Protein AF-A0A2H4NRK4-F1 (afdb_monomer)

Foldseek 3Di:
DDDDDDDDDDDQDDLVPQAADPDLVSLVVLQVVLVVQVVCVVVVHPRPDDPSRSNSSLSNNVVNCVVCVVSDDPPGCNQAAPRPDDFFDKDFDPAFQFDFAEDADLVVVVVLQVVLCVLVVHHQQKKKKFFAALAWKWKFWAAQFATHWIFTCVVRGITTTLRVQVCQAAQDDRGFPGGATKIFIKGKWAFLVLLVQLQVVQVVVVHHRDQAGRVSRVCQSRDDDDPDRGYIHIETQDMGRDDQPFWSLVVQVVVVNRRGHYLCPAVVHMDMDRDSVRNVVSFVNSVVCQVVRRHHTFGMKMFRGHPVSQVSQAPDPHHGSRMHTHGYDFDKDWWAFADWDWDQAQQQFIFIKTQTDFDAGNSHTDGIAGCGFPVSCVVLVDFHGFTFIWGADVVHGIHTPHTPPVPHDPPTDGDDDDQARPQPRAGWDPVDRGIGGPVGNQSNQLNLQVQCCDPQALVQPLPDSVNSVQCVVVVQGRHLVSQQVDDLVVQCPGPPDHSVSSVSRNVSSVVSVPPQQLNNQCSNVAVPCHSVNSVLLCVQQVDPVSSVVDDPVSSVVSVVVDPDDDPDDPDDRPDDDDPDPDDDDDDDD

Structure (mmCIF, N/CA/C/O backbone):
data_AF-A0A2H4NRK4-F1
#
_entry.id   AF-A0A2H4NRK4-F1
#
loop_
_atom_site.group_PDB
_atom_site.id
_atom_site.type_symbol
_atom_site.label_atom_id
_atom_site.label_alt_id
_atom_site.label_comp_id
_atom_site.label_asym_id
_atom_site.label_entity_id
_atom_site.label_seq_id
_atom_site.pdbx_PDB_ins_code
_atom_site.Cartn_x
_atom_site.Cartn_y
_atom_site.Cartn_z
_atom_site.occupancy
_atom_site.B_iso_or_equiv
_atom_site.auth_seq_id
_atom_site.auth_comp_id
_atom_site.auth_asym_id
_atom_site.auth_atom_id
_atom_site.pdbx_PDB_model_num
ATOM 1 N N . MET A 1 1 ? 27.775 54.720 11.677 1.00 35.19 1 MET A N 1
ATOM 2 C CA . MET A 1 1 ? 27.790 53.747 12.788 1.00 35.19 1 MET A CA 1
ATOM 3 C C . MET A 1 1 ? 27.017 52.529 12.329 1.00 35.19 1 MET A C 1
ATOM 5 O O . MET A 1 1 ? 25.808 52.459 12.480 1.00 35.19 1 MET A O 1
ATOM 9 N N . THR A 1 2 ? 27.726 51.657 11.627 1.00 28.14 2 THR A N 1
ATOM 10 C CA . THR A 1 2 ? 27.275 50.363 11.118 1.00 28.14 2 THR A CA 1
ATOM 11 C C . THR A 1 2 ? 27.663 49.319 12.152 1.00 28.14 2 THR A C 1
ATOM 13 O O . THR A 1 2 ? 28.851 49.151 12.417 1.00 28.14 2 THR A O 1
ATOM 16 N N . THR A 1 3 ? 26.680 48.667 12.766 1.00 27.77 3 THR A N 1
ATOM 17 C CA . THR A 1 3 ? 26.921 47.531 13.658 1.00 27.77 3 THR A CA 1
ATOM 18 C C . THR A 1 3 ? 26.755 46.261 12.834 1.00 27.77 3 THR A C 1
ATOM 20 O O . THR A 1 3 ? 25.673 45.995 12.317 1.00 27.77 3 THR A O 1
ATOM 23 N N . GLU A 1 4 ? 27.858 45.539 12.653 1.00 26.47 4 GLU A N 1
ATOM 24 C CA . GLU A 1 4 ? 27.929 44.242 11.981 1.00 26.47 4 GLU A CA 1
ATOM 25 C C . GLU A 1 4 ? 27.021 43.212 12.670 1.00 26.47 4 GLU A C 1
ATOM 27 O O . GLU A 1 4 ? 27.080 43.022 13.886 1.00 26.47 4 GLU A O 1
ATOM 32 N N . LEU A 1 5 ? 26.200 42.523 11.874 1.00 29.42 5 LEU A N 1
ATOM 33 C CA . LEU A 1 5 ? 25.559 41.266 12.250 1.00 29.42 5 LEU A CA 1
ATOM 34 C C . LEU A 1 5 ? 26.593 40.147 12.093 1.00 29.42 5 LEU A C 1
ATOM 36 O O . LEU A 1 5 ? 27.072 39.885 10.990 1.00 29.42 5 LEU A O 1
ATOM 40 N N . ALA A 1 6 ? 26.947 39.504 13.203 1.00 26.73 6 ALA A N 1
ATOM 41 C CA . ALA A 1 6 ? 27.787 38.314 13.196 1.00 26.73 6 ALA A CA 1
ATOM 42 C C . ALA A 1 6 ? 27.012 37.106 12.622 1.00 26.73 6 ALA A C 1
ATOM 44 O O . ALA A 1 6 ? 25.826 36.955 12.927 1.00 26.73 6 ALA A O 1
ATOM 45 N N . PRO A 1 7 ? 27.654 36.220 11.838 1.00 31.41 7 PRO A N 1
ATOM 46 C CA . PRO A 1 7 ? 27.028 34.998 11.348 1.00 31.41 7 PRO A CA 1
ATOM 47 C C . PRO A 1 7 ? 26.855 33.996 12.500 1.00 31.41 7 PRO A C 1
ATOM 49 O O . PRO A 1 7 ? 27.829 33.577 13.129 1.00 31.41 7 PRO A O 1
ATOM 52 N N . GLY A 1 8 ? 25.604 33.626 12.783 1.00 31.09 8 GLY A N 1
ATOM 53 C CA . GLY A 1 8 ? 25.255 32.595 13.755 1.00 31.09 8 GLY A CA 1
ATOM 54 C C . GLY A 1 8 ? 25.778 31.233 13.307 1.00 31.09 8 GLY A C 1
ATOM 55 O O . GLY A 1 8 ? 25.438 30.734 12.238 1.00 31.09 8 GLY A O 1
ATOM 56 N N . THR A 1 9 ? 26.639 30.631 14.117 1.00 31.38 9 THR A N 1
ATOM 57 C CA . THR A 1 9 ? 27.127 29.267 13.925 1.00 31.38 9 THR A CA 1
ATOM 58 C C . THR A 1 9 ? 26.013 28.282 14.269 1.00 31.38 9 THR A C 1
ATOM 60 O O . THR A 1 9 ? 25.741 28.050 15.447 1.00 31.38 9 THR A O 1
ATOM 63 N N . GLY A 1 10 ? 25.382 27.724 13.236 1.00 39.34 10 GLY A N 1
ATOM 64 C CA . GLY A 1 10 ? 24.348 26.698 13.329 1.00 39.34 10 GLY A CA 1
ATOM 65 C C . GLY A 1 10 ? 24.838 25.433 14.036 1.00 39.34 10 GLY A C 1
ATOM 66 O O . GLY A 1 10 ? 25.657 24.673 13.517 1.00 39.34 10 GLY A O 1
ATOM 67 N N . ALA A 1 11 ? 24.305 25.206 15.232 1.00 32.25 11 ALA A N 1
ATOM 68 C CA . ALA A 1 11 ? 24.264 23.912 15.892 1.00 32.25 11 ALA A CA 1
ATOM 69 C C . ALA A 1 11 ? 22.807 23.676 16.322 1.00 32.25 11 ALA A C 1
ATOM 71 O O . ALA A 1 11 ? 22.214 24.591 16.895 1.00 32.25 11 ALA A O 1
ATOM 72 N N . PRO A 1 12 ? 22.225 22.486 16.081 1.00 37.47 12 PRO A N 1
ATOM 73 C CA . PRO A 1 12 ? 20.843 22.208 16.456 1.00 37.47 12 PRO A CA 1
ATOM 74 C C . PRO A 1 12 ? 20.670 22.399 17.965 1.00 37.47 12 PRO A C 1
ATOM 76 O O . PRO A 1 12 ? 21.409 21.819 18.770 1.00 37.47 12 PRO A O 1
ATOM 79 N N . VAL A 1 13 ? 19.716 23.247 18.349 1.00 47.31 13 VAL A N 1
ATOM 80 C CA . VAL A 1 13 ? 19.448 23.556 19.753 1.00 47.31 13 VAL A CA 1
ATOM 81 C C . VAL A 1 13 ? 18.822 22.331 20.406 1.00 47.31 13 VAL A C 1
ATOM 83 O O . VAL A 1 13 ? 17.673 21.993 20.155 1.00 47.31 13 VAL A O 1
ATOM 86 N N . ASP A 1 14 ? 19.597 21.652 21.250 1.00 50.19 14 ASP A N 1
ATOM 87 C CA . ASP A 1 14 ? 19.134 20.535 22.073 1.00 50.19 14 ASP A CA 1
ATOM 88 C C . ASP A 1 14 ? 18.057 21.032 23.064 1.00 50.19 14 ASP A C 1
ATOM 90 O O . ASP A 1 14 ? 18.391 21.780 23.996 1.00 50.19 14 ASP A O 1
ATOM 94 N N . PRO A 1 15 ? 16.780 20.621 22.921 1.00 45.75 15 PRO A N 1
ATOM 95 C CA . PRO A 1 15 ? 15.699 21.073 23.795 1.00 45.75 15 PRO A CA 1
ATOM 96 C C . PRO A 1 15 ? 15.932 20.713 25.264 1.00 45.75 15 PRO A C 1
ATOM 98 O O . PRO A 1 15 ? 15.462 21.418 26.154 1.00 45.75 15 PRO A O 1
ATOM 101 N N . ALA A 1 16 ? 16.711 19.658 25.537 1.00 48.72 16 ALA A N 1
ATOM 102 C CA . ALA A 1 16 ? 17.049 19.239 26.894 1.00 48.72 16 ALA A CA 1
ATOM 103 C C . ALA A 1 16 ? 18.074 20.163 27.582 1.00 48.72 16 ALA A C 1
ATOM 105 O O . ALA A 1 16 ? 18.270 20.066 28.793 1.00 48.72 16 ALA A O 1
ATOM 106 N N . LYS A 1 17 ? 18.728 21.061 26.832 1.00 59.69 17 LYS A N 1
ATOM 107 C CA . LYS A 1 17 ? 19.723 22.023 27.344 1.00 59.69 17 LYS A CA 1
ATOM 108 C C . LYS A 1 17 ? 19.232 23.471 27.326 1.00 59.69 17 LYS A C 1
ATOM 110 O O . LYS A 1 17 ? 19.954 24.366 27.773 1.00 59.69 17 LYS A O 1
ATOM 115 N N . ALA A 1 18 ? 18.025 23.717 26.824 1.00 73.75 18 ALA A N 1
ATOM 116 C CA . ALA A 1 18 ? 17.445 25.048 26.763 1.00 73.75 18 ALA A CA 1
ATOM 117 C C . ALA A 1 18 ? 17.128 25.576 28.175 1.00 73.75 18 ALA A C 1
ATOM 119 O O . ALA A 1 18 ? 16.504 24.898 28.990 1.00 73.75 18 ALA A O 1
ATOM 120 N N . LYS A 1 19 ? 17.561 26.806 28.485 1.00 83.62 19 LYS A N 1
ATOM 121 C CA . LYS A 1 19 ? 17.274 27.441 29.782 1.00 83.62 19 LYS A CA 1
ATOM 122 C C . LYS A 1 19 ? 15.841 28.001 29.805 1.00 83.62 19 LYS A C 1
ATOM 124 O O . LYS A 1 19 ? 15.516 28.783 28.900 1.00 83.62 19 LYS A O 1
ATOM 129 N N . PRO A 1 20 ? 15.030 27.682 30.838 1.00 87.19 20 PRO A N 1
ATOM 130 C CA . PRO A 1 20 ? 13.708 28.271 31.038 1.00 87.19 20 PRO A CA 1
ATOM 131 C C . PRO A 1 20 ? 13.722 29.804 31.041 1.00 87.19 20 PRO A C 1
ATOM 133 O O . PRO A 1 20 ? 14.734 30.436 31.366 1.00 87.19 20 PRO A O 1
ATOM 136 N N . PHE A 1 21 ? 12.591 30.417 30.701 1.00 89.31 21 PHE A N 1
ATOM 137 C CA . PHE A 1 21 ? 12.406 31.853 30.864 1.00 89.31 21 PHE A CA 1
ATOM 138 C C . PHE A 1 21 ? 12.338 32.214 32.358 1.00 89.31 21 PHE A C 1
ATOM 140 O O . PHE A 1 21 ? 11.657 31.533 33.122 1.00 89.31 21 PHE A O 1
ATOM 147 N N . PRO A 1 22 ? 13.012 33.294 32.792 1.00 84.19 22 PRO A N 1
ATOM 148 C CA . PRO A 1 22 ? 13.081 33.670 34.205 1.00 84.19 22 PRO A CA 1
ATOM 149 C C . PRO A 1 22 ? 11.791 34.321 34.735 1.00 84.19 22 PRO A C 1
ATOM 151 O O . PRO A 1 22 ? 11.685 34.569 35.933 1.00 84.19 22 PRO A O 1
ATOM 154 N N . SER A 1 23 ? 10.826 34.643 33.866 1.00 90.00 23 SER A N 1
ATOM 155 C CA . SER A 1 23 ? 9.567 35.292 34.241 1.00 90.00 23 SER A CA 1
ATOM 156 C C . SER A 1 23 ? 8.411 34.882 33.326 1.00 90.00 23 SER A C 1
ATOM 158 O O . SER A 1 23 ? 8.614 34.623 32.137 1.00 90.00 23 SER A O 1
ATOM 160 N N . VAL A 1 24 ? 7.187 34.895 33.874 1.00 86.62 24 VAL A N 1
ATOM 161 C CA . VAL A 1 24 ? 5.938 34.637 33.129 1.00 86.62 24 VAL A CA 1
ATOM 162 C C . VAL A 1 24 ? 5.794 35.604 31.954 1.00 86.62 24 VAL A C 1
ATOM 164 O O . VAL A 1 24 ? 5.536 35.172 30.841 1.00 86.62 24 VAL A O 1
ATOM 167 N N . ALA A 1 25 ? 6.061 36.897 32.162 1.00 85.00 25 ALA A N 1
ATOM 168 C CA . ALA A 1 25 ? 5.964 37.906 31.105 1.00 85.00 25 ALA A CA 1
ATOM 169 C C . ALA A 1 25 ? 6.957 37.662 29.949 1.00 85.00 25 ALA A C 1
ATOM 171 O O . ALA A 1 25 ? 6.626 37.874 28.784 1.00 85.00 25 ALA A O 1
ATOM 172 N N . GLY A 1 26 ? 8.177 37.196 30.255 1.00 85.06 26 GLY A N 1
ATOM 173 C CA . GLY A 1 26 ? 9.161 36.832 29.230 1.00 85.06 26 GLY A CA 1
ATOM 174 C C . GLY A 1 26 ? 8.742 35.594 28.436 1.00 85.06 26 GLY A C 1
ATOM 175 O O . GLY A 1 26 ? 8.937 35.540 27.225 1.00 85.06 26 GLY A O 1
ATOM 176 N N . TYR A 1 27 ? 8.119 34.634 29.116 1.00 88.31 27 TYR A N 1
ATOM 177 C CA . TYR A 1 27 ? 7.542 33.447 28.500 1.00 88.31 27 TYR A CA 1
ATOM 178 C C . TYR A 1 27 ? 6.332 33.779 27.609 1.00 88.31 27 TYR A C 1
ATOM 180 O O . TYR A 1 27 ? 6.303 33.369 26.454 1.00 88.31 27 TYR A O 1
ATOM 188 N N . GLU A 1 28 ? 5.376 34.581 28.083 1.00 85.75 28 GLU A N 1
ATOM 189 C CA . GLU A 1 28 ? 4.201 35.004 27.304 1.00 85.75 28 GLU A CA 1
ATOM 190 C C . GLU A 1 28 ? 4.589 35.776 26.038 1.00 85.75 28 GLU A C 1
ATOM 192 O O . GLU A 1 28 ? 4.022 35.540 24.969 1.00 85.75 28 GLU A O 1
ATOM 197 N N . LYS A 1 29 ? 5.602 36.647 26.133 1.00 85.88 29 LYS A N 1
ATOM 198 C CA . LYS A 1 29 ? 6.162 37.347 24.972 1.00 85.88 29 LYS A CA 1
ATOM 199 C C . LYS A 1 29 ? 6.746 36.368 23.949 1.00 85.88 29 LYS A C 1
ATOM 201 O O . LYS A 1 29 ? 6.451 36.492 22.764 1.00 85.88 29 LYS A O 1
ATOM 206 N N . ALA A 1 30 ? 7.504 35.369 24.402 1.00 85.06 30 ALA A N 1
ATOM 207 C CA . ALA A 1 30 ? 8.044 34.337 23.521 1.00 85.06 30 ALA A CA 1
ATOM 208 C C . ALA A 1 30 ? 6.930 33.518 22.845 1.00 85.06 30 ALA A C 1
ATOM 210 O O . ALA A 1 30 ? 7.005 33.255 21.650 1.00 85.06 30 ALA A O 1
ATOM 211 N N . LEU A 1 31 ? 5.853 33.172 23.562 1.00 83.31 31 LEU A N 1
ATOM 212 C CA . LEU A 1 31 ? 4.703 32.494 22.950 1.00 83.31 31 LEU A CA 1
ATOM 213 C C . LEU A 1 31 ? 4.021 33.356 21.879 1.00 83.31 31 LEU A C 1
ATOM 215 O O . LEU A 1 31 ? 3.573 32.823 20.864 1.00 83.31 31 LEU A O 1
ATOM 219 N N . ALA A 1 32 ? 3.927 34.671 22.088 1.00 81.19 32 ALA A N 1
ATOM 220 C CA . ALA A 1 32 ? 3.376 35.596 21.100 1.00 81.19 32 ALA A CA 1
ATOM 221 C C . ALA A 1 32 ? 4.255 35.686 19.841 1.00 81.19 32 ALA A C 1
ATOM 223 O O . ALA A 1 32 ? 3.724 35.657 18.732 1.00 81.19 32 ALA A O 1
ATOM 224 N N . GLU A 1 33 ? 5.579 35.722 20.002 1.00 81.12 33 GLU A N 1
ATOM 225 C CA . GLU A 1 33 ? 6.544 35.711 18.894 1.00 81.12 33 GLU A CA 1
ATOM 226 C C . GLU A 1 33 ? 6.485 34.398 18.097 1.00 81.12 33 GLU A C 1
ATOM 228 O O . GLU A 1 33 ? 6.383 34.439 16.872 1.00 81.12 33 GLU A O 1
ATOM 233 N N . ILE A 1 34 ? 6.423 33.242 18.773 1.00 79.00 34 ILE A N 1
ATOM 234 C CA . ILE A 1 34 ? 6.240 31.927 18.127 1.00 79.00 34 ILE A CA 1
ATOM 235 C C . ILE A 1 34 ? 4.931 31.896 17.325 1.00 79.00 34 ILE A C 1
ATOM 237 O O . ILE A 1 34 ? 4.908 31.445 16.182 1.00 79.00 34 ILE A O 1
ATOM 241 N N . ARG A 1 35 ? 3.827 32.401 17.896 1.00 77.00 35 ARG A N 1
ATOM 242 C CA . ARG A 1 35 ? 2.526 32.468 17.205 1.00 77.00 35 ARG A CA 1
ATOM 243 C C . ARG A 1 35 ? 2.575 33.372 15.976 1.00 77.00 35 ARG A C 1
ATOM 245 O O . ARG A 1 35 ? 2.014 33.007 14.948 1.00 77.00 35 ARG A O 1
ATOM 252 N N . ALA A 1 36 ? 3.221 34.531 16.085 1.00 73.94 36 ALA A N 1
ATOM 253 C CA . ALA A 1 36 ? 3.356 35.479 14.985 1.00 73.94 36 ALA A CA 1
ATOM 254 C C . ALA A 1 36 ? 4.220 34.910 13.849 1.00 73.94 36 ALA A C 1
ATOM 256 O O . ALA A 1 36 ? 3.815 34.986 12.691 1.00 73.94 36 ALA A O 1
ATOM 257 N N . ALA A 1 37 ? 5.352 34.280 14.178 1.00 69.31 37 ALA A N 1
ATOM 258 C CA . ALA A 1 37 ? 6.226 33.621 13.209 1.00 69.31 37 ALA A CA 1
ATOM 259 C C . ALA A 1 37 ? 5.514 32.455 12.506 1.00 69.31 37 ALA A C 1
ATOM 261 O O . ALA A 1 37 ? 5.508 32.388 11.278 1.00 69.31 37 ALA A O 1
ATOM 262 N N . ALA A 1 38 ? 4.817 31.600 13.265 1.00 63.47 38 ALA A N 1
ATOM 263 C CA . ALA A 1 38 ? 4.011 30.523 12.700 1.00 63.47 38 ALA A CA 1
ATOM 264 C C . ALA A 1 38 ? 2.922 31.072 11.761 1.00 63.47 38 ALA A C 1
ATOM 266 O O . ALA A 1 38 ? 2.776 30.598 10.638 1.00 63.47 38 ALA A O 1
ATOM 267 N N . ALA A 1 39 ? 2.181 32.105 12.175 1.00 64.12 39 ALA A N 1
ATOM 268 C CA . ALA A 1 39 ? 1.146 32.723 11.345 1.00 64.12 39 ALA A CA 1
ATOM 269 C C . ALA A 1 39 ? 1.705 33.345 10.051 1.00 64.12 39 ALA A C 1
ATOM 271 O O . ALA A 1 39 ? 1.090 33.180 8.999 1.00 64.12 39 ALA A O 1
ATOM 272 N N . ALA A 1 40 ? 2.861 34.017 10.109 1.00 60.97 40 ALA A N 1
ATOM 273 C CA . ALA A 1 40 ? 3.518 34.604 8.940 1.00 60.97 40 ALA A CA 1
ATOM 274 C C . ALA A 1 40 ? 3.987 33.533 7.942 1.00 60.97 40 ALA A C 1
ATOM 276 O O . ALA A 1 40 ? 3.737 33.665 6.743 1.00 60.97 40 ALA A O 1
ATOM 277 N N . TYR A 1 41 ? 4.562 32.436 8.448 1.00 51.28 41 TYR A N 1
ATOM 278 C CA . TYR A 1 41 ? 4.942 31.271 7.648 1.00 51.28 41 TYR A CA 1
ATOM 279 C C . TYR A 1 41 ? 3.729 30.649 6.936 1.00 51.28 41 TYR A C 1
ATOM 281 O O . TYR A 1 41 ? 3.761 30.412 5.730 1.00 51.28 41 TYR A O 1
ATOM 289 N N . TYR A 1 42 ? 2.611 30.457 7.648 1.00 46.12 42 TYR A N 1
ATOM 290 C CA . TYR A 1 42 ? 1.382 29.903 7.064 1.00 46.12 42 TYR A CA 1
ATOM 291 C C . TYR A 1 42 ? 0.668 30.851 6.086 1.00 46.12 42 TYR A C 1
ATOM 293 O O . TYR A 1 42 ? -0.073 30.380 5.223 1.00 46.12 42 TYR A O 1
ATOM 301 N N . ALA A 1 43 ? 0.871 32.166 6.204 1.00 43.69 43 ALA A N 1
ATOM 302 C CA . ALA A 1 43 ? 0.283 33.174 5.321 1.00 43.69 43 ALA A CA 1
ATOM 303 C C . ALA A 1 43 ? 1.122 33.459 4.058 1.00 43.69 43 ALA A C 1
ATOM 305 O O . ALA A 1 43 ? 0.672 34.225 3.206 1.00 43.69 43 ALA A O 1
ATOM 306 N N . GLY A 1 44 ? 2.317 32.865 3.927 1.00 40.72 44 GLY A N 1
ATOM 307 C CA . GLY A 1 44 ? 3.234 33.127 2.812 1.00 40.72 44 GLY A CA 1
ATOM 308 C C . GLY A 1 44 ? 3.805 34.551 2.807 1.00 40.72 44 GLY A C 1
ATOM 309 O O . GLY A 1 44 ? 4.109 35.080 1.740 1.00 40.72 44 GLY A O 1
ATOM 310 N N . ALA A 1 45 ? 3.890 35.188 3.978 1.00 44.34 45 ALA A N 1
ATOM 311 C CA . ALA A 1 45 ? 4.481 36.515 4.143 1.00 44.34 45 ALA A CA 1
ATOM 312 C C . ALA A 1 45 ? 6.018 36.436 4.261 1.00 44.34 45 ALA A C 1
ATOM 314 O O . ALA A 1 45 ? 6.566 35.359 4.498 1.00 44.34 45 ALA A O 1
ATOM 315 N N . ASP A 1 46 ? 6.707 37.577 4.116 1.00 43.22 46 ASP A N 1
ATOM 316 C CA . ASP A 1 46 ? 8.163 37.678 4.297 1.00 43.22 46 ASP A CA 1
ATOM 317 C C . ASP A 1 46 ? 8.619 37.080 5.641 1.00 43.22 46 ASP A C 1
ATOM 319 O O . ASP A 1 46 ? 7.933 37.193 6.660 1.00 43.22 46 ASP A O 1
ATOM 323 N N . VAL A 1 47 ? 9.796 36.445 5.635 1.00 48.22 47 VAL A N 1
ATOM 324 C CA . VAL A 1 47 ? 10.366 35.724 6.784 1.00 48.22 47 VAL A CA 1
ATOM 325 C C . VAL A 1 47 ? 10.585 36.683 7.961 1.00 48.22 47 VAL A C 1
ATOM 327 O O . VAL A 1 47 ? 11.500 37.503 7.952 1.00 48.22 47 VAL A O 1
ATOM 330 N N . VAL A 1 48 ? 9.737 36.571 8.989 1.00 57.41 48 VAL A N 1
ATOM 331 C CA . VAL A 1 48 ? 9.805 37.385 10.222 1.00 57.41 48 VAL A CA 1
ATOM 332 C C . VAL A 1 48 ? 10.849 36.839 11.210 1.00 57.41 48 VAL A C 1
ATOM 334 O O . VAL A 1 48 ? 11.305 37.562 12.093 1.00 57.41 48 VAL A O 1
ATOM 337 N N . MET A 1 49 ? 11.223 35.564 11.075 1.00 68.00 49 MET A N 1
ATOM 338 C CA . MET A 1 49 ? 12.130 34.843 11.971 1.00 68.00 49 MET A CA 1
ATOM 339 C C . MET A 1 49 ? 12.778 33.680 11.210 1.00 68.00 49 MET A C 1
ATOM 341 O O . MET A 1 49 ? 12.065 32.959 10.514 1.00 68.00 49 MET A O 1
ATOM 345 N N . ASP A 1 50 ? 14.096 33.506 11.320 1.00 65.19 50 ASP A N 1
ATOM 346 C CA . ASP A 1 50 ? 14.792 32.333 10.774 1.00 65.19 50 ASP A CA 1
ATOM 347 C C . ASP A 1 50 ? 14.526 31.061 11.600 1.00 65.19 50 ASP A C 1
ATOM 349 O O . ASP A 1 50 ? 14.186 31.131 12.786 1.00 65.19 50 ASP A O 1
ATOM 353 N N . ASP A 1 51 ? 14.690 29.900 10.960 1.00 61.09 51 ASP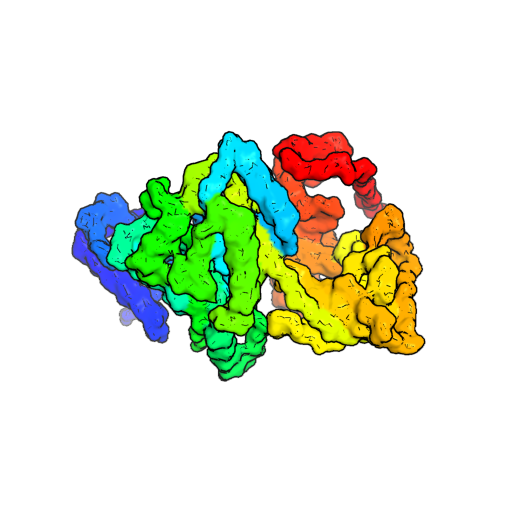 A N 1
ATOM 354 C CA . ASP A 1 51 ? 14.374 28.587 11.538 1.00 61.09 51 ASP A CA 1
ATOM 355 C C . ASP A 1 51 ? 15.179 28.298 12.818 1.00 61.09 51 ASP A C 1
ATOM 357 O O . ASP A 1 51 ? 14.618 27.821 13.805 1.00 61.09 51 ASP A O 1
ATOM 361 N N . ASP A 1 52 ? 16.467 28.661 12.854 1.00 61.31 52 ASP A N 1
ATOM 362 C CA . ASP A 1 52 ? 17.336 28.445 14.020 1.00 61.31 52 ASP A CA 1
ATOM 363 C C . ASP A 1 52 ? 16.847 29.246 15.240 1.00 61.31 52 ASP A C 1
ATOM 365 O O . ASP A 1 52 ? 16.822 28.748 16.373 1.00 61.31 52 ASP A O 1
ATOM 369 N N . THR A 1 53 ? 16.420 30.491 15.018 1.00 70.00 53 THR A N 1
ATOM 370 C CA . THR A 1 53 ? 15.851 31.358 16.054 1.00 70.00 53 THR A CA 1
ATOM 371 C C . THR A 1 53 ? 14.495 30.842 16.528 1.00 70.00 53 THR A C 1
ATOM 373 O O . THR A 1 53 ? 14.230 30.841 17.736 1.00 70.00 53 THR A O 1
ATOM 376 N N . TYR A 1 54 ? 13.655 30.362 15.609 1.00 71.94 54 TYR A N 1
ATOM 377 C CA . TYR A 1 54 ? 12.357 29.775 15.934 1.00 71.94 54 TYR A CA 1
ATOM 378 C C . TYR A 1 54 ? 12.508 28.517 16.798 1.00 71.94 54 TYR A C 1
ATOM 380 O O . TYR A 1 54 ? 11.893 28.419 17.866 1.00 71.94 54 TYR A O 1
ATOM 388 N N . ASP A 1 55 ? 13.387 27.597 16.400 1.00 69.19 55 ASP A N 1
ATOM 389 C CA . ASP A 1 55 ? 13.656 26.356 17.127 1.00 69.19 55 ASP A CA 1
ATOM 390 C C . ASP A 1 55 ? 14.264 26.627 18.509 1.00 69.19 55 ASP A C 1
ATOM 392 O O . ASP A 1 55 ? 13.861 26.017 19.506 1.00 69.19 55 ASP A O 1
ATOM 396 N N . ALA A 1 56 ? 15.173 27.603 18.617 1.00 71.38 56 ALA A N 1
ATOM 397 C CA . ALA A 1 56 ? 15.733 28.030 19.898 1.00 71.38 56 ALA A CA 1
ATOM 398 C C . ALA A 1 56 ? 14.661 28.588 20.850 1.00 71.38 56 ALA A C 1
ATOM 400 O O . ALA A 1 56 ? 14.679 28.317 22.060 1.00 71.38 56 ALA A O 1
ATOM 401 N N . LEU A 1 57 ? 13.724 29.377 20.318 1.00 78.69 57 LEU A N 1
ATOM 402 C CA . LEU A 1 57 ? 12.645 29.996 21.082 1.00 78.69 57 LEU A CA 1
ATOM 403 C C . LEU A 1 57 ? 11.624 28.945 21.546 1.00 78.69 57 LEU A C 1
ATOM 405 O O . LEU A 1 57 ? 11.227 28.938 22.717 1.00 78.69 57 LEU A O 1
ATOM 409 N N . LEU A 1 58 ? 11.276 28.007 20.662 1.00 75.44 58 LEU A N 1
ATOM 410 C CA . LEU A 1 58 ? 10.383 26.884 20.934 1.00 75.44 58 LEU A CA 1
ATOM 411 C C . LEU A 1 58 ? 10.974 25.925 21.980 1.00 75.44 58 LEU A C 1
ATOM 413 O O . LEU A 1 58 ? 10.294 25.563 22.942 1.00 75.44 58 LEU A O 1
ATOM 417 N N . ALA A 1 59 ? 12.259 25.581 21.862 1.00 73.31 59 ALA A N 1
ATOM 418 C CA . ALA A 1 59 ? 12.976 24.750 22.828 1.00 73.31 59 ALA A CA 1
ATOM 419 C C . ALA A 1 59 ? 12.973 25.362 24.241 1.00 73.31 59 ALA A C 1
ATOM 421 O O . ALA A 1 59 ? 12.722 24.669 25.231 1.00 73.31 59 ALA A O 1
ATOM 422 N N . ARG A 1 60 ? 13.190 26.679 24.355 1.00 83.81 60 ARG A N 1
ATOM 423 C CA . ARG A 1 60 ? 13.115 27.392 25.644 1.00 83.81 60 ARG A CA 1
ATOM 424 C C . ARG A 1 60 ? 11.694 27.459 26.197 1.00 83.81 60 ARG A C 1
ATOM 426 O O . ARG A 1 60 ? 11.524 27.362 27.415 1.00 83.81 60 ARG A O 1
ATOM 433 N N . ALA A 1 61 ? 10.679 27.593 25.344 1.00 82.31 61 ALA A N 1
ATOM 434 C CA . ALA A 1 61 ? 9.280 27.540 25.763 1.00 82.31 61 ALA A CA 1
ATOM 435 C C . ALA A 1 61 ? 8.922 26.154 26.333 1.00 82.31 61 ALA A C 1
ATOM 437 O O . ALA A 1 61 ? 8.386 26.077 27.438 1.00 82.31 61 ALA A O 1
ATOM 438 N N . ILE A 1 62 ? 9.331 25.067 25.666 1.00 75.50 62 ILE A N 1
ATOM 439 C CA . ILE A 1 62 ? 9.161 23.683 26.148 1.00 75.50 62 ILE A CA 1
ATOM 440 C C . ILE A 1 62 ? 9.859 23.477 27.503 1.00 75.50 62 ILE A C 1
ATOM 442 O O . ILE A 1 62 ? 9.254 22.957 28.442 1.00 75.50 62 ILE A O 1
ATOM 446 N N . ALA A 1 63 ? 11.110 23.931 27.643 1.00 78.31 63 ALA A N 1
ATOM 447 C CA . ALA A 1 63 ? 11.842 23.847 28.909 1.00 78.31 63 ALA A CA 1
ATOM 448 C C . ALA A 1 63 ? 11.159 24.640 30.040 1.00 78.31 63 ALA A C 1
ATOM 450 O O . ALA A 1 63 ? 11.161 24.215 31.197 1.00 78.31 63 ALA A O 1
ATOM 451 N N . THR A 1 64 ? 10.534 25.774 29.712 1.00 83.62 64 THR A N 1
ATOM 452 C CA . THR A 1 64 ? 9.790 26.602 30.675 1.00 83.62 64 THR A CA 1
ATOM 453 C C . THR A 1 64 ? 8.514 25.920 31.143 1.00 83.62 64 THR A C 1
ATOM 455 O O . THR A 1 64 ? 8.234 25.928 32.336 1.00 83.62 64 THR A O 1
ATOM 458 N N . GLU A 1 65 ? 7.777 25.268 30.247 1.00 84.94 65 GLU A N 1
ATOM 459 C CA . GLU A 1 65 ? 6.588 24.494 30.617 1.00 84.94 65 GLU A CA 1
ATOM 460 C C . GLU A 1 65 ? 6.919 23.281 31.491 1.00 84.94 65 GLU A C 1
ATOM 462 O O . GLU A 1 65 ? 6.149 22.946 32.392 1.00 84.94 65 GLU A O 1
ATOM 467 N N . ALA A 1 66 ? 8.066 22.639 31.253 1.00 78.56 66 ALA A N 1
ATOM 468 C CA . ALA A 1 66 ? 8.544 21.539 32.084 1.00 78.56 66 ALA A CA 1
ATOM 469 C C . ALA A 1 66 ? 8.940 22.012 33.496 1.00 78.56 66 ALA A C 1
ATOM 471 O O . ALA A 1 66 ? 8.627 21.339 34.477 1.00 78.56 66 ALA A O 1
ATOM 472 N N . ALA A 1 67 ? 9.601 23.171 33.606 1.00 83.44 67 ALA A N 1
ATOM 473 C CA . ALA A 1 67 ? 10.027 23.748 34.884 1.00 83.44 67 ALA A CA 1
ATOM 474 C C . ALA A 1 67 ? 8.880 24.421 35.664 1.00 83.44 67 ALA A C 1
ATOM 476 O O . ALA A 1 67 ? 8.865 24.392 36.896 1.00 83.44 67 ALA A O 1
ATOM 477 N N . HIS A 1 68 ? 7.906 25.002 34.959 1.00 83.75 68 HIS A N 1
ATOM 478 C CA . HIS A 1 68 ? 6.782 25.742 35.532 1.00 83.75 68 HIS A CA 1
ATOM 479 C C . HIS A 1 68 ? 5.439 25.306 34.915 1.00 83.75 68 HIS A C 1
ATOM 481 O O . HIS A 1 68 ? 4.820 26.073 34.173 1.00 83.75 68 HIS A O 1
ATOM 487 N N . PRO A 1 69 ? 4.913 24.111 35.259 1.00 83.44 69 PRO A N 1
ATOM 488 C CA . PRO A 1 69 ? 3.671 23.597 34.669 1.00 83.44 69 PRO A CA 1
ATOM 489 C C . PRO A 1 69 ? 2.453 24.515 34.851 1.00 83.44 69 PRO A C 1
ATOM 491 O O . PRO A 1 69 ? 1.548 24.509 34.022 1.00 83.44 69 PRO A O 1
ATOM 494 N N . ALA A 1 70 ? 2.434 25.329 35.913 1.00 84.12 70 ALA A N 1
ATOM 495 C CA . ALA A 1 70 ? 1.368 26.291 36.196 1.00 84.12 70 ALA A CA 1
ATOM 496 C C . ALA A 1 70 ? 1.355 27.509 35.251 1.00 84.12 70 ALA A C 1
ATOM 498 O O . ALA A 1 70 ? 0.352 28.211 35.190 1.00 84.12 70 ALA A O 1
ATOM 499 N N . TRP A 1 71 ? 2.451 27.782 34.536 1.00 84.38 71 TRP A N 1
ATOM 500 C CA . TRP A 1 71 ? 2.539 28.907 33.594 1.00 84.38 71 TRP A CA 1
ATOM 501 C C . TRP A 1 71 ? 2.006 28.546 32.211 1.00 84.38 71 TRP A C 1
ATOM 503 O O . TRP A 1 71 ? 1.808 29.428 31.384 1.00 84.38 71 TRP A O 1
ATOM 513 N N . LYS A 1 72 ? 1.783 27.256 31.947 1.00 80.88 72 LYS A N 1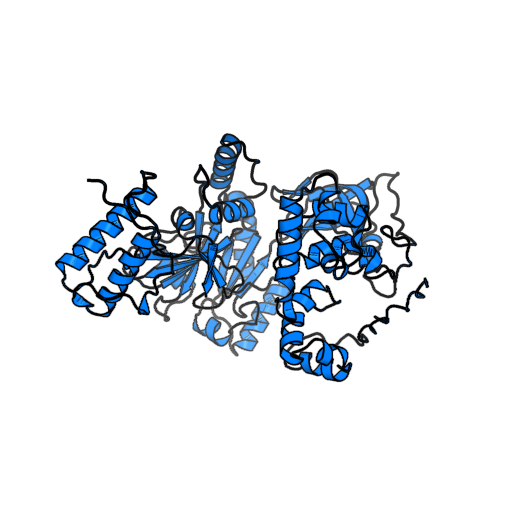
ATOM 514 C CA . LYS A 1 72 ? 1.376 26.744 30.644 1.00 80.88 72 LYS A CA 1
ATOM 515 C C . LYS A 1 72 ? -0.057 27.186 30.305 1.00 80.88 72 LYS A C 1
ATOM 517 O O . LYS A 1 72 ? -0.997 26.695 30.937 1.00 80.88 72 LYS A O 1
ATOM 522 N N . PRO A 1 73 ? -0.260 28.061 29.302 1.00 76.69 73 PRO A N 1
ATOM 523 C CA . PRO A 1 73 ? -1.599 28.431 28.877 1.00 76.69 73 PRO A CA 1
ATOM 524 C C . PRO A 1 73 ? -2.256 27.272 28.116 1.00 76.69 73 PRO A C 1
ATOM 526 O O . PRO A 1 73 ? -1.585 26.446 27.492 1.00 76.69 73 PRO A O 1
ATOM 529 N N . ALA A 1 74 ? -3.589 27.220 28.146 1.00 67.12 74 ALA A N 1
ATOM 530 C CA . ALA A 1 74 ? -4.372 26.154 27.512 1.00 67.12 74 ALA A CA 1
ATOM 531 C C . ALA A 1 74 ? -4.210 26.088 25.976 1.00 67.12 74 ALA A C 1
ATOM 533 O O . ALA A 1 74 ? -4.531 25.075 25.355 1.00 67.12 74 ALA A O 1
ATOM 534 N N . ASP A 1 75 ? -3.719 27.160 25.355 1.00 62.97 75 ASP A N 1
ATOM 535 C CA . ASP A 1 75 ? -3.524 27.329 23.916 1.00 62.97 75 ASP A CA 1
ATOM 536 C C . ASP A 1 75 ? -2.037 27.484 23.532 1.00 62.97 75 ASP A C 1
ATOM 538 O O . ASP A 1 75 ? -1.704 28.178 22.564 1.00 62.97 75 ASP A O 1
ATOM 542 N N . THR A 1 76 ? -1.125 26.860 24.286 1.00 73.81 76 THR A N 1
ATOM 543 C CA . THR A 1 76 ? 0.316 27.002 24.040 1.00 73.81 76 THR A CA 1
ATOM 544 C C . THR A 1 76 ? 0.733 26.530 22.628 1.00 73.81 76 THR A C 1
ATOM 546 O O . THR A 1 76 ? 0.281 25.476 22.164 1.00 73.81 76 THR A O 1
ATOM 549 N N . PRO A 1 77 ? 1.572 27.299 21.903 1.00 62.94 77 PRO A N 1
ATOM 550 C CA . PRO A 1 77 ? 2.113 26.912 20.601 1.00 62.94 77 PRO A CA 1
ATOM 551 C C . PRO A 1 77 ? 3.136 25.766 20.668 1.00 62.94 77 PRO A C 1
ATOM 553 O O . PRO A 1 77 ? 3.385 25.138 19.646 1.00 62.94 77 PRO A O 1
ATOM 556 N N . THR A 1 78 ? 3.677 25.431 21.845 1.00 63.84 78 THR A N 1
ATOM 557 C CA . THR A 1 78 ? 4.552 24.253 22.041 1.00 63.84 78 THR A CA 1
ATOM 558 C C . THR A 1 78 ? 3.824 22.921 21.817 1.00 63.84 78 THR A C 1
ATOM 560 O O . THR A 1 78 ? 4.453 21.898 21.565 1.00 63.84 78 THR A O 1
ATOM 563 N N . GLU A 1 79 ? 2.490 22.932 21.895 1.00 59.19 79 GLU A N 1
ATOM 564 C CA . GLU A 1 79 ? 1.609 21.796 21.610 1.00 59.19 79 GLU A CA 1
ATOM 565 C C . GLU A 1 79 ? 0.924 21.923 20.236 1.00 59.19 79 GLU A C 1
ATOM 567 O O . GLU A 1 79 ? 0.045 21.121 19.902 1.00 59.19 79 GLU A O 1
ATOM 572 N N . ALA A 1 80 ? 1.270 22.947 19.446 1.00 50.72 80 ALA A N 1
ATOM 573 C CA . ALA A 1 80 ? 0.732 23.118 18.105 1.00 50.72 80 ALA A CA 1
ATOM 574 C C . ALA A 1 80 ? 1.346 22.114 17.115 1.00 50.72 80 ALA A C 1
ATOM 576 O O . ALA A 1 80 ? 2.453 21.608 17.279 1.00 50.72 80 ALA A O 1
ATOM 577 N N . VAL A 1 81 ? 0.560 21.827 16.081 1.00 41.53 81 VAL A N 1
ATOM 578 C CA . VAL A 1 81 ? 0.817 20.883 14.991 1.00 41.53 81 VAL A CA 1
ATOM 579 C C . VAL A 1 81 ? 2.230 21.039 14.411 1.00 41.53 81 VAL A C 1
ATOM 581 O O . VAL A 1 81 ? 2.563 22.121 13.937 1.00 41.53 81 VAL A O 1
ATOM 584 N N . GLY A 1 82 ? 3.033 19.968 14.414 1.00 45.75 82 GLY A N 1
ATOM 585 C CA . GLY A 1 82 ? 4.317 19.919 13.693 1.00 45.75 82 GLY A CA 1
ATOM 586 C C . GLY A 1 82 ? 5.428 20.846 14.208 1.00 45.75 82 GLY A C 1
ATOM 587 O O . GLY A 1 82 ? 6.339 21.163 13.448 1.00 45.75 82 GLY A O 1
ATOM 588 N N . ALA A 1 83 ? 5.375 21.299 15.465 1.00 35.09 83 ALA A N 1
ATOM 589 C CA . ALA A 1 83 ? 6.393 22.188 16.021 1.00 35.09 83 ALA A CA 1
ATOM 590 C C . ALA A 1 83 ? 7.781 21.498 16.068 1.00 35.09 83 ALA A C 1
ATOM 592 O O . ALA A 1 83 ? 8.033 20.653 16.928 1.00 35.09 83 ALA A O 1
ATOM 593 N N . GLY A 1 84 ? 8.664 21.854 15.125 1.00 39.44 84 GLY A N 1
ATOM 594 C CA . GLY A 1 84 ? 10.088 21.491 15.119 1.00 39.44 84 GLY A CA 1
ATOM 595 C C . GLY A 1 84 ? 10.480 20.213 14.363 1.00 39.44 84 GLY A C 1
ATOM 596 O O . GLY A 1 84 ? 11.539 19.655 14.642 1.00 39.44 84 GLY A O 1
ATOM 597 N N . VAL A 1 85 ? 9.658 19.698 13.437 1.00 41.22 85 VAL A N 1
ATOM 598 C CA . VAL A 1 85 ? 10.035 18.523 12.625 1.00 41.22 85 VAL A CA 1
ATOM 599 C C . VAL A 1 85 ? 9.867 18.806 11.136 1.00 41.22 85 VAL A C 1
ATOM 601 O O . VAL A 1 85 ? 8.770 19.101 10.667 1.00 41.22 85 VAL A O 1
ATOM 604 N N . ALA A 1 86 ? 10.961 18.678 10.379 1.00 47.34 86 ALA A N 1
ATOM 605 C CA . ALA A 1 86 ? 10.942 18.849 8.932 1.00 47.34 86 ALA A CA 1
ATOM 606 C C . ALA A 1 86 ? 9.993 17.825 8.264 1.00 47.34 86 ALA A C 1
ATOM 608 O O . ALA A 1 86 ? 10.022 16.637 8.630 1.00 47.34 86 ALA A O 1
ATOM 609 N N . PRO A 1 87 ? 9.188 18.240 7.264 1.00 47.88 87 PRO A N 1
ATOM 610 C CA . PRO A 1 87 ? 8.372 17.330 6.463 1.00 47.88 87 PRO A CA 1
ATOM 611 C C . PRO A 1 87 ? 9.206 16.156 5.931 1.00 47.88 87 PRO A C 1
ATOM 613 O O . PRO A 1 87 ? 10.313 16.352 5.434 1.00 47.88 87 PRO A O 1
ATOM 616 N N . GLY A 1 88 ? 8.690 14.928 6.032 1.00 52.84 88 GLY A N 1
ATOM 617 C CA . GLY A 1 88 ? 9.416 13.733 5.577 1.00 52.84 88 GLY A CA 1
ATOM 618 C C . GLY A 1 88 ? 10.285 13.039 6.639 1.00 52.84 88 GLY A C 1
ATOM 619 O O . GLY A 1 88 ? 10.903 12.011 6.356 1.00 52.84 88 GLY A O 1
ATOM 620 N N . THR A 1 89 ? 10.324 13.544 7.875 1.00 63.97 89 THR A N 1
ATOM 621 C CA . THR A 1 89 ? 11.032 12.874 8.979 1.00 63.97 89 THR A CA 1
ATOM 622 C C . THR A 1 89 ? 10.316 11.580 9.389 1.00 63.97 89 THR A C 1
ATOM 624 O O . THR A 1 89 ? 9.096 11.556 9.564 1.00 63.97 89 THR A O 1
ATOM 627 N N . GLU A 1 90 ? 11.068 10.485 9.558 1.00 74.81 90 GLU A N 1
ATOM 628 C CA . GLU A 1 90 ? 10.519 9.213 10.042 1.00 74.81 90 GLU A CA 1
ATOM 629 C C . GLU A 1 90 ? 10.363 9.212 11.573 1.00 74.81 90 GLU A C 1
ATOM 631 O O . GLU A 1 90 ? 11.338 9.316 12.316 1.00 74.81 90 GLU A O 1
ATOM 636 N N . ILE A 1 91 ? 9.135 9.010 12.049 1.00 82.38 91 ILE A N 1
ATOM 637 C CA . ILE A 1 91 ? 8.754 8.982 13.465 1.00 82.38 91 ILE A CA 1
ATOM 638 C C . ILE A 1 91 ? 8.221 7.586 13.830 1.00 82.38 91 ILE A C 1
ATOM 640 O O . ILE A 1 91 ? 7.485 6.976 13.044 1.00 82.38 91 ILE A O 1
ATOM 644 N N . PRO A 1 92 ? 8.550 7.046 15.020 1.00 82.75 92 PRO A N 1
ATOM 645 C CA . PRO A 1 92 ? 8.021 5.763 15.466 1.00 82.75 92 PRO A CA 1
ATOM 646 C C . PRO A 1 92 ? 6.510 5.795 15.720 1.00 82.75 92 PRO A C 1
ATOM 648 O O . PRO A 1 92 ? 5.950 6.730 16.307 1.00 82.75 92 PRO A O 1
ATOM 651 N N . HIS A 1 93 ? 5.846 4.706 15.336 1.00 88.81 93 HIS A N 1
ATOM 652 C CA . HIS A 1 93 ? 4.460 4.440 15.716 1.00 88.81 93 HIS A CA 1
ATOM 653 C C . HIS A 1 93 ? 4.369 4.037 17.193 1.00 88.81 93 HIS A C 1
ATOM 655 O O . HIS A 1 93 ? 5.252 3.351 17.704 1.00 88.81 93 HIS A O 1
ATOM 661 N N . SER A 1 94 ? 3.286 4.430 17.868 1.00 89.19 94 SER A N 1
ATOM 662 C CA . SER A 1 94 ? 3.015 4.091 19.277 1.00 89.19 94 SER A CA 1
ATOM 663 C C . SER A 1 94 ? 2.883 2.576 19.469 1.00 89.19 94 SER A C 1
ATOM 665 O O . SER A 1 94 ? 3.403 1.993 20.416 1.00 89.19 94 SER A O 1
ATOM 667 N N . THR A 1 95 ? 2.249 1.924 18.498 1.00 88.50 95 THR A N 1
ATOM 668 C CA . THR A 1 95 ? 2.218 0.475 18.304 1.00 88.50 95 THR A CA 1
ATOM 669 C C . THR A 1 95 ? 2.351 0.153 16.815 1.00 88.50 95 THR A C 1
ATOM 671 O O . THR A 1 95 ? 1.914 0.950 15.983 1.00 88.50 95 THR A O 1
ATOM 674 N N . PRO A 1 96 ? 2.901 -1.010 16.422 1.00 86.31 96 PRO A N 1
ATOM 675 C CA . PRO A 1 96 ? 3.074 -1.338 15.010 1.00 86.31 96 PRO A CA 1
ATOM 676 C C . PRO A 1 96 ? 1.773 -1.239 14.191 1.00 86.31 96 PRO A C 1
ATOM 678 O O . PRO A 1 96 ? 0.721 -1.748 14.584 1.00 86.31 96 PRO A O 1
ATOM 681 N N . MET A 1 97 ? 1.844 -0.603 13.024 1.00 89.88 97 MET A N 1
ATOM 682 C CA . MET A 1 97 ? 0.801 -0.617 12.000 1.00 89.88 97 MET A CA 1
ATOM 683 C C . MET A 1 97 ? 1.038 -1.796 11.050 1.00 89.88 97 MET A C 1
ATOM 685 O O . MET A 1 97 ? 1.879 -1.744 10.149 1.00 89.88 97 MET A O 1
ATOM 689 N N . LEU A 1 98 ? 0.307 -2.885 11.277 1.00 86.12 98 LEU A N 1
ATOM 690 C CA . LEU A 1 98 ? 0.437 -4.127 10.515 1.00 86.12 98 LEU A CA 1
ATOM 691 C C . LEU A 1 98 ? -0.395 -4.107 9.222 1.00 86.12 98 LEU A C 1
ATOM 693 O O . LEU A 1 98 ? -1.262 -3.258 9.026 1.00 86.12 98 LEU A O 1
ATOM 697 N N . GLY A 1 99 ? -0.115 -5.057 8.327 1.00 86.00 99 GLY A N 1
ATOM 698 C CA . GLY A 1 99 ? -1.015 -5.376 7.220 1.00 86.00 99 GLY A CA 1
ATOM 699 C C . GLY A 1 99 ? -2.140 -6.313 7.666 1.00 86.00 99 GLY A C 1
ATOM 700 O O . GLY A 1 99 ? -2.246 -6.658 8.840 1.00 86.00 99 GLY A O 1
ATOM 701 N N . LEU A 1 100 ? -2.946 -6.766 6.708 1.00 87.62 100 LEU A N 1
ATOM 702 C CA . LEU A 1 100 ? -3.932 -7.832 6.893 1.00 87.62 100 LEU A CA 1
ATOM 703 C C . LEU A 1 100 ? -3.554 -9.031 6.020 1.00 87.62 100 LEU A C 1
ATOM 705 O O . LEU A 1 100 ? -3.011 -8.857 4.925 1.00 87.62 100 LEU A O 1
ATOM 709 N N . ASP A 1 101 ? -3.845 -10.237 6.507 1.00 85.62 101 ASP A N 1
ATOM 710 C CA . ASP A 1 101 ? -3.837 -11.428 5.659 1.00 85.62 101 ASP A CA 1
ATOM 711 C C . ASP A 1 101 ? -5.035 -11.371 4.697 1.00 85.62 101 ASP A C 1
ATOM 713 O O . ASP A 1 101 ? -6.064 -10.771 5.012 1.00 85.62 101 ASP A O 1
ATOM 717 N N . ASN A 1 102 ? -4.893 -11.979 3.516 1.00 86.44 102 ASN A N 1
ATOM 718 C CA . ASN A 1 102 ? -5.921 -11.953 2.474 1.00 86.44 102 ASN A CA 1
ATOM 719 C C . ASN A 1 102 ? -6.587 -13.321 2.314 1.00 86.44 102 ASN A C 1
ATOM 721 O O . ASN A 1 102 ? -5.908 -14.351 2.342 1.00 86.44 102 ASN A O 1
ATOM 725 N N . VAL A 1 103 ? -7.889 -13.307 2.049 1.00 88.44 103 VAL A N 1
ATOM 726 C CA . VAL A 1 103 ? -8.677 -14.446 1.566 1.00 88.44 103 VAL A CA 1
ATOM 727 C C . VAL A 1 103 ? -9.431 -14.036 0.299 1.00 88.44 103 VAL A C 1
ATOM 729 O O . VAL A 1 103 ? -9.712 -12.855 0.093 1.00 88.44 103 VAL A O 1
ATOM 732 N N . PHE A 1 104 ? -9.722 -15.008 -0.566 1.00 83.12 104 PHE A N 1
ATOM 733 C CA . PHE A 1 104 ? -10.267 -14.763 -1.910 1.00 83.12 104 PHE A CA 1
ATOM 734 C C . PHE A 1 104 ? -11.576 -15.512 -2.185 1.00 83.12 104 PHE A C 1
ATOM 736 O O . PHE A 1 104 ? -12.199 -15.300 -3.220 1.00 83.12 104 PHE A O 1
ATOM 743 N N . ASP A 1 105 ? -11.983 -16.394 -1.275 1.00 80.94 105 ASP A N 1
ATOM 744 C CA . ASP A 1 105 ? -13.140 -17.268 -1.426 1.00 80.94 105 ASP A CA 1
ATOM 745 C C . ASP A 1 105 ? -13.734 -17.619 -0.052 1.00 80.94 105 ASP A C 1
ATOM 747 O O . ASP A 1 105 ? -13.075 -17.488 0.990 1.00 80.94 105 ASP A O 1
ATOM 751 N N . SER A 1 106 ? -14.990 -18.069 -0.055 1.00 85.44 106 SER A N 1
ATOM 752 C CA . SER A 1 106 ? -15.735 -18.401 1.162 1.00 85.44 106 SER A CA 1
ATOM 753 C C . SER A 1 106 ? -15.121 -19.564 1.948 1.00 85.44 106 SER A C 1
ATOM 755 O O . SER A 1 106 ? -15.201 -19.597 3.175 1.00 85.44 106 SER A O 1
ATOM 757 N N . GLU A 1 107 ? -14.468 -20.521 1.282 1.00 88.44 107 GLU A N 1
ATOM 758 C CA . GLU A 1 107 ? -13.829 -21.655 1.960 1.00 88.44 107 GLU A CA 1
ATOM 759 C C . GLU A 1 107 ? -12.627 -21.189 2.798 1.00 88.44 107 GLU A C 1
ATOM 761 O O . GLU A 1 107 ? -12.469 -21.569 3.962 1.00 88.44 107 GLU A O 1
ATOM 766 N N . SER A 1 108 ? -11.796 -20.322 2.224 1.00 88.00 108 SER A N 1
ATOM 767 C CA . SER A 1 108 ? -10.651 -19.691 2.876 1.00 88.00 108 SER A CA 1
ATOM 768 C C . SER A 1 108 ? -11.084 -18.791 4.035 1.00 88.00 108 SER A C 1
ATOM 770 O O . SER A 1 108 ? -10.430 -18.793 5.081 1.00 88.00 108 SER A O 1
ATOM 772 N N . LEU A 1 109 ? -12.207 -18.078 3.889 1.00 89.75 109 LEU A N 1
ATOM 773 C CA . LEU A 1 109 ? -12.805 -17.284 4.964 1.00 89.75 109 LEU A CA 1
ATOM 774 C C . LEU A 1 109 ? -13.248 -18.165 6.145 1.00 89.75 109 LEU A C 1
ATOM 776 O O . LEU A 1 109 ? -12.867 -17.893 7.285 1.00 89.75 109 LEU A O 1
ATOM 780 N N . ARG A 1 110 ? -13.964 -19.268 5.886 1.00 89.81 110 ARG A N 1
ATOM 781 C CA . ARG A 1 110 ? -14.369 -20.224 6.936 1.00 89.81 110 ARG A CA 1
ATOM 782 C C . ARG A 1 110 ? -13.165 -20.843 7.639 1.00 89.81 110 ARG A C 1
ATOM 784 O O . ARG A 1 110 ? -13.128 -20.901 8.865 1.00 89.81 110 ARG A O 1
ATOM 791 N N . LYS A 1 111 ? -12.128 -21.230 6.886 1.00 93.06 111 LYS A N 1
ATOM 792 C CA . LYS A 1 111 ? -10.862 -21.738 7.450 1.00 93.06 111 LYS A CA 1
ATOM 793 C C . LYS A 1 111 ? -10.191 -20.728 8.381 1.00 93.06 111 LYS A C 1
ATOM 795 O O . LYS A 1 111 ? -9.620 -21.128 9.399 1.00 93.06 111 LYS A O 1
ATOM 800 N N . TRP A 1 112 ? -10.228 -19.439 8.041 1.00 94.31 112 TRP A N 1
ATOM 801 C CA . TRP A 1 112 ? -9.730 -18.382 8.918 1.00 94.31 112 TRP A CA 1
ATOM 802 C C . TRP A 1 112 ? -10.565 -18.272 10.202 1.00 94.31 112 TRP A C 1
ATOM 804 O O . TRP A 1 112 ? -9.975 -18.279 11.284 1.00 94.31 112 TRP A O 1
ATOM 814 N N . ALA A 1 113 ? -11.898 -18.265 10.101 1.00 92.06 113 ALA A N 1
ATOM 815 C CA . ALA A 1 113 ? -12.792 -18.186 11.259 1.00 92.06 113 ALA A CA 1
ATOM 816 C C . ALA A 1 113 ? -12.571 -19.360 12.231 1.00 92.06 113 ALA A C 1
ATOM 818 O O . ALA A 1 113 ? -12.242 -19.140 13.396 1.00 92.06 113 ALA A O 1
ATOM 819 N N . THR A 1 114 ? -12.578 -20.604 11.737 1.00 92.88 114 THR A N 1
ATOM 820 C CA . THR A 1 114 ? -12.289 -21.800 12.554 1.00 92.88 114 THR A CA 1
ATOM 821 C C . THR A 1 114 ? -10.900 -21.739 13.197 1.00 92.88 114 THR A C 1
ATOM 823 O O . THR A 1 114 ? -10.685 -22.178 14.330 1.00 92.88 114 THR A O 1
ATOM 826 N N . ARG A 1 115 ? -9.904 -21.196 12.483 1.00 93.50 115 ARG A N 1
ATOM 827 C CA . ARG A 1 115 ? -8.557 -21.020 13.036 1.00 93.50 115 ARG A CA 1
ATOM 828 C C . ARG A 1 115 ? -8.540 -19.998 14.169 1.00 93.50 115 ARG A C 1
ATOM 830 O O . ARG A 1 115 ? -7.772 -20.207 15.107 1.00 93.50 115 ARG A O 1
ATOM 837 N N . LEU A 1 116 ? -9.309 -18.918 14.063 1.00 94.44 116 LEU A N 1
ATOM 838 C CA . LEU A 1 116 ? -9.410 -17.891 15.094 1.00 94.44 116 LEU A CA 1
ATOM 839 C C . LEU A 1 116 ? -10.045 -18.459 16.366 1.00 94.44 116 LEU A C 1
ATOM 841 O O . LEU A 1 116 ? -9.433 -18.366 17.425 1.00 94.44 116 LEU A O 1
ATOM 845 N N . GLU A 1 117 ? -11.181 -19.144 16.255 1.00 94.62 117 GLU A N 1
ATOM 846 C CA . GLU A 1 117 ? -11.858 -19.777 17.399 1.00 94.62 117 GLU A CA 1
ATOM 847 C C . GLU A 1 117 ? -10.960 -20.790 18.112 1.00 94.62 117 GLU A C 1
ATOM 849 O O . GLU A 1 117 ? -10.869 -20.812 19.337 1.00 94.62 117 GLU A O 1
ATOM 854 N N . ARG A 1 118 ? -10.188 -21.578 17.354 1.00 95.00 118 ARG A N 1
ATOM 855 C CA . ARG A 1 118 ? -9.202 -22.503 17.930 1.00 95.00 118 ARG A CA 1
ATOM 856 C C . ARG A 1 118 ? -8.082 -21.791 18.694 1.00 95.00 118 ARG A C 1
ATOM 858 O O . ARG A 1 118 ? -7.537 -22.364 19.630 1.00 95.00 118 ARG A O 1
ATOM 865 N N . VAL A 1 119 ? -7.683 -20.591 18.265 1.00 94.31 119 VAL A N 1
ATOM 866 C CA . VAL A 1 119 ? -6.681 -19.781 18.980 1.00 94.31 119 VAL A CA 1
ATOM 867 C C . VAL A 1 119 ? -7.274 -19.198 20.262 1.00 94.31 119 VAL A C 1
ATOM 869 O O . VAL A 1 119 ? -6.568 -19.141 21.262 1.00 94.31 119 VAL A O 1
ATOM 872 N N . LEU A 1 120 ? -8.545 -18.797 20.233 1.00 95.12 120 LEU A N 1
ATOM 873 C CA . LEU A 1 120 ? -9.254 -18.234 21.383 1.00 95.12 120 LEU A CA 1
ATOM 874 C C . LEU A 1 120 ? -9.678 -19.298 22.406 1.00 95.12 120 LEU A C 1
ATOM 876 O O . LEU A 1 120 ? -9.787 -19.007 23.591 1.00 95.12 120 LEU A O 1
ATOM 880 N N . GLY A 1 121 ? -9.908 -20.535 21.959 1.00 95.81 121 GLY A N 1
ATOM 881 C CA . GLY A 1 121 ? -10.460 -21.605 22.792 1.00 95.81 121 GLY A CA 1
ATOM 882 C C . GLY A 1 121 ? -11.977 -21.509 22.990 1.00 95.81 121 GLY A C 1
ATOM 883 O O . GLY A 1 121 ? -12.535 -22.285 23.760 1.00 95.81 121 GLY A O 1
ATOM 884 N N . HIS A 1 122 ? -12.647 -20.588 22.295 1.00 94.38 122 HIS A N 1
ATOM 885 C CA . HIS A 1 122 ? -14.097 -20.418 22.300 1.00 94.38 122 HIS A CA 1
ATOM 886 C C . HIS A 1 122 ? -14.586 -19.836 20.959 1.00 94.38 122 HIS A C 1
ATOM 888 O O . HIS A 1 122 ? -13.787 -19.246 20.223 1.00 94.38 122 HIS A O 1
ATOM 894 N N . PRO A 1 123 ? -15.887 -19.971 20.632 1.00 93.88 123 PRO A N 1
ATOM 895 C CA . PRO A 1 123 ? -16.480 -19.318 19.468 1.00 93.88 123 PRO A CA 1
ATOM 896 C C . PRO A 1 123 ? -16.412 -17.790 19.565 1.00 93.88 123 PRO A C 1
ATOM 898 O O . PRO A 1 123 ? -16.531 -17.223 20.658 1.00 93.88 123 PRO A O 1
ATOM 901 N N . VAL A 1 124 ? -16.251 -17.119 18.425 1.00 94.50 124 VAL A N 1
ATOM 902 C CA . VAL A 1 124 ? -16.334 -15.652 18.347 1.00 94.50 124 VAL A CA 1
ATOM 903 C C . VAL A 1 124 ? -17.803 -15.255 18.263 1.00 94.50 124 VAL A C 1
ATOM 905 O O . VAL A 1 124 ? -18.536 -15.745 17.412 1.00 94.50 124 VAL A O 1
ATOM 908 N N . THR A 1 125 ? -18.254 -14.351 19.131 1.00 93.56 125 THR A N 1
ATOM 909 C CA . THR A 1 125 ? -19.685 -14.004 19.218 1.00 93.56 125 THR A CA 1
ATOM 910 C C . THR A 1 125 ? -20.155 -13.010 18.159 1.00 93.56 125 THR A C 1
ATOM 912 O O . THR A 1 125 ? -21.350 -12.932 17.884 1.00 93.56 125 THR A O 1
ATOM 915 N N . ALA A 1 126 ? -19.245 -12.180 17.643 1.00 96.56 126 ALA A N 1
ATOM 916 C CA . ALA A 1 126 ? -19.553 -11.147 16.664 1.00 96.56 126 ALA A CA 1
ATOM 917 C C . ALA A 1 126 ? -18.301 -10.709 15.893 1.00 96.56 126 ALA A C 1
ATOM 919 O O . ALA A 1 126 ? -17.201 -10.611 16.449 1.00 96.56 126 ALA A O 1
ATOM 920 N N . TYR A 1 127 ? -18.507 -10.382 14.625 1.00 97.69 127 TYR A N 1
ATOM 921 C CA . TYR A 1 127 ? -17.519 -9.835 13.711 1.00 97.69 127 TYR A CA 1
ATOM 922 C C . TYR A 1 127 ? -17.991 -8.488 13.176 1.00 97.69 127 TYR A C 1
ATOM 924 O O . TYR A 1 127 ? -19.179 -8.308 12.936 1.00 97.69 127 TYR A O 1
ATOM 932 N N . THR A 1 128 ? -17.074 -7.560 12.921 1.00 97.75 128 THR A N 1
ATOM 933 C CA . THR A 1 128 ? -17.364 -6.377 12.108 1.00 97.75 128 THR A CA 1
ATOM 934 C C . THR A 1 128 ? -16.948 -6.623 10.670 1.00 97.75 128 THR A C 1
ATOM 936 O O . THR A 1 128 ? -15.881 -7.187 10.428 1.00 97.75 128 THR A O 1
ATOM 939 N N . VAL A 1 129 ? -17.784 -6.200 9.724 1.00 97.81 129 VAL A N 1
ATOM 940 C CA . VAL A 1 129 ? -17.504 -6.197 8.287 1.00 97.81 129 VAL A CA 1
ATOM 941 C C . VAL A 1 129 ? -17.518 -4.748 7.813 1.00 97.81 129 VAL A C 1
ATOM 943 O O . VAL A 1 129 ? -18.507 -4.039 7.987 1.00 97.81 129 VAL A O 1
ATOM 946 N N . GLU A 1 130 ? -16.395 -4.301 7.259 1.00 96.75 130 GLU A N 1
ATOM 947 C CA . GLU A 1 130 ? -16.150 -2.911 6.859 1.00 96.75 130 GLU A CA 1
ATOM 948 C C . GLU A 1 130 ? -15.626 -2.852 5.415 1.00 96.75 130 GLU A C 1
ATOM 950 O O . GLU A 1 130 ? -14.913 -3.773 5.001 1.00 96.75 130 GLU A O 1
ATOM 955 N N . PRO A 1 131 ? -15.909 -1.790 4.637 1.00 95.19 131 PRO A N 1
ATOM 956 C CA . PRO A 1 131 ? -15.313 -1.630 3.314 1.00 95.19 131 PRO A CA 1
ATOM 957 C C . PRO A 1 131 ? -13.789 -1.511 3.418 1.00 95.19 131 PRO A C 1
ATOM 959 O O . PRO A 1 131 ? -13.250 -0.783 4.256 1.00 95.19 131 PRO A O 1
ATOM 962 N N . LYS A 1 132 ? -13.070 -2.220 2.545 1.00 94.25 132 LYS A N 1
ATOM 963 C CA . LYS A 1 132 ? -11.616 -2.113 2.453 1.00 94.25 132 LYS A CA 1
ATOM 964 C C . LYS A 1 132 ? -11.251 -0.941 1.542 1.00 94.25 132 LYS A C 1
ATOM 966 O O . LYS A 1 132 ? -11.205 -1.078 0.323 1.00 94.25 132 LYS A O 1
ATOM 971 N N . LEU A 1 133 ? -11.033 0.215 2.160 1.00 92.25 133 LEU A N 1
ATOM 972 C CA . LEU A 1 133 ? -10.722 1.470 1.474 1.00 92.25 133 LEU A CA 1
ATOM 973 C C . LEU A 1 133 ? -9.401 1.374 0.695 1.00 92.25 133 LEU A C 1
ATOM 975 O O . LEU A 1 133 ? -8.386 0.913 1.227 1.00 92.25 133 LEU A O 1
ATOM 979 N N . ASP A 1 134 ? -9.405 1.843 -0.553 1.00 84.81 134 ASP A N 1
ATOM 980 C CA . ASP A 1 134 ? -8.224 1.863 -1.414 1.00 84.81 134 ASP A CA 1
ATOM 981 C C . ASP A 1 134 ? -7.488 3.214 -1.352 1.00 84.81 134 ASP A C 1
ATOM 983 O O . ASP A 1 134 ? -7.585 4.057 -2.245 1.00 84.81 134 ASP A O 1
ATOM 987 N N . GLY A 1 135 ? -6.732 3.427 -0.273 1.00 87.38 135 GLY A N 1
ATOM 988 C CA . GLY A 1 135 ? -5.994 4.672 -0.050 1.00 87.38 135 GLY A CA 1
ATOM 989 C C . GLY A 1 135 ? -4.606 4.474 0.553 1.00 87.38 135 GLY A C 1
ATOM 990 O O . GLY A 1 135 ? -3.863 3.563 0.191 1.00 87.38 135 GLY A O 1
ATOM 991 N N . LEU A 1 136 ? -4.212 5.368 1.451 1.00 88.69 136 LEU A N 1
ATOM 992 C CA . LEU A 1 136 ? -2.971 5.292 2.204 1.00 88.69 136 LEU A CA 1
ATOM 993 C C . LEU A 1 136 ? -3.262 5.321 3.705 1.00 88.69 136 LEU A C 1
ATOM 995 O O . LEU A 1 136 ? -3.780 6.303 4.229 1.00 88.69 136 LEU A O 1
ATOM 999 N N . ALA A 1 137 ? -2.865 4.256 4.396 1.00 94.25 137 ALA A N 1
ATOM 1000 C CA . ALA A 1 137 ? -2.988 4.159 5.844 1.00 94.25 137 ALA A CA 1
ATOM 1001 C C . ALA A 1 137 ? -2.168 5.235 6.576 1.00 94.25 137 ALA A C 1
ATOM 1003 O O . ALA A 1 137 ? -0.956 5.375 6.345 1.00 94.25 137 ALA A O 1
ATOM 1004 N N . VAL A 1 138 ? -2.824 5.918 7.515 1.00 96.44 138 VAL A N 1
ATOM 1005 C CA . VAL A 1 138 ? -2.225 6.917 8.407 1.00 96.44 138 VAL A CA 1
ATOM 1006 C C . VAL A 1 138 ? -2.632 6.697 9.867 1.00 96.44 138 VAL A C 1
ATOM 1008 O O . VAL A 1 138 ? -3.662 6.084 10.159 1.00 96.44 138 VAL A O 1
ATOM 1011 N N . ALA A 1 139 ? -1.818 7.216 10.782 1.00 97.19 139 ALA A N 1
ATOM 1012 C CA . ALA A 1 139 ? -2.102 7.314 12.208 1.00 97.19 139 ALA A CA 1
ATOM 1013 C C . ALA A 1 139 ? -2.117 8.792 12.621 1.00 97.19 139 ALA A C 1
ATOM 1015 O O . ALA A 1 139 ? -1.081 9.454 12.586 1.00 97.19 139 ALA A O 1
ATOM 1016 N N . ALA A 1 140 ? -3.288 9.298 12.997 1.00 97.19 140 ALA A N 1
ATOM 1017 C CA . ALA A 1 140 ? -3.525 10.656 13.465 1.00 97.19 140 ALA A CA 1
ATOM 1018 C C . ALA A 1 140 ? -3.579 10.682 14.998 1.00 97.19 140 ALA A C 1
ATOM 1020 O O . ALA A 1 140 ? -4.437 10.049 15.613 1.00 97.19 140 ALA A O 1
ATOM 1021 N N . ARG A 1 141 ? -2.657 11.400 15.633 1.00 96.19 141 ARG A N 1
ATOM 1022 C CA . ARG A 1 141 ? -2.574 11.530 17.088 1.00 96.19 141 ARG A CA 1
ATOM 1023 C C . ARG A 1 141 ? -3.228 12.819 17.539 1.00 96.19 141 ARG A C 1
ATOM 1025 O O . ARG A 1 141 ? -2.905 13.898 17.048 1.00 96.19 141 ARG A O 1
ATOM 1032 N N . TYR A 1 142 ? -4.106 12.685 18.518 1.00 94.75 142 TYR A N 1
ATOM 1033 C CA . TYR A 1 142 ? -4.752 13.791 19.191 1.00 94.75 142 TYR A CA 1
ATOM 1034 C C . TYR A 1 142 ? -4.230 13.894 20.618 1.00 94.75 142 TYR A C 1
ATOM 1036 O O . TYR A 1 142 ? -4.145 12.890 21.324 1.00 94.75 142 TYR A O 1
ATOM 1044 N N . SER A 1 143 ? -3.927 15.112 21.057 1.00 93.00 143 SER A N 1
ATOM 1045 C CA . SER A 1 143 ? -3.645 15.435 22.455 1.00 93.00 143 SER A CA 1
ATOM 1046 C C . SER A 1 143 ? -4.704 16.404 22.953 1.00 93.00 143 SER A C 1
ATOM 1048 O O . SER A 1 143 ? -4.893 17.469 22.361 1.00 93.00 143 SER A O 1
ATOM 1050 N N . ARG A 1 144 ? -5.435 16.029 24.013 1.00 90.44 144 ARG A N 1
ATOM 1051 C CA . ARG A 1 144 ? -6.520 16.847 24.596 1.00 90.44 144 ARG A CA 1
ATOM 1052 C C . ARG A 1 144 ? -7.495 17.394 23.53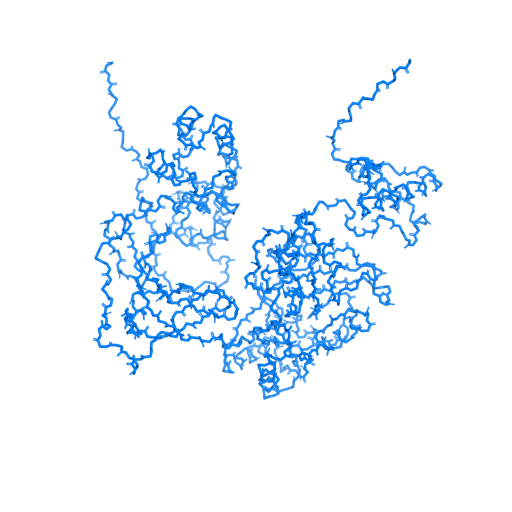9 1.00 90.44 144 ARG A C 1
ATOM 1054 O O . ARG A 1 144 ? -7.933 18.538 23.599 1.00 90.44 144 ARG A O 1
ATOM 1061 N N . GLY A 1 145 ? -7.826 16.566 22.552 1.00 90.56 145 GLY A N 1
ATOM 1062 C CA . GLY A 1 145 ? -8.753 16.876 21.470 1.00 90.56 145 GLY A CA 1
ATOM 1063 C C . GLY A 1 145 ? -8.146 17.634 20.293 1.00 90.56 145 GLY A C 1
ATOM 1064 O O . GLY A 1 145 ? -8.857 17.853 19.325 1.00 90.56 145 GLY A O 1
ATOM 1065 N N . ARG A 1 146 ? -6.867 18.022 20.307 1.00 91.62 146 ARG A N 1
ATOM 1066 C CA . ARG A 1 146 ? -6.211 18.707 19.178 1.00 91.62 146 ARG A CA 1
ATOM 1067 C C . ARG A 1 146 ? -5.362 17.729 18.378 1.00 91.62 146 ARG A C 1
ATOM 1069 O O . ARG A 1 146 ? -4.592 16.985 18.975 1.00 91.62 146 ARG A O 1
ATOM 1076 N N . LEU A 1 147 ? -5.493 17.741 17.052 1.00 93.75 147 LEU A N 1
ATOM 1077 C CA . LEU A 1 147 ? -4.639 16.959 16.158 1.00 93.75 147 LEU A CA 1
ATOM 1078 C C . LEU A 1 147 ? -3.211 17.499 16.254 1.00 93.75 147 LEU A C 1
ATOM 1080 O O . LEU A 1 147 ? -3.003 18.674 15.978 1.00 93.75 147 LEU A O 1
ATOM 1084 N N . THR A 1 148 ? -2.251 16.676 16.667 1.00 88.69 148 THR A N 1
ATOM 1085 C CA . THR A 1 148 ? -0.852 17.099 16.849 1.00 88.69 148 THR A CA 1
ATOM 1086 C C . THR A 1 148 ? 0.087 16.507 15.810 1.00 88.69 148 THR A C 1
ATOM 1088 O O . THR A 1 148 ? 1.084 17.140 15.474 1.00 88.69 148 THR A O 1
ATOM 1091 N N . LEU A 1 149 ? -0.224 15.310 15.304 1.00 91.62 149 LEU A N 1
ATOM 1092 C CA . LEU A 1 149 ? 0.651 14.573 14.398 1.00 91.62 149 LEU A CA 1
ATOM 1093 C C . LEU A 1 149 ? -0.148 13.621 13.507 1.00 91.62 149 LEU A C 1
ATOM 1095 O O . LEU A 1 149 ? -1.036 12.926 13.997 1.00 91.62 149 LEU A O 1
ATOM 1099 N N . VAL A 1 150 ? 0.209 13.519 12.229 1.00 94.00 150 VAL A N 1
ATOM 1100 C CA . VAL A 1 150 ? -0.268 12.470 11.323 1.00 94.00 150 VAL A CA 1
ATOM 1101 C C . VAL A 1 150 ? 0.917 11.774 10.675 1.00 94.00 150 VAL A C 1
ATOM 1103 O O . VAL A 1 150 ? 1.701 12.390 9.960 1.00 94.00 150 VAL A O 1
ATOM 1106 N N . LEU A 1 151 ? 1.016 10.466 10.897 1.00 93.44 151 LEU A N 1
ATOM 1107 C CA . LEU A 1 151 ? 2.083 9.626 10.367 1.00 93.44 151 LEU A CA 1
ATOM 1108 C C . LEU A 1 151 ? 1.561 8.699 9.280 1.00 93.44 151 LEU A C 1
ATOM 1110 O O . LEU A 1 151 ? 0.540 8.037 9.459 1.00 93.44 151 LEU A O 1
ATOM 1114 N N . THR A 1 152 ? 2.300 8.556 8.182 1.00 91.44 152 THR A N 1
ATOM 1115 C CA . THR A 1 152 ? 2.050 7.462 7.232 1.00 91.44 152 THR A CA 1
ATOM 1116 C C . THR A 1 152 ? 2.409 6.110 7.851 1.00 91.44 152 THR A C 1
ATOM 1118 O O . THR A 1 152 ? 3.205 6.018 8.783 1.00 91.44 152 THR A O 1
ATOM 1121 N N . ARG A 1 153 ? 1.894 5.005 7.299 1.00 87.25 153 ARG A N 1
ATOM 1122 C CA . ARG A 1 153 ? 2.296 3.662 7.759 1.00 87.25 153 ARG A CA 1
ATOM 1123 C C . ARG A 1 153 ? 3.808 3.405 7.665 1.00 87.25 153 ARG A C 1
ATOM 1125 O O . ARG A 1 153 ? 4.357 2.714 8.520 1.00 87.25 153 ARG A O 1
ATOM 1132 N N . GLY A 1 154 ? 4.459 3.890 6.605 1.00 83.44 154 GLY A N 1
ATOM 1133 C CA . GLY A 1 154 ? 5.877 3.642 6.323 1.00 83.44 154 GLY A CA 1
ATOM 1134 C C . GLY A 1 154 ? 6.253 2.154 6.383 1.00 83.44 154 GLY A C 1
ATOM 1135 O O . GLY A 1 154 ? 5.667 1.316 5.688 1.00 83.44 154 GLY A O 1
ATOM 1136 N N . THR A 1 155 ? 7.219 1.822 7.241 1.00 73.88 155 THR A N 1
ATOM 1137 C CA . THR A 1 155 ? 7.702 0.445 7.469 1.00 73.88 155 THR A CA 1
ATOM 1138 C C . THR A 1 155 ? 6.782 -0.391 8.368 1.00 73.88 155 THR A C 1
ATOM 1140 O O . THR A 1 155 ? 7.032 -1.580 8.565 1.00 73.88 155 THR A O 1
ATOM 1143 N N . GLY A 1 156 ? 5.726 0.218 8.914 1.00 75.38 156 GLY A N 1
ATOM 1144 C CA . GLY A 1 156 ? 4.830 -0.349 9.921 1.00 75.38 156 GLY A CA 1
ATOM 1145 C C . GLY A 1 156 ? 5.274 -0.049 11.353 1.00 75.38 156 GLY A C 1
ATOM 1146 O O . GLY A 1 156 ? 4.436 0.032 12.241 1.00 75.38 156 GLY A O 1
ATOM 1147 N N . THR A 1 157 ? 6.568 0.172 11.594 1.00 76.94 157 THR A N 1
ATOM 1148 C CA . THR A 1 157 ? 7.099 0.613 12.900 1.00 76.94 157 THR A CA 1
ATOM 1149 C C . THR A 1 157 ? 7.505 2.081 12.904 1.00 76.94 157 THR A C 1
ATOM 1151 O O . THR A 1 157 ? 7.456 2.712 13.951 1.00 76.94 157 THR A O 1
ATOM 1154 N N . MET A 1 158 ? 7.875 2.614 11.739 1.00 81.25 158 MET A N 1
ATOM 1155 C CA . MET A 1 158 ? 8.221 4.019 11.514 1.00 81.25 158 MET A CA 1
ATOM 1156 C C . MET A 1 158 ? 7.367 4.566 10.370 1.00 81.25 158 MET A C 1
ATOM 1158 O O . MET A 1 158 ? 7.140 3.849 9.386 1.00 81.25 158 MET A O 1
ATOM 1162 N N . GLY A 1 159 ? 6.925 5.811 10.498 1.00 84.88 159 GLY A N 1
ATOM 1163 C CA . GLY A 1 159 ? 6.090 6.525 9.541 1.00 84.88 159 GLY A CA 1
ATOM 1164 C C . GLY A 1 159 ? 6.624 7.917 9.237 1.00 84.88 159 GLY A C 1
ATOM 1165 O O . GLY A 1 159 ? 7.202 8.550 10.107 1.00 84.88 159 GLY A O 1
ATOM 1166 N N . GLU A 1 160 ? 6.418 8.392 8.015 1.00 84.25 160 GLU A N 1
ATOM 1167 C CA . GLU A 1 160 ? 6.705 9.786 7.644 1.00 84.25 160 GLU A CA 1
ATOM 1168 C C . GLU A 1 160 ? 5.661 10.736 8.236 1.00 84.25 160 GLU A C 1
ATOM 1170 O O . GLU A 1 160 ? 4.466 10.434 8.136 1.00 84.25 160 GLU A O 1
ATOM 1175 N N . ASP A 1 161 ? 6.102 11.872 8.779 1.00 87.44 161 ASP A N 1
ATOM 1176 C CA . ASP A 1 161 ? 5.225 12.987 9.150 1.00 87.44 161 ASP A CA 1
ATOM 1177 C C . ASP A 1 161 ? 4.613 13.646 7.904 1.00 87.44 161 ASP A C 1
ATOM 1179 O O . ASP A 1 161 ? 5.320 14.129 7.017 1.00 87.44 161 ASP A O 1
ATOM 1183 N N . VAL A 1 162 ? 3.281 13.642 7.846 1.00 88.38 162 VAL A N 1
ATOM 1184 C CA . VAL A 1 162 ? 2.465 14.232 6.775 1.00 88.38 162 VAL A CA 1
ATOM 1185 C C . VAL A 1 162 ? 1.397 15.181 7.322 1.00 88.38 162 VAL A C 1
ATOM 1187 O O . VAL A 1 162 ? 0.385 15.444 6.665 1.00 88.38 162 VAL A O 1
ATOM 1190 N N . THR A 1 163 ? 1.595 15.695 8.535 1.00 87.69 163 THR A N 1
ATOM 1191 C CA . THR A 1 163 ? 0.573 16.433 9.282 1.00 87.69 163 THR A CA 1
ATOM 1192 C C . THR A 1 163 ? 0.049 17.645 8.513 1.00 87.69 163 THR A C 1
ATOM 1194 O O . THR A 1 163 ? -1.163 17.785 8.355 1.00 87.69 163 THR A O 1
ATOM 1197 N N . THR A 1 164 ? 0.937 18.454 7.931 1.00 82.81 164 THR A N 1
ATOM 1198 C CA . THR A 1 164 ? 0.602 19.687 7.192 1.00 82.81 164 THR A CA 1
ATOM 1199 C C . THR A 1 164 ? -0.367 19.472 6.029 1.00 82.81 164 THR A C 1
ATOM 1201 O O . THR A 1 164 ? -1.153 20.357 5.704 1.00 82.81 164 THR A O 1
ATOM 1204 N N . ARG A 1 165 ? -0.341 18.298 5.387 1.00 84.94 165 ARG A N 1
ATOM 1205 C CA . ARG A 1 165 ? -1.253 17.968 4.278 1.00 84.94 165 ARG A CA 1
ATOM 1206 C C . ARG A 1 165 ? -2.453 17.159 4.750 1.00 84.94 165 ARG A C 1
ATOM 1208 O O . ARG A 1 165 ? -3.559 17.371 4.264 1.00 84.94 165 ARG A O 1
ATOM 1215 N N . ALA A 1 166 ? -2.255 16.271 5.721 1.00 85.69 166 ALA A N 1
ATOM 1216 C CA . ALA A 1 166 ? -3.320 15.437 6.262 1.00 85.69 166 ALA A CA 1
ATOM 1217 C C . ALA A 1 166 ? -4.436 16.250 6.933 1.00 85.69 166 ALA A C 1
ATOM 1219 O O . ALA A 1 166 ? -5.594 15.852 6.851 1.00 85.69 166 ALA A O 1
ATOM 1220 N N . VAL A 1 167 ? -4.116 17.397 7.546 1.00 87.00 167 VAL A N 1
ATOM 1221 C CA . VAL A 1 167 ? -5.112 18.301 8.162 1.00 87.00 167 VAL A CA 1
ATOM 1222 C C . VAL A 1 167 ? -6.153 18.835 7.170 1.00 87.00 167 VAL A C 1
ATOM 1224 O O . VAL A 1 167 ? -7.200 19.312 7.593 1.00 87.00 167 VAL A O 1
ATOM 1227 N N . LEU A 1 168 ? -5.877 18.759 5.863 1.00 86.81 168 LEU A N 1
ATOM 1228 C CA . LEU A 1 168 ? -6.794 19.177 4.801 1.00 86.81 168 LEU A CA 1
ATOM 1229 C C . LEU A 1 168 ? -7.757 18.059 4.377 1.00 86.81 168 LEU A C 1
ATOM 1231 O O . LEU A 1 168 ? -8.662 18.305 3.581 1.00 86.81 168 LEU A O 1
ATOM 1235 N N . ALA A 1 169 ? -7.568 16.832 4.874 1.00 94.12 169 ALA A N 1
ATOM 1236 C CA . ALA A 1 169 ? -8.405 15.705 4.500 1.00 94.12 169 ALA A CA 1
ATOM 1237 C C . ALA A 1 169 ? -9.807 15.825 5.118 1.00 94.12 169 ALA A C 1
ATOM 1239 O O . ALA A 1 169 ? -9.980 15.848 6.340 1.00 94.12 169 ALA A O 1
ATOM 1240 N N . LYS A 1 170 ? -10.836 15.841 4.269 1.00 95.38 170 LYS A N 1
ATOM 1241 C CA . LYS A 1 170 ? -12.239 15.833 4.685 1.00 95.38 170 LYS A CA 1
ATOM 1242 C C . LYS A 1 170 ? -12.527 14.577 5.506 1.00 95.38 170 LYS A C 1
ATOM 1244 O O . LYS A 1 170 ? -12.272 13.467 5.055 1.00 95.38 170 LYS A O 1
ATOM 1249 N N . GLY A 1 171 ? -13.079 14.756 6.704 1.00 94.81 171 GLY A N 1
ATOM 1250 C CA . GLY A 1 171 ? -13.344 13.663 7.646 1.00 94.81 171 GLY A CA 1
ATOM 1251 C C . GLY A 1 171 ? -12.268 13.473 8.720 1.00 94.81 171 GLY A C 1
ATOM 1252 O O . GLY A 1 171 ? -12.504 12.715 9.659 1.00 94.81 171 GLY A O 1
ATOM 1253 N N . LEU A 1 172 ? -11.133 14.183 8.637 1.00 96.94 172 LEU A N 1
ATOM 1254 C CA . LEU A 1 172 ? -10.132 14.258 9.704 1.00 96.94 172 LEU A CA 1
ATOM 1255 C C . LEU A 1 172 ? -10.143 15.657 10.352 1.00 96.94 172 LEU A C 1
ATOM 1257 O O . LEU A 1 172 ? -9.491 16.574 9.854 1.00 96.94 172 LEU A O 1
ATOM 1261 N N . PRO A 1 173 ? -10.878 15.869 11.455 1.00 96.12 173 PRO A N 1
ATOM 1262 C CA . PRO A 1 173 ? -10.972 17.184 12.078 1.00 96.12 173 PRO A CA 1
ATOM 1263 C C . PRO A 1 173 ? -9.670 17.564 12.796 1.00 96.12 173 PRO A C 1
ATOM 1265 O O . PRO A 1 173 ? -9.038 16.737 13.452 1.00 96.12 173 PRO A O 1
ATOM 1268 N N . THR A 1 174 ? -9.294 18.844 12.767 1.00 94.94 174 THR A N 1
ATOM 1269 C CA . THR A 1 174 ? -8.150 19.355 13.550 1.00 94.94 174 THR A CA 1
ATOM 1270 C C . THR A 1 174 ? -8.447 19.436 15.052 1.00 94.94 174 THR A C 1
ATOM 1272 O O . THR A 1 174 ? -7.521 19.479 15.868 1.00 94.94 174 THR A O 1
ATOM 1275 N N . ARG A 1 175 ? -9.733 19.425 15.432 1.00 95.06 175 ARG A N 1
ATOM 1276 C CA . ARG A 1 175 ? -10.212 19.358 16.817 1.00 95.06 175 ARG A CA 1
ATOM 1277 C C . ARG A 1 175 ? -11.352 18.354 16.965 1.00 95.06 175 ARG A C 1
ATOM 1279 O O . ARG A 1 175 ? -12.317 18.411 16.214 1.00 95.06 175 ARG A O 1
ATOM 1286 N N . LEU A 1 176 ? -11.253 17.485 17.962 1.00 95.12 176 LEU A N 1
ATOM 1287 C CA . LEU A 1 176 ? -12.337 16.610 18.398 1.00 95.12 176 LEU A CA 1
ATOM 1288 C C . LEU A 1 176 ? -13.379 17.409 19.188 1.00 95.12 176 LEU A C 1
ATOM 1290 O O . LEU A 1 176 ? -13.047 18.409 19.828 1.00 95.12 176 LEU A O 1
ATOM 1294 N N . SER A 1 177 ? -14.621 16.922 19.211 1.00 94.62 177 SER A N 1
ATOM 1295 C CA . SER A 1 177 ? -15.711 17.540 19.985 1.00 94.62 177 SER A CA 1
ATOM 1296 C C . SER A 1 177 ? -15.495 17.491 21.508 1.00 94.62 177 SER A C 1
ATOM 1298 O O . SER A 1 177 ? -16.114 18.259 22.242 1.00 94.62 177 SER A O 1
ATOM 1300 N N . SER A 1 178 ? -14.591 16.633 21.999 1.00 90.75 178 SER A N 1
ATOM 1301 C CA . SER A 1 178 ? -14.203 16.560 23.413 1.00 90.75 178 SER A CA 1
ATOM 1302 C C . SER A 1 178 ? -12.682 16.406 23.594 1.00 90.75 178 SER A C 1
ATOM 1304 O O . SER A 1 178 ? -12.000 15.884 22.704 1.00 90.75 178 SER A O 1
ATOM 1306 N N . PRO A 1 179 ? -12.111 16.849 24.735 1.00 91.25 179 PRO A N 1
ATOM 1307 C CA . PRO A 1 179 ? -10.666 16.858 24.956 1.00 91.25 179 PRO A CA 1
ATOM 1308 C C . PRO A 1 179 ? -10.126 15.455 25.277 1.00 91.25 179 PRO A C 1
ATOM 1310 O O . PRO A 1 179 ? -9.876 15.106 26.429 1.00 91.25 179 PRO A O 1
ATOM 1313 N N . ARG A 1 180 ? -9.934 14.636 24.240 1.00 91.31 180 ARG A N 1
ATOM 1314 C CA . ARG A 1 180 ? -9.415 13.260 24.328 1.00 91.31 180 ARG A CA 1
ATOM 1315 C C . ARG A 1 180 ? -7.971 13.166 23.838 1.00 91.31 180 ARG A C 1
ATOM 1317 O O . ARG A 1 180 ? -7.598 13.834 22.875 1.00 91.31 180 ARG A O 1
ATOM 1324 N N . THR A 1 181 ? -7.174 12.303 24.460 1.00 93.62 181 THR A N 1
ATOM 1325 C CA . THR A 1 181 ? -5.834 11.948 23.969 1.00 93.62 181 THR A CA 1
ATOM 1326 C C . THR A 1 181 ? -5.888 10.542 23.393 1.00 93.62 181 THR A C 1
ATOM 1328 O O . THR A 1 181 ? -5.969 9.577 24.146 1.00 93.62 181 THR A O 1
ATOM 1331 N N . ILE A 1 182 ? -5.907 10.441 22.064 1.00 95.69 182 ILE A N 1
ATOM 1332 C CA . ILE A 1 182 ? -6.146 9.193 21.326 1.00 95.69 182 ILE A CA 1
ATOM 1333 C C . ILE A 1 182 ? -5.286 9.130 20.064 1.00 95.69 182 ILE A C 1
ATOM 1335 O O . ILE A 1 182 ? -4.872 10.158 19.528 1.00 95.69 182 ILE A O 1
ATOM 1339 N N . GLU A 1 183 ? -5.055 7.924 19.552 1.00 96.81 183 GLU A N 1
ATOM 1340 C CA . GLU A 1 183 ? -4.509 7.713 18.209 1.00 96.81 183 GLU A CA 1
ATOM 1341 C C . GLU A 1 183 ? -5.590 7.106 17.316 1.00 96.81 183 GLU A C 1
ATOM 1343 O O . GLU A 1 183 ? -6.075 6.004 17.562 1.00 96.81 183 GLU A O 1
ATOM 1348 N N . VAL A 1 184 ? -5.959 7.825 16.264 1.00 97.56 184 VAL A N 1
ATOM 1349 C CA . VAL A 1 184 ? -6.934 7.407 15.263 1.00 97.56 184 VAL A CA 1
ATOM 1350 C C . VAL A 1 184 ? -6.198 6.836 14.061 1.00 97.56 184 VAL A C 1
ATOM 1352 O O . VAL A 1 184 ? -5.314 7.478 13.500 1.00 97.56 184 VAL A O 1
ATOM 1355 N N . ARG A 1 185 ? -6.572 5.634 13.629 1.00 97.44 185 ARG A N 1
ATOM 1356 C CA . ARG A 1 185 ? -6.016 4.990 12.437 1.00 97.44 185 ARG A CA 1
ATOM 1357 C C . ARG A 1 185 ? -7.079 4.891 11.362 1.00 97.44 185 ARG A C 1
ATOM 1359 O O . ARG A 1 185 ? -8.202 4.450 11.613 1.00 97.44 185 ARG A O 1
ATOM 1366 N N . GLY A 1 186 ? -6.704 5.288 10.160 1.00 96.88 186 GLY A N 1
ATOM 1367 C CA . GLY A 1 186 ? -7.620 5.351 9.036 1.00 96.88 186 GLY A CA 1
ATOM 1368 C C . GLY A 1 186 ? -6.895 5.348 7.709 1.00 96.88 186 GLY A C 1
ATOM 1369 O O . GLY A 1 186 ? -5.668 5.230 7.647 1.00 96.88 186 GLY A O 1
ATOM 1370 N N . GLU A 1 187 ? -7.678 5.472 6.652 1.00 96.19 187 GLU A N 1
ATOM 1371 C CA . GLU A 1 187 ? -7.182 5.547 5.288 1.00 96.19 187 GLU A CA 1
ATOM 1372 C C . GLU A 1 187 ? -7.420 6.963 4.759 1.00 96.19 187 GLU A C 1
ATOM 1374 O O . GLU A 1 187 ? -8.534 7.482 4.850 1.00 96.19 187 GLU A O 1
ATOM 1379 N N . VAL A 1 188 ? -6.376 7.585 4.211 1.00 96.00 188 VAL A N 1
ATOM 1380 C CA . VAL A 1 188 ? -6.501 8.793 3.385 1.00 96.00 188 VAL A CA 1
ATOM 1381 C C . VAL A 1 188 ? -6.656 8.362 1.933 1.00 96.00 188 VAL A C 1
ATOM 1383 O O . VAL A 1 188 ? -5.835 7.603 1.422 1.00 96.00 188 VAL A O 1
ATOM 1386 N N . PHE A 1 189 ? -7.687 8.839 1.254 1.00 93.06 189 PHE A N 1
ATOM 1387 C CA . PHE A 1 189 ? -8.001 8.481 -0.127 1.00 93.06 189 PHE A CA 1
ATOM 1388 C C . PHE A 1 189 ? -8.562 9.689 -0.886 1.00 93.06 189 PHE A C 1
ATOM 1390 O O . PHE A 1 189 ? -8.683 10.783 -0.341 1.00 93.06 189 PHE A O 1
ATOM 1397 N N . MET A 1 190 ? -8.865 9.494 -2.165 1.00 89.25 190 MET A N 1
ATOM 1398 C CA . MET A 1 190 ? -9.593 10.458 -2.985 1.00 89.25 190 MET A CA 1
ATOM 1399 C C . MET A 1 190 ? -10.887 9.802 -3.450 1.00 89.25 190 MET A C 1
ATOM 1401 O O . MET A 1 190 ? -10.859 8.664 -3.928 1.00 89.25 190 MET A O 1
ATOM 1405 N N . THR A 1 191 ? -12.002 10.511 -3.302 1.00 91.69 191 THR A N 1
ATOM 1406 C CA . THR A 1 191 ? -13.234 10.190 -4.029 1.00 91.69 191 THR A CA 1
ATOM 1407 C C . THR A 1 191 ? -13.041 10.410 -5.533 1.00 91.69 191 THR A C 1
ATOM 1409 O O . THR A 1 191 ? -12.059 11.019 -5.964 1.00 91.69 191 THR A O 1
ATOM 1412 N N . ASP A 1 192 ? -13.973 9.928 -6.350 1.00 82.31 192 ASP A N 1
ATOM 1413 C CA . ASP A 1 192 ? -13.970 10.158 -7.798 1.00 82.31 192 ASP A CA 1
ATOM 1414 C C . ASP A 1 192 ? -14.012 11.662 -8.115 1.00 82.31 192 ASP A C 1
ATOM 1416 O O . ASP A 1 192 ? -13.352 12.136 -9.043 1.00 82.31 192 ASP A O 1
ATOM 1420 N N . GLU A 1 193 ? -14.736 12.430 -7.295 1.00 87.50 193 GLU A N 1
ATOM 1421 C CA . GLU A 1 193 ? -14.764 13.888 -7.363 1.00 87.50 193 GLU A CA 1
ATOM 1422 C C . GLU A 1 193 ? -13.419 14.502 -6.960 1.00 87.50 193 GLU A C 1
ATOM 1424 O O . GLU A 1 193 ? -12.862 15.275 -7.742 1.00 87.50 193 GLU A O 1
ATOM 1429 N N . ASP A 1 194 ? -12.858 14.101 -5.811 1.00 91.19 194 ASP A N 1
ATOM 1430 C CA . ASP A 1 194 ? -11.548 14.584 -5.354 1.00 91.19 194 ASP A CA 1
ATOM 1431 C C . ASP A 1 194 ? -10.469 14.331 -6.419 1.00 91.19 194 ASP A C 1
ATOM 1433 O O . ASP A 1 194 ? -9.650 15.201 -6.713 1.00 91.19 194 ASP A O 1
ATOM 1437 N N . PHE A 1 195 ? -10.478 13.143 -7.029 1.00 84.00 195 PHE A N 1
ATOM 1438 C CA . PHE A 1 195 ? -9.507 12.737 -8.040 1.00 84.00 195 PHE A CA 1
ATOM 1439 C C . PHE A 1 195 ? -9.632 13.550 -9.330 1.00 84.00 195 PHE A C 1
ATOM 1441 O O . PHE A 1 195 ? -8.619 13.966 -9.901 1.00 84.00 195 PHE A O 1
ATOM 1448 N N . ARG A 1 196 ? -10.863 13.807 -9.785 1.00 78.75 196 ARG A N 1
ATOM 1449 C CA . ARG A 1 196 ? -11.123 14.671 -10.941 1.00 78.75 196 ARG A CA 1
ATOM 1450 C C . ARG A 1 196 ? -10.599 16.085 -10.686 1.00 78.75 196 ARG A C 1
ATOM 1452 O O . ARG A 1 196 ? -9.788 16.568 -11.473 1.00 78.75 196 ARG A O 1
ATOM 1459 N N . THR A 1 197 ? -10.958 16.693 -9.555 1.00 84.81 197 THR A N 1
ATOM 1460 C CA . THR A 1 197 ? -10.476 18.030 -9.172 1.00 84.81 197 THR A CA 1
ATOM 1461 C C . THR A 1 197 ? -8.954 18.065 -9.013 1.00 84.81 197 THR A C 1
ATOM 1463 O O . THR A 1 197 ? -8.300 18.998 -9.473 1.00 84.81 197 THR A O 1
ATOM 1466 N N . ALA A 1 198 ? -8.352 17.029 -8.422 1.00 83.88 198 ALA A N 1
ATOM 1467 C CA . ALA A 1 198 ? -6.901 16.921 -8.291 1.00 83.88 198 ALA A CA 1
ATOM 1468 C C . ALA A 1 198 ? -6.193 16.906 -9.656 1.00 83.88 198 ALA A C 1
ATOM 1470 O O . ALA A 1 198 ? -5.141 17.527 -9.805 1.00 83.88 198 ALA A O 1
ATOM 1471 N N . ASN A 1 199 ? -6.760 16.221 -10.653 1.00 74.69 199 ASN A N 1
ATOM 1472 C CA . ASN A 1 199 ? -6.218 16.187 -12.011 1.00 74.69 199 ASN A CA 1
ATOM 1473 C C . ASN A 1 199 ? -6.413 17.504 -12.766 1.00 74.69 199 ASN A C 1
ATOM 1475 O O . ASN A 1 199 ? -5.487 17.935 -13.451 1.00 74.69 199 ASN A O 1
ATOM 1479 N N . GLU A 1 200 ? -7.564 18.159 -12.622 1.00 76.25 200 GLU A N 1
ATOM 1480 C CA . GLU A 1 200 ? -7.815 19.490 -13.193 1.00 76.25 200 GLU A CA 1
ATOM 1481 C C . GLU A 1 200 ? -6.804 20.515 -12.654 1.00 76.25 200 GLU A C 1
ATOM 1483 O O . GLU A 1 200 ? -6.140 21.199 -13.432 1.00 76.25 200 GLU A O 1
ATOM 1488 N N . LEU A 1 201 ? -6.591 20.547 -11.333 1.00 82.88 201 LEU A N 1
ATOM 1489 C CA . LEU A 1 201 ? -5.588 21.414 -10.708 1.00 82.88 201 LEU A CA 1
ATOM 1490 C C . LEU A 1 201 ? -4.171 21.079 -11.185 1.00 82.88 201 LEU A C 1
ATOM 1492 O O . LEU A 1 201 ? -3.413 21.975 -11.553 1.00 82.88 201 LEU A O 1
ATOM 1496 N N . ARG A 1 202 ? -3.810 19.793 -11.209 1.00 80.94 202 ARG A N 1
ATOM 1497 C CA . ARG A 1 202 ? -2.470 19.329 -11.593 1.00 80.94 202 ARG A CA 1
ATOM 1498 C C . ARG A 1 202 ? -2.130 19.667 -13.045 1.00 80.94 202 ARG A C 1
ATOM 1500 O O . ARG A 1 202 ? -1.064 20.214 -13.313 1.00 80.94 202 ARG A O 1
ATOM 1507 N N . THR A 1 203 ? -3.051 19.388 -13.963 1.00 74.00 203 THR A N 1
ATOM 1508 C CA . THR A 1 203 ? -2.875 19.677 -15.395 1.00 74.00 203 THR A CA 1
ATOM 1509 C C . THR A 1 203 ? -2.900 21.173 -15.691 1.00 74.00 203 THR A C 1
ATOM 1511 O O . THR A 1 203 ? -2.102 21.635 -16.504 1.00 74.00 203 THR A O 1
ATOM 1514 N N . GLY A 1 204 ? -3.723 21.950 -14.976 1.00 70.56 204 GLY A N 1
ATOM 1515 C CA . GLY A 1 204 ? -3.725 23.414 -15.058 1.00 70.56 204 GLY A CA 1
ATOM 1516 C C . GLY A 1 204 ? -2.392 24.059 -14.657 1.00 70.56 204 GLY A C 1
ATOM 1517 O O . GLY A 1 204 ? -2.046 25.113 -15.179 1.00 70.56 204 GLY A O 1
ATOM 1518 N N . HIS A 1 205 ? -1.606 23.399 -13.801 1.00 80.38 205 HIS A N 1
ATOM 1519 C CA . HIS A 1 205 ? -0.250 23.821 -13.420 1.00 80.38 205 HIS A CA 1
ATOM 1520 C C . HIS A 1 205 ? 0.854 23.190 -14.293 1.00 80.38 205 HIS A C 1
ATOM 1522 O O . HIS A 1 205 ? 2.027 23.215 -13.923 1.00 80.38 205 HIS A O 1
ATOM 1528 N N . GLY A 1 206 ? 0.503 22.610 -15.447 1.00 72.25 206 GLY A N 1
ATOM 1529 C CA . GLY A 1 206 ? 1.461 22.058 -16.411 1.00 72.25 206 GLY A CA 1
ATOM 1530 C C . GLY A 1 206 ? 2.056 20.698 -16.033 1.00 72.25 206 GLY A C 1
ATOM 1531 O O . GLY A 1 206 ? 2.976 20.227 -16.701 1.00 72.25 206 GLY A O 1
ATOM 1532 N N . GLU A 1 207 ? 1.549 20.037 -14.989 1.00 71.81 207 GLU A N 1
ATOM 1533 C CA . GLU A 1 207 ? 1.996 18.701 -14.598 1.00 71.81 207 GLU A CA 1
ATOM 1534 C C . GLU A 1 207 ? 1.134 17.589 -15.237 1.00 71.81 207 GLU A C 1
ATOM 1536 O O . GLU A 1 207 ? -0.070 17.764 -15.439 1.00 71.81 207 GLU A O 1
ATOM 1541 N N . PRO A 1 208 ? 1.690 16.387 -15.494 1.00 61.69 208 PRO A N 1
ATOM 1542 C CA . PRO A 1 208 ? 0.905 15.255 -15.985 1.00 61.69 208 PRO A CA 1
ATOM 1543 C C . PRO A 1 208 ? -0.169 14.816 -14.985 1.00 61.69 208 PRO A C 1
ATOM 1545 O O . PRO A 1 208 ? 0.105 14.725 -13.784 1.00 61.69 208 PRO A O 1
ATOM 1548 N N . ALA A 1 209 ? -1.357 14.466 -15.483 1.00 62.00 209 ALA A N 1
ATOM 1549 C CA . ALA A 1 209 ? -2.438 13.913 -14.669 1.00 62.00 209 ALA A CA 1
ATOM 1550 C C . ALA A 1 209 ? -1.998 12.650 -13.904 1.00 62.00 209 ALA A C 1
ATOM 1552 O O . ALA A 1 209 ? -1.176 11.854 -14.368 1.00 62.00 209 ALA A O 1
ATOM 1553 N N . PHE A 1 210 ? -2.565 12.453 -12.719 1.00 66.81 210 PHE A N 1
ATOM 1554 C CA . PHE A 1 210 ? -2.399 11.234 -11.947 1.00 66.81 210 PHE A CA 1
ATOM 1555 C C . PHE A 1 210 ? -3.079 10.043 -12.629 1.00 66.81 210 PHE A C 1
ATOM 1557 O O . PHE A 1 210 ? -4.157 10.162 -13.204 1.00 66.81 210 PHE A O 1
ATOM 1564 N N . ALA A 1 211 ? -2.475 8.862 -12.490 1.00 63.56 211 ALA A N 1
ATOM 1565 C CA . ALA A 1 211 ? -2.984 7.643 -13.114 1.00 63.56 211 ALA A CA 1
ATOM 1566 C C . ALA A 1 211 ? -4.144 6.985 -12.343 1.00 63.56 211 ALA A C 1
ATOM 1568 O O . ALA A 1 211 ? -4.983 6.335 -12.954 1.00 63.56 211 ALA A O 1
ATOM 1569 N N . HIS A 1 212 ? -4.177 7.102 -11.010 1.00 67.19 212 HIS A N 1
ATOM 1570 C CA . HIS A 1 212 ? -5.192 6.450 -10.171 1.00 67.19 212 HIS A CA 1
ATOM 1571 C C . HIS A 1 212 ? -5.394 7.179 -8.829 1.00 67.19 212 HIS A C 1
ATOM 1573 O O . HIS A 1 212 ? -4.384 7.616 -8.255 1.00 67.19 212 HIS A O 1
ATOM 1579 N N . PRO A 1 213 ? -6.623 7.216 -8.264 1.00 71.44 213 PRO A N 1
ATOM 1580 C CA . PRO A 1 213 ? -6.936 7.838 -6.971 1.00 71.44 213 PRO A CA 1
ATOM 1581 C C . PRO A 1 213 ? -5.968 7.486 -5.836 1.00 71.44 213 PRO A C 1
ATOM 1583 O O . PRO A 1 213 ? -5.395 8.378 -5.221 1.00 71.44 213 PRO A O 1
ATOM 1586 N N . ARG A 1 214 ? -5.678 6.197 -5.607 1.00 76.00 214 ARG A N 1
ATOM 1587 C CA . ARG A 1 214 ? -4.709 5.745 -4.584 1.00 76.00 214 ARG A CA 1
ATOM 1588 C C . ARG A 1 214 ? -3.332 6.415 -4.717 1.00 76.00 214 ARG A C 1
ATOM 1590 O O . ARG A 1 214 ? -2.748 6.865 -3.733 1.00 76.00 214 ARG A O 1
ATOM 1597 N N . SER A 1 215 ? -2.797 6.463 -5.939 1.00 70.94 215 SER A N 1
ATOM 1598 C CA . SER A 1 215 ? -1.486 7.072 -6.210 1.00 70.94 215 SER A CA 1
ATOM 1599 C C . SER A 1 215 ? -1.525 8.595 -6.099 1.00 70.94 215 SER A C 1
ATOM 1601 O O . SER A 1 215 ? -0.565 9.191 -5.618 1.00 70.94 215 SER A O 1
ATOM 1603 N N . ALA A 1 216 ? -2.649 9.205 -6.482 1.00 77.75 216 ALA A N 1
ATOM 1604 C CA . ALA A 1 216 ? -2.884 10.631 -6.334 1.00 77.75 216 ALA A CA 1
ATOM 1605 C C . ALA A 1 216 ? -2.952 11.026 -4.857 1.00 77.75 216 ALA A C 1
ATOM 1607 O O . ALA A 1 216 ? -2.228 11.922 -4.444 1.00 77.75 216 ALA A O 1
ATOM 1608 N N . ALA A 1 217 ? -3.709 10.292 -4.037 1.00 84.06 217 ALA A N 1
ATOM 1609 C CA . ALA A 1 217 ? -3.784 10.504 -2.595 1.00 84.06 217 ALA A CA 1
ATOM 1610 C C . ALA A 1 217 ? -2.399 10.409 -1.937 1.00 84.06 217 ALA A C 1
ATOM 1612 O O . ALA A 1 217 ? -1.991 11.314 -1.213 1.00 84.06 217 ALA A O 1
ATOM 1613 N N . ALA A 1 218 ? -1.633 9.354 -2.243 1.00 79.69 218 ALA A N 1
ATOM 1614 C CA . ALA A 1 218 ? -0.284 9.183 -1.707 1.00 79.69 218 ALA A CA 1
ATOM 1615 C C . ALA A 1 218 ? 0.688 10.286 -2.165 1.00 79.69 218 ALA A C 1
ATOM 1617 O O . ALA A 1 218 ? 1.476 10.777 -1.358 1.00 79.69 218 ALA A O 1
ATOM 1618 N N . GLY A 1 219 ? 0.634 10.669 -3.444 1.00 80.50 219 GLY A N 1
ATOM 1619 C CA . GLY A 1 219 ? 1.477 11.720 -4.012 1.00 80.50 219 GLY A CA 1
ATOM 1620 C C . GLY A 1 219 ? 1.146 13.105 -3.463 1.00 80.50 219 GLY A C 1
ATOM 1621 O O . GLY A 1 219 ? 2.057 13.859 -3.144 1.00 80.50 219 GLY A O 1
ATOM 1622 N N . THR A 1 220 ? -0.139 13.421 -3.299 1.00 86.19 220 THR A N 1
ATOM 1623 C CA . THR A 1 220 ? -0.610 14.671 -2.688 1.00 86.19 220 THR A CA 1
ATOM 1624 C C . THR A 1 220 ? -0.219 14.747 -1.218 1.00 86.19 220 THR A C 1
ATOM 1626 O O . THR A 1 220 ? 0.276 15.778 -0.773 1.00 86.19 220 THR A O 1
ATOM 1629 N N . LEU A 1 221 ? -0.382 13.657 -0.463 1.00 84.88 221 LEU A N 1
ATOM 1630 C CA . LEU A 1 221 ? -0.084 13.642 0.969 1.00 84.88 221 LEU A CA 1
ATOM 1631 C C . LEU A 1 221 ? 1.411 13.850 1.267 1.00 84.88 221 LEU A C 1
ATOM 1633 O O . LEU A 1 221 ? 1.754 14.432 2.290 1.00 84.88 221 LEU A O 1
ATOM 1637 N N . ARG A 1 222 ? 2.292 13.388 0.371 1.00 79.44 222 ARG A N 1
ATOM 1638 C CA . ARG A 1 222 ? 3.758 13.502 0.489 1.00 79.44 222 ARG A CA 1
ATOM 1639 C C . ARG A 1 222 ? 4.348 14.702 -0.251 1.00 79.44 222 ARG A C 1
ATOM 1641 O O . ARG A 1 222 ? 5.565 14.850 -0.293 1.00 79.44 222 ARG A O 1
ATOM 1648 N N . ALA A 1 223 ? 3.519 15.519 -0.894 1.00 75.12 223 ALA A N 1
ATOM 1649 C CA . ALA A 1 223 ? 4.006 16.633 -1.687 1.00 75.12 223 ALA A CA 1
ATOM 1650 C C . ALA A 1 223 ? 4.574 17.743 -0.791 1.00 75.12 223 ALA A C 1
ATOM 1652 O O . ALA A 1 223 ? 3.857 18.338 0.021 1.00 75.12 223 ALA A O 1
ATOM 1653 N N . VAL A 1 224 ? 5.850 18.050 -1.011 1.00 65.44 224 VAL A N 1
ATOM 1654 C CA . VAL A 1 224 ? 6.536 19.226 -0.472 1.00 65.44 224 VAL A CA 1
ATOM 1655 C C . VAL A 1 224 ? 6.396 20.349 -1.508 1.00 65.44 224 VAL A C 1
ATOM 1657 O O . VAL A 1 224 ? 6.562 20.097 -2.699 1.00 65.44 224 VAL A O 1
ATOM 1660 N N . ASP A 1 225 ? 5.983 21.541 -1.072 1.00 65.88 225 ASP A N 1
ATOM 1661 C CA . ASP A 1 225 ? 5.935 22.773 -1.884 1.00 65.88 225 ASP A CA 1
ATOM 1662 C C . ASP A 1 225 ? 5.157 22.718 -3.211 1.00 65.88 225 ASP A C 1
ATOM 1664 O O . ASP A 1 225 ? 5.572 23.260 -4.235 1.00 65.88 225 ASP A O 1
ATOM 1668 N N . ARG A 1 226 ? 3.969 22.099 -3.218 1.00 70.94 226 ARG A N 1
ATOM 1669 C CA . ARG A 1 226 ? 3.048 22.259 -4.355 1.00 70.94 226 ARG A CA 1
ATOM 1670 C C . ARG A 1 226 ? 2.367 23.622 -4.346 1.00 70.94 226 ARG A C 1
ATOM 1672 O O . ARG A 1 226 ? 1.797 24.023 -3.335 1.00 70.94 226 ARG A O 1
ATOM 1679 N N . ALA A 1 227 ? 2.315 24.239 -5.528 1.00 75.75 227 ALA A N 1
ATOM 1680 C CA . ALA A 1 227 ? 1.597 25.488 -5.793 1.00 75.75 227 ALA A CA 1
ATOM 1681 C C . ALA A 1 227 ? 0.066 25.379 -5.640 1.00 75.75 227 ALA A C 1
ATOM 1683 O O . ALA A 1 227 ? -0.619 26.392 -5.552 1.00 75.75 227 ALA A O 1
ATOM 1684 N N . TYR A 1 228 ? -0.481 24.160 -5.596 1.00 77.25 228 TYR A N 1
ATOM 1685 C CA . TYR A 1 228 ? -1.908 23.902 -5.411 1.00 77.25 228 TYR A CA 1
ATOM 1686 C C . TYR A 1 228 ? -2.157 22.862 -4.320 1.00 77.25 228 TYR A C 1
ATOM 1688 O O . TYR A 1 228 ? -1.337 21.977 -4.061 1.00 77.25 228 TYR A O 1
ATOM 1696 N N . SER A 1 229 ? -3.342 22.941 -3.717 1.00 82.06 229 SER A N 1
ATOM 1697 C CA . SER A 1 229 ? -3.832 21.969 -2.745 1.00 82.06 229 SER A CA 1
ATOM 1698 C C . SER A 1 229 ? -4.863 21.058 -3.404 1.00 82.06 229 SER A C 1
ATOM 1700 O O . SER A 1 229 ? -5.924 21.524 -3.815 1.00 82.06 229 SER A O 1
ATOM 1702 N N . ALA A 1 230 ? -4.547 19.770 -3.538 1.00 86.50 230 ALA A N 1
ATOM 1703 C CA . ALA A 1 230 ? -5.495 18.793 -4.063 1.00 86.50 230 ALA A CA 1
ATOM 1704 C C . ALA A 1 230 ? -6.359 18.228 -2.919 1.00 86.50 230 ALA A C 1
ATOM 1706 O O . ALA A 1 230 ? -5.818 17.962 -1.840 1.00 86.50 230 ALA A O 1
ATOM 1707 N N . PRO A 1 231 ? -7.671 18.026 -3.131 1.00 91.62 231 PRO A N 1
ATOM 1708 C CA . PRO A 1 231 ? -8.563 17.543 -2.085 1.00 91.62 231 PRO A CA 1
ATOM 1709 C C . PRO A 1 231 ? -8.228 16.104 -1.675 1.00 91.62 231 PRO A C 1
ATOM 1711 O O . PRO A 1 231 ? -7.776 15.288 -2.480 1.00 91.62 231 PRO A O 1
ATOM 1714 N N . LEU A 1 232 ? -8.446 15.802 -0.399 1.00 94.94 232 LEU A N 1
ATOM 1715 C CA . LEU A 1 232 ? -8.263 14.483 0.196 1.00 94.94 232 LEU A CA 1
ATOM 1716 C C . LEU A 1 232 ? -9.464 14.174 1.085 1.00 94.94 232 LEU A C 1
ATOM 1718 O O . LEU A 1 232 ? -10.038 15.073 1.697 1.00 94.94 232 LEU A O 1
ATOM 1722 N N . SER A 1 233 ? -9.784 12.895 1.210 1.00 95.94 233 SER A N 1
ATOM 1723 C CA . SER A 1 233 ? -10.793 12.373 2.124 1.00 95.94 233 SER A CA 1
ATOM 1724 C C . SER A 1 233 ? -10.146 11.395 3.106 1.00 95.94 233 SER A C 1
ATOM 1726 O O . SER A 1 233 ? -9.140 10.754 2.799 1.00 95.94 233 SER A O 1
ATOM 1728 N N . PHE A 1 234 ? -10.704 11.289 4.307 1.00 97.19 234 PHE A N 1
ATOM 1729 C CA . PHE A 1 234 ? -10.234 10.408 5.369 1.00 97.19 234 PHE A CA 1
ATOM 1730 C C . PHE A 1 234 ? -11.392 9.618 5.970 1.00 97.19 234 PHE A C 1
ATOM 1732 O O . PHE A 1 234 ? -12.496 10.131 6.147 1.00 97.19 234 PHE A O 1
ATOM 1739 N N . THR A 1 235 ? -11.134 8.363 6.327 1.00 97.25 235 THR A N 1
ATOM 1740 C CA . THR A 1 235 ? -12.073 7.553 7.106 1.00 97.25 235 THR A CA 1
ATOM 1741 C C . THR A 1 235 ? -11.316 6.654 8.075 1.00 97.25 235 THR A C 1
ATOM 1743 O O . THR A 1 235 ? -10.408 5.912 7.686 1.00 97.25 235 THR A O 1
ATOM 1746 N N . ALA A 1 236 ? -11.689 6.721 9.351 1.00 97.50 236 ALA A N 1
ATOM 1747 C CA . ALA A 1 236 ? -11.115 5.914 10.414 1.00 97.50 236 ALA A CA 1
ATOM 1748 C C . ALA A 1 236 ? -11.682 4.488 10.428 1.00 97.50 236 ALA A C 1
ATOM 1750 O O . ALA A 1 236 ? -12.876 4.273 10.219 1.00 97.50 236 ALA A O 1
ATOM 1751 N N . TYR A 1 237 ? -10.813 3.524 10.734 1.00 96.00 237 TYR A N 1
ATOM 1752 C CA . TYR A 1 237 ? -11.151 2.102 10.870 1.00 96.00 237 TYR A CA 1
ATOM 1753 C C . TYR A 1 237 ? -10.602 1.467 12.155 1.00 96.00 237 TYR A C 1
ATOM 1755 O O . TYR A 1 237 ? -10.729 0.250 12.345 1.00 96.00 237 TYR A O 1
ATOM 1763 N N . ALA A 1 238 ? -9.893 2.235 12.988 1.00 94.62 238 ALA A N 1
ATOM 1764 C CA . ALA A 1 238 ? -9.371 1.815 14.283 1.00 94.62 238 ALA A CA 1
ATOM 1765 C C . ALA A 1 238 ? -8.995 3.033 15.139 1.00 94.62 238 ALA A C 1
ATOM 1767 O O . ALA A 1 238 ? -8.748 4.127 14.634 1.00 94.62 238 ALA A O 1
ATOM 1768 N N . VAL A 1 239 ? -8.920 2.823 16.448 1.00 94.50 239 VAL A N 1
ATOM 1769 C CA . VAL A 1 239 ? -8.587 3.855 17.431 1.00 94.50 239 VAL A CA 1
ATOM 1770 C C . VAL A 1 239 ? -7.890 3.225 18.631 1.00 94.50 239 VAL A C 1
ATOM 1772 O O . VAL A 1 239 ? -8.120 2.057 18.942 1.00 94.50 239 VAL A O 1
ATOM 1775 N N . GLN A 1 240 ? -7.005 3.985 19.267 1.00 91.31 240 GLN A N 1
ATOM 1776 C CA . GLN A 1 240 ? -6.286 3.619 20.485 1.00 91.31 240 GLN A CA 1
ATOM 1777 C C . GLN A 1 240 ? -6.466 4.715 21.532 1.00 91.31 240 GLN A C 1
ATOM 1779 O O . GLN A 1 240 ? -6.488 5.897 21.186 1.00 91.31 240 GLN A O 1
ATOM 1784 N N . GLY A 1 241 ? -6.556 4.328 22.805 1.00 86.56 241 GLY A N 1
ATOM 1785 C CA . GLY A 1 241 ? -6.715 5.264 23.923 1.00 86.56 241 GLY A CA 1
ATOM 1786 C C . GLY A 1 241 ? -8.157 5.712 24.192 1.00 86.56 241 GLY A C 1
ATOM 1787 O O . GLY A 1 241 ? -8.364 6.589 25.028 1.00 86.56 241 GLY A O 1
ATOM 1788 N N . LEU A 1 242 ? -9.154 5.133 23.508 1.00 83.38 242 LEU A N 1
ATOM 1789 C CA . LEU A 1 242 ? -10.538 5.150 24.002 1.00 83.38 242 LEU A CA 1
ATOM 1790 C C . LEU A 1 242 ? -10.671 4.157 25.166 1.00 83.38 242 LEU A C 1
ATOM 1792 O O . LEU A 1 242 ? -9.845 3.257 25.294 1.00 83.38 242 LEU A O 1
ATOM 1796 N N . ALA A 1 243 ? -11.673 4.345 26.029 1.00 69.88 243 ALA A N 1
ATOM 1797 C CA . ALA A 1 243 ? -11.913 3.440 27.152 1.00 69.88 243 ALA A CA 1
ATOM 1798 C C . ALA A 1 243 ? -12.078 1.990 26.649 1.00 69.88 243 ALA A C 1
ATOM 1800 O O . ALA A 1 243 ? -12.812 1.739 25.695 1.00 69.88 243 ALA A O 1
ATOM 1801 N N . ASP A 1 244 ? -11.346 1.060 27.271 1.00 59.25 244 ASP A N 1
ATOM 1802 C CA . ASP A 1 244 ? -11.131 -0.320 26.797 1.00 59.25 244 ASP A CA 1
ATOM 1803 C C . ASP A 1 244 ? -12.333 -1.273 27.013 1.00 59.25 244 ASP A C 1
ATOM 1805 O O . ASP A 1 244 ? -12.199 -2.490 26.869 1.00 59.25 244 ASP A O 1
ATOM 1809 N N . ASP A 1 245 ? -13.511 -0.763 27.380 1.00 65.50 245 ASP A N 1
ATOM 1810 C CA . ASP A 1 245 ? -14.689 -1.577 27.706 1.00 65.50 245 ASP A CA 1
ATOM 1811 C C . ASP A 1 245 ? -15.680 -1.759 26.542 1.00 65.50 245 ASP A C 1
ATOM 1813 O O . ASP A 1 245 ? -16.475 -2.701 26.568 1.00 65.50 245 ASP A O 1
ATOM 1817 N N . GLY A 1 246 ? -15.602 -0.924 25.502 1.00 82.00 246 GLY A N 1
ATOM 1818 C CA . GLY A 1 246 ? -16.464 -1.006 24.319 1.00 82.00 246 GLY A CA 1
ATOM 1819 C C . GLY A 1 246 ? -15.977 -1.980 23.239 1.00 82.00 246 GLY A C 1
ATOM 1820 O O . GLY A 1 246 ? -14.783 -2.173 23.017 1.00 82.00 246 GLY A O 1
ATOM 1821 N N . THR A 1 247 ? -16.916 -2.567 22.502 1.00 93.94 247 THR A N 1
ATOM 1822 C CA . THR A 1 247 ? -16.652 -3.278 21.241 1.00 93.94 247 THR A CA 1
ATOM 1823 C C . THR A 1 247 ? -16.035 -2.357 20.186 1.00 93.94 247 THR A C 1
ATOM 1825 O O . THR A 1 247 ? -16.101 -1.130 20.265 1.00 93.94 247 THR A O 1
ATOM 1828 N N . HIS A 1 248 ? -15.426 -2.928 19.149 1.00 95.12 248 HIS A N 1
ATOM 1829 C CA . HIS A 1 248 ? -14.875 -2.132 18.053 1.00 95.12 248 HIS A CA 1
ATOM 1830 C C . HIS A 1 248 ? -15.947 -1.356 17.295 1.00 95.12 248 HIS A C 1
ATOM 1832 O O . HIS A 1 248 ? -15.722 -0.202 16.933 1.00 95.12 248 HIS A O 1
ATOM 1838 N N . SER A 1 249 ? -17.107 -1.968 17.072 1.00 94.88 249 SER A N 1
ATOM 1839 C CA . SER A 1 249 ? -18.263 -1.294 16.485 1.00 94.88 249 SER A CA 1
ATOM 1840 C C . SER A 1 249 ? -18.702 -0.083 17.322 1.00 94.88 249 SER A C 1
ATOM 1842 O O . SER A 1 249 ? -18.944 0.993 16.772 1.00 94.88 249 SER A O 1
ATOM 1844 N N . GLU A 1 250 ? -18.704 -0.199 18.653 1.00 94.50 250 GLU A N 1
ATOM 1845 C CA . GLU A 1 250 ? -18.935 0.929 19.565 1.00 94.50 250 GLU A CA 1
ATOM 1846 C C . GLU A 1 250 ? -17.833 1.985 19.489 1.00 94.50 250 GLU A C 1
ATOM 1848 O O . GLU A 1 250 ? -18.147 3.171 19.429 1.00 94.50 250 GLU A O 1
ATOM 1853 N N . ALA A 1 251 ? -16.564 1.581 19.423 1.00 94.50 251 ALA A N 1
ATOM 1854 C CA . ALA A 1 251 ? -15.442 2.507 19.306 1.00 94.50 251 ALA A CA 1
ATOM 1855 C C . ALA A 1 251 ? -15.500 3.340 18.011 1.00 94.50 251 ALA A C 1
ATOM 1857 O O . ALA A 1 251 ? -15.195 4.531 18.037 1.00 94.50 251 ALA A O 1
ATOM 1858 N N . MET A 1 252 ? -15.918 2.750 16.882 1.00 95.56 252 MET A N 1
ATOM 1859 C CA . MET A 1 252 ? -16.099 3.489 15.620 1.00 95.56 252 MET A CA 1
ATOM 1860 C C . MET A 1 252 ? -17.242 4.504 15.709 1.00 95.56 252 MET A C 1
ATOM 1862 O O . MET A 1 252 ? -17.092 5.629 15.237 1.00 95.56 252 MET A O 1
ATOM 1866 N N . ARG A 1 253 ? -18.347 4.151 16.371 1.00 94.19 253 ARG A N 1
ATOM 1867 C CA . ARG A 1 253 ? -19.462 5.074 16.620 1.00 94.19 253 ARG A CA 1
ATOM 1868 C C . ARG A 1 253 ? -19.080 6.211 17.574 1.00 94.19 253 ARG A C 1
ATOM 1870 O O . ARG A 1 253 ? -19.354 7.365 17.274 1.00 94.19 253 ARG A O 1
ATOM 1877 N N . GLN A 1 254 ? -18.387 5.915 18.674 1.00 93.75 254 GLN A N 1
ATOM 1878 C CA . GLN A 1 254 ? -17.884 6.947 19.592 1.00 93.75 254 GLN A CA 1
ATOM 1879 C C . GLN A 1 254 ? -16.935 7.915 18.882 1.00 93.75 254 GLN A C 1
ATOM 1881 O O . GLN A 1 254 ? -16.960 9.118 19.116 1.00 93.75 254 GLN A O 1
ATOM 1886 N N . LEU A 1 255 ? -16.083 7.398 17.999 1.00 94.62 255 LEU A N 1
ATOM 1887 C CA . LEU A 1 255 ? -15.158 8.228 17.241 1.00 94.62 255 LEU A CA 1
ATOM 1888 C C . LEU A 1 255 ? -15.884 9.142 16.232 1.00 94.62 255 LEU A C 1
ATOM 1890 O O . LEU A 1 255 ? -15.440 10.264 15.985 1.00 94.62 255 LEU A O 1
ATOM 1894 N N . GLU A 1 256 ? -17.029 8.703 15.715 1.00 94.06 256 GLU A N 1
ATOM 1895 C CA . GLU A 1 256 ? -17.911 9.519 14.881 1.00 94.06 256 GLU A CA 1
ATOM 1896 C C . GLU A 1 256 ? -18.581 10.655 15.666 1.00 94.06 256 GLU A C 1
ATOM 1898 O O . GLU A 1 256 ? -18.589 11.798 15.209 1.00 94.06 256 GLU A O 1
ATOM 1903 N N . GLU A 1 257 ? -19.018 10.398 16.902 1.00 93.88 257 GLU A N 1
ATOM 1904 C CA . GLU A 1 257 ? -19.501 11.433 17.836 1.00 93.88 257 GLU A CA 1
ATOM 1905 C C . GLU A 1 257 ? -18.409 12.469 18.187 1.00 93.88 257 GLU A C 1
ATOM 1907 O O . GLU A 1 257 ? -18.699 13.621 18.532 1.00 93.88 257 GLU A O 1
ATOM 1912 N N . LEU A 1 258 ? -17.131 12.089 18.058 1.00 95.06 258 LEU A N 1
ATOM 1913 C CA . LEU A 1 258 ? -15.986 12.992 18.206 1.00 95.06 258 LEU A CA 1
ATOM 1914 C C . LEU A 1 258 ? -15.722 13.871 16.971 1.00 95.06 258 LEU A C 1
ATOM 1916 O O . LEU A 1 258 ? -14.858 14.749 17.039 1.00 95.06 258 LEU A O 1
ATOM 1920 N N . GLY A 1 259 ? -16.474 13.679 15.882 1.00 95.44 259 GLY A N 1
ATOM 1921 C CA . GLY A 1 259 ? -16.397 14.457 14.643 1.00 95.44 259 GLY A CA 1
ATOM 1922 C C . GLY A 1 259 ? -15.473 13.872 13.572 1.00 95.44 259 GLY A C 1
ATOM 1923 O O . GLY A 1 259 ? -15.219 14.527 12.562 1.00 95.44 259 GLY A O 1
ATOM 1924 N N . VAL A 1 260 ? -14.944 12.665 13.778 1.00 97.06 260 VAL A N 1
ATOM 1925 C CA . VAL A 1 260 ? -14.094 11.977 12.799 1.00 97.06 260 VAL A CA 1
ATOM 1926 C C . VAL A 1 260 ? -14.967 11.097 11.907 1.00 97.06 260 VAL A C 1
ATOM 1928 O O . VAL A 1 260 ? -15.773 10.322 12.406 1.00 97.06 260 VAL A O 1
ATOM 1931 N N . ALA A 1 261 ? -14.786 11.152 10.588 1.00 96.81 261 ALA A N 1
ATOM 1932 C CA . ALA A 1 261 ? -15.475 10.228 9.690 1.00 96.81 261 ALA A CA 1
ATOM 1933 C C . ALA A 1 261 ? -14.971 8.796 9.922 1.00 96.81 261 ALA A C 1
ATOM 1935 O O . ALA A 1 261 ? -13.761 8.550 9.914 1.00 96.81 261 ALA A O 1
ATOM 1936 N N . THR A 1 262 ? -15.876 7.837 10.109 1.00 96.38 262 THR A N 1
ATOM 1937 C CA . THR A 1 262 ? -15.519 6.434 10.368 1.00 96.38 262 THR A CA 1
ATOM 1938 C C . THR A 1 262 ? -16.248 5.487 9.426 1.00 96.38 262 THR A C 1
ATOM 1940 O O . THR A 1 262 ? -17.175 5.869 8.712 1.00 96.38 262 THR A O 1
ATOM 1943 N N . THR A 1 263 ? -15.840 4.219 9.427 1.00 89.81 263 THR A N 1
ATOM 1944 C CA . THR A 1 263 ? -16.572 3.169 8.714 1.00 89.81 263 THR A CA 1
ATOM 1945 C C . THR A 1 263 ? -17.985 2.947 9.267 1.00 89.81 263 THR A C 1
ATOM 1947 O O . THR A 1 263 ? -18.787 2.337 8.572 1.00 89.81 263 THR A O 1
ATOM 1950 N N . SER A 1 264 ? -18.334 3.462 10.457 1.00 86.81 264 SER A N 1
ATOM 1951 C CA . SER A 1 264 ? -19.675 3.341 11.052 1.00 86.81 264 SER A CA 1
ATOM 1952 C C . SER A 1 264 ? -20.737 4.139 10.286 1.00 86.81 264 SER A C 1
ATOM 1954 O O . SER A 1 264 ? -21.717 3.545 9.847 1.00 86.81 264 SER A O 1
ATOM 1956 N N . GLY A 1 265 ? -20.553 5.443 10.061 1.00 81.31 265 GLY A N 1
ATOM 1957 C CA . GLY A 1 265 ? -21.483 6.259 9.261 1.00 81.31 265 GLY A CA 1
ATOM 1958 C C . GLY A 1 265 ? -21.122 6.397 7.782 1.00 81.31 265 GLY A C 1
ATOM 1959 O O . GLY A 1 265 ? -21.779 7.137 7.046 1.00 81.31 265 GLY A O 1
ATOM 1960 N N . GLY A 1 266 ? -20.094 5.681 7.323 1.00 79.31 266 GLY A N 1
ATOM 1961 C CA . GLY A 1 266 ? -19.746 5.580 5.909 1.00 79.31 266 GLY A CA 1
ATOM 1962 C C . GLY A 1 266 ? -20.808 4.861 5.066 1.00 79.31 266 GLY A C 1
ATOM 1963 O O . GLY A 1 266 ? -21.774 4.287 5.567 1.00 79.31 266 GLY A O 1
ATOM 1964 N N . LYS A 1 267 ? -20.613 4.867 3.744 1.00 82.81 267 LYS A N 1
ATOM 1965 C CA . LYS A 1 267 ? -21.395 4.056 2.800 1.00 82.81 267 LYS A CA 1
ATOM 1966 C C . LYS A 1 267 ? -20.443 3.100 2.075 1.00 82.81 267 LYS A C 1
ATOM 1968 O O . LYS A 1 267 ? -19.568 3.598 1.376 1.00 82.81 267 LYS A O 1
ATOM 1973 N N . PRO A 1 268 ? -20.578 1.771 2.216 1.00 85.06 268 PRO A N 1
ATOM 1974 C CA . PRO A 1 268 ? -21.477 1.079 3.138 1.00 85.06 268 PRO A CA 1
ATOM 1975 C C . PRO A 1 268 ? -21.007 1.220 4.592 1.00 85.06 268 PRO A C 1
ATOM 1977 O O . PRO A 1 268 ? -19.808 1.274 4.867 1.00 85.06 268 PRO A O 1
ATOM 1980 N N . ALA A 1 269 ? -21.973 1.263 5.507 1.00 90.25 269 ALA A N 1
ATOM 1981 C CA . ALA A 1 269 ? -21.725 1.320 6.940 1.00 90.25 269 ALA A CA 1
ATOM 1982 C C . ALA A 1 269 ? -21.162 -0.012 7.455 1.00 90.25 269 ALA A C 1
ATOM 1984 O O . ALA A 1 269 ? -21.498 -1.084 6.944 1.00 90.25 269 ALA A O 1
ATOM 1985 N N . LEU A 1 270 ? -20.344 0.062 8.502 1.00 94.19 270 LEU A N 1
ATOM 1986 C CA . LEU A 1 270 ? -19.864 -1.081 9.268 1.00 94.19 270 LEU A CA 1
ATOM 1987 C C . LEU A 1 270 ? -21.052 -1.938 9.715 1.00 94.19 270 LEU A C 1
ATOM 1989 O O . LEU A 1 270 ? -21.996 -1.438 10.328 1.00 94.19 270 LEU A O 1
ATOM 1993 N N . LYS A 1 271 ? -20.977 -3.249 9.465 1.00 96.50 271 LYS A N 1
ATOM 1994 C CA . LYS A 1 271 ? -21.987 -4.211 9.928 1.00 96.50 271 LYS A CA 1
ATOM 1995 C C . LYS A 1 271 ? -21.426 -5.143 10.981 1.00 96.50 271 LYS A C 1
ATOM 1997 O O . LYS A 1 271 ? -20.337 -5.685 10.815 1.00 96.50 271 LYS A O 1
ATOM 2002 N N . VAL A 1 272 ? -22.197 -5.363 12.040 1.00 97.38 272 VAL A N 1
ATOM 2003 C CA . VAL A 1 272 ? -21.911 -6.393 13.043 1.00 97.38 272 VAL A CA 1
ATOM 2004 C C . VAL A 1 272 ? -22.624 -7.676 12.626 1.00 97.38 272 VAL A C 1
ATOM 2006 O O . VAL A 1 272 ? -23.847 -7.695 12.537 1.00 97.38 272 VAL A O 1
ATOM 2009 N N . CYS A 1 273 ? -21.853 -8.727 12.370 1.00 97.00 273 CYS A N 1
ATOM 2010 C CA . CYS A 1 273 ? -22.309 -10.024 11.880 1.00 97.00 273 CYS A CA 1
ATOM 2011 C C . CYS A 1 273 ? -22.044 -11.108 12.934 1.00 97.00 273 CYS A C 1
ATOM 2013 O O . CYS A 1 273 ? -20.967 -11.140 13.532 1.00 97.00 273 CYS A O 1
ATOM 2015 N N . ARG A 1 274 ? -22.999 -12.011 13.159 1.00 95.19 274 ARG A N 1
ATOM 2016 C CA . ARG A 1 274 ? -22.913 -13.094 14.161 1.00 95.19 274 ARG A CA 1
ATOM 2017 C C . ARG A 1 274 ? -22.762 -14.489 13.557 1.00 95.19 274 ARG A C 1
ATOM 2019 O O . ARG A 1 274 ? -22.558 -15.449 14.292 1.00 95.19 274 ARG A O 1
ATOM 2026 N N . SER A 1 275 ? -22.851 -14.600 12.238 1.00 90.25 275 SER A N 1
ATOM 2027 C CA . SER A 1 275 ? -22.786 -15.861 11.498 1.00 90.25 275 SER A CA 1
ATOM 2028 C C . SER A 1 275 ? -21.940 -15.718 10.232 1.00 90.25 275 SER A C 1
ATOM 2030 O O . SER A 1 275 ? -21.670 -14.605 9.771 1.00 90.25 275 SER A O 1
ATOM 2032 N N . ALA A 1 276 ? -21.499 -16.844 9.666 1.00 88.31 276 ALA A N 1
ATOM 2033 C CA . ALA A 1 276 ? -20.749 -16.842 8.411 1.00 88.31 276 ALA A CA 1
ATOM 2034 C C . ALA A 1 276 ? -21.616 -16.327 7.253 1.00 88.31 276 ALA A C 1
ATOM 2036 O O . ALA A 1 276 ? -21.129 -15.593 6.400 1.00 88.31 276 ALA A O 1
ATOM 2037 N N . GLU A 1 277 ? -22.904 -16.654 7.272 1.00 90.31 277 GLU A N 1
ATOM 2038 C CA . GLU A 1 277 ? -23.904 -16.234 6.298 1.00 90.31 277 GLU A CA 1
ATOM 2039 C C . GLU A 1 277 ? -24.102 -14.712 6.326 1.00 90.31 277 GLU A C 1
ATOM 2041 O O . GLU A 1 277 ? -24.113 -14.076 5.274 1.00 90.31 277 GLU A O 1
ATOM 2046 N N . GLU A 1 278 ? -24.180 -14.105 7.517 1.00 95.44 278 GLU A N 1
ATOM 2047 C CA . GLU A 1 278 ? -24.237 -12.642 7.663 1.00 95.44 278 GLU A CA 1
ATOM 2048 C C . GLU A 1 278 ? -22.964 -11.964 7.143 1.00 95.44 278 GLU A C 1
ATOM 2050 O O . GLU A 1 278 ? -23.048 -10.929 6.480 1.00 95.44 278 GLU A O 1
ATOM 2055 N N . ILE A 1 279 ? -21.789 -12.556 7.394 1.00 94.94 279 ILE A N 1
ATOM 2056 C CA . ILE A 1 279 ? -20.523 -12.042 6.859 1.00 94.94 279 ILE A CA 1
ATOM 2057 C C . ILE A 1 279 ? -20.526 -12.120 5.330 1.00 94.94 279 ILE A C 1
ATOM 2059 O O . ILE A 1 279 ? -20.218 -11.128 4.674 1.00 94.94 279 ILE A O 1
ATOM 2063 N N . GLU A 1 280 ? -20.870 -13.274 4.753 1.00 92.06 280 GLU A N 1
ATOM 2064 C CA . GLU A 1 280 ? -20.919 -13.469 3.300 1.00 92.06 280 GLU A CA 1
ATOM 2065 C C . GLU A 1 280 ? -21.908 -12.488 2.640 1.00 92.06 280 GLU A C 1
ATOM 2067 O O . GLU A 1 280 ? -21.573 -11.878 1.621 1.00 92.06 280 GLU A O 1
ATOM 2072 N N . ALA A 1 281 ? -23.072 -12.253 3.255 1.00 94.44 281 ALA A N 1
ATOM 2073 C CA . ALA A 1 281 ? -24.054 -11.275 2.790 1.00 94.44 281 ALA A CA 1
ATOM 2074 C C . ALA A 1 281 ? -23.525 -9.831 2.852 1.00 94.44 281 ALA A C 1
ATOM 2076 O O . ALA A 1 281 ? -23.634 -9.096 1.870 1.00 94.44 281 ALA A O 1
ATOM 2077 N N . ALA A 1 282 ? -22.896 -9.429 3.962 1.00 95.50 282 ALA A N 1
ATOM 2078 C CA . ALA A 1 282 ? -22.312 -8.094 4.101 1.00 95.50 282 ALA A CA 1
ATOM 2079 C C . ALA A 1 282 ? -21.159 -7.862 3.107 1.00 95.50 282 ALA A C 1
ATOM 2081 O O . ALA A 1 282 ? -21.038 -6.786 2.525 1.00 95.50 282 ALA A O 1
ATOM 2082 N N . VAL A 1 283 ? -20.326 -8.877 2.861 1.00 94.38 283 VAL A N 1
ATOM 2083 C CA . VAL A 1 283 ? -19.260 -8.828 1.848 1.00 94.38 283 VAL A CA 1
ATOM 2084 C C . VAL A 1 283 ? -19.847 -8.670 0.441 1.00 94.38 283 VAL A C 1
ATOM 2086 O O . VAL A 1 283 ? -19.332 -7.869 -0.343 1.00 94.38 283 VAL A O 1
ATOM 2089 N N . ALA A 1 284 ? -20.912 -9.410 0.114 1.00 91.81 284 ALA A N 1
ATOM 2090 C CA . ALA A 1 284 ? -21.594 -9.309 -1.175 1.00 91.81 284 ALA A CA 1
ATOM 2091 C C . ALA A 1 284 ? -22.209 -7.919 -1.387 1.00 91.81 284 ALA A C 1
ATOM 2093 O O . ALA A 1 284 ? -22.036 -7.333 -2.447 1.00 91.81 284 ALA A O 1
ATOM 2094 N N . GLU A 1 285 ? -22.832 -7.342 -0.365 1.00 93.38 285 GLU A N 1
ATOM 2095 C CA . GLU A 1 285 ? -23.381 -5.988 -0.435 1.00 93.38 285 GLU A CA 1
ATOM 2096 C C . GLU A 1 285 ? -22.306 -4.926 -0.693 1.00 93.38 285 GLU A C 1
ATOM 2098 O O . GLU A 1 285 ? -22.481 -4.077 -1.566 1.00 93.38 285 GLU A O 1
ATOM 2103 N N . ILE A 1 286 ? -21.166 -4.987 0.011 1.00 93.06 286 ILE A N 1
ATOM 2104 C CA . ILE A 1 286 ? -20.040 -4.072 -0.242 1.00 93.06 286 ILE A CA 1
ATOM 2105 C C . ILE A 1 286 ? -19.557 -4.217 -1.693 1.00 93.06 286 ILE A C 1
ATOM 2107 O O . ILE A 1 286 ? -19.271 -3.217 -2.355 1.00 93.06 286 ILE A O 1
ATOM 2111 N N . ARG A 1 287 ? -19.475 -5.454 -2.199 1.00 89.38 287 ARG A N 1
ATOM 2112 C CA . ARG A 1 287 ? -19.070 -5.739 -3.582 1.00 89.38 287 ARG A CA 1
ATOM 2113 C C . ARG A 1 287 ? -20.048 -5.140 -4.587 1.00 89.38 287 ARG A C 1
ATOM 2115 O O . ARG A 1 287 ? -19.611 -4.518 -5.550 1.00 89.38 287 ARG A O 1
ATOM 2122 N N . ASP A 1 288 ? -21.342 -5.326 -4.368 1.00 88.44 288 ASP A N 1
ATOM 2123 C CA . ASP A 1 288 ? -22.383 -4.909 -5.304 1.00 88.44 288 ASP A CA 1
ATOM 2124 C C . ASP A 1 288 ? -22.538 -3.375 -5.310 1.00 88.44 288 ASP A C 1
ATOM 2126 O O . ASP A 1 288 ? -22.801 -2.776 -6.352 1.00 88.44 288 ASP A O 1
ATOM 2130 N N . LEU A 1 289 ? -22.266 -2.715 -4.177 1.00 87.69 289 LEU A N 1
ATOM 2131 C CA . LEU A 1 289 ? -22.233 -1.255 -4.078 1.00 87.69 289 LEU A CA 1
ATOM 2132 C C . LEU A 1 289 ? -20.961 -0.619 -4.652 1.00 87.69 289 LEU A C 1
ATOM 2134 O O . LEU A 1 289 ? -20.981 0.583 -4.904 1.00 87.69 289 LEU A O 1
ATOM 2138 N N . ARG A 1 290 ? -19.878 -1.380 -4.882 1.00 82.81 290 ARG A N 1
ATOM 2139 C CA . ARG A 1 290 ? -18.538 -0.874 -5.259 1.00 82.81 290 ARG A CA 1
ATOM 2140 C C . ARG A 1 290 ? -18.573 0.195 -6.356 1.00 82.81 290 ARG A C 1
ATOM 2142 O O . ARG A 1 290 ? -17.892 1.205 -6.229 1.00 82.81 290 ARG A O 1
ATOM 2149 N N . GLY A 1 291 ? -19.375 -0.004 -7.404 1.00 74.31 291 GLY A N 1
ATOM 2150 C CA . GLY A 1 291 ? -19.481 0.931 -8.533 1.00 74.31 291 GLY A CA 1
ATOM 2151 C C . GLY A 1 291 ? -20.229 2.239 -8.235 1.00 74.31 291 GLY A C 1
ATOM 2152 O O . GLY A 1 291 ? -20.147 3.170 -9.027 1.00 74.31 291 GLY A O 1
ATOM 2153 N N . ALA A 1 292 ? -20.951 2.320 -7.116 1.00 82.81 292 ALA A N 1
ATOM 2154 C CA . ALA A 1 292 ? -21.785 3.460 -6.732 1.00 82.81 292 ALA A CA 1
ATOM 2155 C C . ALA A 1 292 ? -21.243 4.247 -5.523 1.00 82.81 292 ALA A C 1
ATOM 2157 O O . ALA A 1 292 ? -21.845 5.245 -5.130 1.00 82.81 292 ALA A O 1
ATOM 2158 N N . LEU A 1 293 ? -20.131 3.815 -4.912 1.00 83.56 293 LEU A N 1
ATOM 2159 C CA . LEU A 1 293 ? -19.592 4.450 -3.700 1.00 83.56 293 LEU A CA 1
ATOM 2160 C C . LEU A 1 293 ? -18.943 5.812 -3.961 1.00 83.56 293 LEU A C 1
ATOM 2162 O O . LEU A 1 293 ? -18.844 6.621 -3.043 1.00 83.56 293 LEU A O 1
ATOM 2166 N N . GLY A 1 294 ? -18.507 6.070 -5.197 1.00 84.69 294 GLY A N 1
ATOM 2167 C CA . GLY A 1 294 ? -17.776 7.288 -5.543 1.00 84.69 294 GLY A CA 1
ATOM 2168 C C . GLY A 1 294 ? -16.346 7.318 -4.990 1.00 84.69 294 GLY A C 1
ATOM 2169 O O . GLY A 1 294 ? -15.765 8.392 -4.870 1.00 84.69 294 GLY A O 1
ATOM 2170 N N . PHE A 1 295 ? -15.797 6.173 -4.574 1.00 86.25 295 PHE A N 1
ATOM 2171 C CA . PHE A 1 295 ? -14.406 6.008 -4.148 1.00 86.25 295 PHE A CA 1
ATOM 2172 C C . PHE A 1 295 ? -13.970 4.540 -4.250 1.00 86.25 295 PHE A C 1
ATOM 2174 O O . PHE A 1 295 ? -14.790 3.620 -4.281 1.00 86.25 295 PHE A O 1
ATOM 2181 N N . GLY A 1 296 ? -12.655 4.314 -4.275 1.00 83.25 296 GLY A N 1
ATOM 2182 C CA . GLY A 1 296 ? -12.070 2.984 -4.433 1.00 83.25 296 GLY A CA 1
ATOM 2183 C C . GLY A 1 296 ? -12.248 2.076 -3.210 1.00 83.25 296 GLY A C 1
ATOM 2184 O O . GLY A 1 296 ? -11.840 2.416 -2.097 1.00 83.25 296 GLY A O 1
ATOM 2185 N N . VAL A 1 297 ? -12.790 0.879 -3.445 1.00 87.88 297 VAL A N 1
ATOM 2186 C CA . VAL A 1 297 ? -12.852 -0.233 -2.485 1.00 87.88 297 VAL A CA 1
ATOM 2187 C C . VAL A 1 297 ? -12.347 -1.505 -3.170 1.00 87.88 297 VAL A C 1
ATOM 2189 O O . VAL A 1 297 ? -12.850 -1.873 -4.235 1.00 87.88 297 VAL A O 1
ATOM 2192 N N . ASP A 1 298 ? -11.357 -2.177 -2.571 1.00 85.88 298 ASP A N 1
ATOM 2193 C CA . ASP A 1 298 ? -10.720 -3.393 -3.121 1.00 85.88 298 ASP A CA 1
ATOM 2194 C C . ASP A 1 298 ? -11.149 -4.692 -2.407 1.00 85.88 298 ASP A C 1
ATOM 2196 O O . ASP A 1 298 ? -10.622 -5.782 -2.660 1.00 85.88 298 ASP A O 1
ATOM 2200 N N . GLY A 1 299 ? -12.117 -4.594 -1.497 1.00 91.81 299 GLY A N 1
ATOM 2201 C CA . GLY A 1 299 ? -12.610 -5.728 -0.729 1.00 91.81 299 GLY A CA 1
ATOM 2202 C C . GLY A 1 299 ? -13.424 -5.329 0.495 1.00 91.81 299 GLY A C 1
ATOM 2203 O O . GLY A 1 299 ? -13.884 -4.197 0.634 1.00 91.81 299 GLY A O 1
ATOM 2204 N N . ALA A 1 300 ? -13.527 -6.267 1.427 1.00 95.75 300 ALA A N 1
ATOM 2205 C CA . ALA A 1 300 ? -14.073 -6.058 2.759 1.00 95.75 300 ALA A CA 1
ATOM 2206 C C . ALA A 1 300 ? -13.060 -6.505 3.822 1.00 95.75 300 ALA A C 1
ATOM 2208 O O . ALA A 1 300 ? -12.262 -7.419 3.602 1.00 95.75 300 ALA A O 1
ATOM 2209 N N . VAL A 1 301 ? -13.081 -5.867 4.986 1.00 97.44 301 VAL A N 1
ATOM 2210 C CA . VAL A 1 301 ? -12.277 -6.245 6.149 1.00 97.44 301 VAL A CA 1
ATOM 2211 C C . VAL A 1 301 ? -13.196 -6.841 7.200 1.00 97.44 301 VAL A C 1
ATOM 2213 O O . VAL A 1 301 ? -14.159 -6.198 7.606 1.00 97.44 301 VAL A O 1
ATOM 2216 N N . ILE A 1 302 ? -12.863 -8.045 7.663 1.00 97.81 302 ILE A N 1
ATOM 2217 C CA . ILE A 1 302 ? -13.555 -8.723 8.757 1.00 97.81 302 ILE A CA 1
ATOM 2218 C C . ILE A 1 302 ? -12.670 -8.680 9.994 1.00 97.81 302 ILE A C 1
ATOM 2220 O O . ILE A 1 302 ? -11.484 -9.007 9.912 1.00 97.81 302 ILE A O 1
ATOM 2224 N N . LYS A 1 303 ? -13.225 -8.285 11.140 1.00 97.50 303 LYS A N 1
ATOM 2225 C CA . LYS A 1 303 ? -12.512 -8.219 12.426 1.00 97.50 303 LYS A CA 1
ATOM 2226 C C . LYS A 1 303 ? -13.370 -8.860 13.513 1.00 97.50 303 LYS A C 1
ATOM 2228 O O . LYS A 1 303 ? -14.576 -8.663 13.510 1.00 97.50 303 LYS A O 1
ATOM 2233 N N . ALA A 1 304 ? -12.779 -9.571 14.474 1.00 96.94 304 ALA A N 1
ATOM 2234 C CA . ALA A 1 304 ? -13.492 -9.898 15.715 1.00 96.94 304 ALA A CA 1
ATOM 2235 C C . ALA A 1 304 ? -13.925 -8.591 16.400 1.00 96.94 304 ALA A C 1
ATOM 2237 O O . ALA A 1 304 ? -13.123 -7.659 16.465 1.00 96.94 304 ALA A O 1
ATOM 2238 N N . ASP A 1 305 ? -15.166 -8.475 16.869 1.00 96.25 305 ASP A N 1
ATOM 2239 C CA . ASP A 1 305 ? -15.681 -7.193 17.379 1.00 96.25 305 ASP A CA 1
ATOM 2240 C C . ASP A 1 305 ? -15.166 -6.873 18.795 1.00 96.25 305 ASP A C 1
ATOM 2242 O O . ASP A 1 305 ? -14.885 -5.722 19.124 1.00 96.25 305 ASP A O 1
ATOM 2246 N N . ARG A 1 306 ? -14.958 -7.899 19.629 1.00 94.38 306 ARG A N 1
ATOM 2247 C CA . ARG A 1 306 ? -14.542 -7.738 21.030 1.00 94.38 306 ARG A CA 1
ATOM 2248 C C . ARG A 1 306 ? -13.042 -7.437 21.176 1.00 94.38 306 ARG A C 1
ATOM 2250 O O . ARG A 1 306 ? -12.225 -8.189 20.637 1.00 94.38 306 ARG A O 1
ATOM 2257 N N . PRO A 1 307 ? -12.641 -6.418 21.960 1.00 91.75 307 PRO A N 1
ATOM 2258 C CA . PRO A 1 307 ? -11.232 -6.129 22.234 1.00 91.75 307 PRO A CA 1
ATOM 2259 C C . PRO A 1 307 ? -10.492 -7.287 22.906 1.00 91.75 307 PRO A C 1
ATOM 2261 O O . PRO A 1 307 ? -9.330 -7.537 22.586 1.00 91.75 307 PRO A O 1
ATOM 2264 N N . GLN A 1 308 ? -11.165 -8.033 23.790 1.00 92.06 308 GLN A N 1
ATOM 2265 C CA . GLN A 1 308 ? -10.573 -9.166 24.506 1.00 92.06 308 GLN A CA 1
ATOM 2266 C C . GLN A 1 308 ? -10.167 -10.281 23.535 1.00 92.06 308 GLN A C 1
ATOM 2268 O O . GLN A 1 308 ? -9.050 -10.791 23.624 1.00 92.06 308 GLN A O 1
ATOM 2273 N N . ASP A 1 309 ? -11.013 -10.581 22.544 1.00 94.56 309 ASP A N 1
ATOM 2274 C CA . ASP A 1 309 ? -10.710 -11.561 21.494 1.00 94.56 309 ASP A CA 1
ATOM 2275 C C . ASP A 1 309 ? -9.512 -11.098 20.650 1.00 94.56 309 ASP A C 1
ATOM 2277 O O . ASP A 1 309 ? -8.631 -11.887 20.300 1.00 94.56 309 ASP A O 1
ATOM 2281 N N . ARG A 1 310 ? -9.419 -9.795 20.354 1.00 93.75 310 ARG A N 1
ATOM 2282 C CA . ARG A 1 310 ? -8.279 -9.230 19.613 1.00 93.75 310 ARG A CA 1
ATOM 2283 C C . ARG A 1 310 ? -6.976 -9.341 20.397 1.00 93.75 310 ARG A C 1
ATOM 2285 O O . ARG A 1 310 ? -5.954 -9.738 19.831 1.00 93.75 310 ARG A O 1
ATOM 2292 N N . ALA A 1 311 ? -7.013 -9.008 21.684 1.00 91.69 311 ALA A N 1
ATOM 2293 C CA . ALA A 1 311 ? -5.865 -9.102 22.574 1.00 91.69 311 ALA A CA 1
ATOM 2294 C C . ALA A 1 311 ? -5.399 -10.559 22.730 1.00 91.69 311 ALA A C 1
ATOM 2296 O O . ALA A 1 311 ? -4.215 -10.841 22.546 1.00 91.69 311 ALA A O 1
ATOM 2297 N N . ALA A 1 312 ? -6.329 -11.490 22.975 1.00 94.25 312 ALA A N 1
ATOM 2298 C CA . ALA A 1 312 ? -6.040 -12.914 23.142 1.00 94.25 312 ALA A CA 1
ATOM 2299 C C . ALA A 1 312 ? -5.507 -13.568 21.856 1.00 94.25 312 ALA A C 1
ATOM 2301 O O . ALA A 1 312 ? -4.536 -14.326 21.893 1.00 94.25 312 ALA A O 1
ATOM 2302 N N . ALA A 1 313 ? -6.090 -13.249 20.696 1.00 94.56 313 ALA A N 1
ATOM 2303 C CA . ALA A 1 313 ? -5.621 -13.775 19.416 1.00 94.56 313 ALA A CA 1
ATOM 2304 C C . ALA A 1 313 ? -4.251 -13.203 19.007 1.00 94.56 313 ALA A C 1
ATOM 2306 O O . ALA A 1 313 ? -3.468 -13.878 18.327 1.00 94.56 313 ALA A O 1
ATOM 2307 N N . GLY A 1 314 ? -3.962 -11.956 19.390 1.00 92.75 314 GLY A N 1
ATOM 2308 C CA . GLY A 1 314 ? -2.711 -11.269 19.091 1.00 92.75 314 GLY A CA 1
ATOM 2309 C C . GLY A 1 314 ? -2.426 -11.131 17.590 1.00 92.75 314 GLY A C 1
ATOM 2310 O O . GLY A 1 314 ? -3.320 -11.102 16.736 1.00 92.75 314 GLY A O 1
ATOM 2311 N N . ALA A 1 315 ? -1.140 -11.047 17.245 1.00 88.31 315 ALA A N 1
ATOM 2312 C CA . ALA A 1 315 ? -0.683 -10.856 15.873 1.00 88.31 315 ALA A CA 1
ATOM 2313 C C . ALA A 1 315 ? 0.490 -11.774 15.502 1.00 88.31 315 ALA A C 1
ATOM 2315 O O . ALA A 1 315 ? 1.179 -12.351 16.343 1.00 88.31 315 ALA A O 1
ATOM 2316 N N . SER A 1 316 ? 0.703 -11.937 14.200 1.00 81.81 316 SER A N 1
ATOM 2317 C CA . SER A 1 316 ? 1.963 -12.427 13.642 1.00 81.81 316 SER A CA 1
ATOM 2318 C C . SER A 1 316 ? 2.926 -11.257 13.397 1.00 81.81 316 SER A C 1
ATOM 2320 O O . SER A 1 316 ? 2.589 -10.100 13.623 1.00 81.81 316 SER A O 1
ATOM 2322 N N . ALA A 1 317 ? 4.108 -11.536 12.841 1.00 71.94 317 ALA A N 1
ATOM 2323 C CA . ALA A 1 317 ? 5.048 -10.487 12.437 1.00 71.94 317 ALA A CA 1
ATOM 2324 C C . ALA A 1 317 ? 4.521 -9.552 11.324 1.00 71.94 317 ALA A C 1
ATOM 2326 O O . ALA A 1 317 ? 5.176 -8.557 11.027 1.00 71.94 317 ALA A O 1
ATOM 2327 N N . LYS A 1 318 ? 3.409 -9.891 10.653 1.00 71.75 318 LYS A N 1
ATOM 2328 C CA . LYS A 1 318 ? 2.905 -9.149 9.483 1.00 71.75 318 LYS A CA 1
ATOM 2329 C C . LYS A 1 318 ? 1.443 -8.721 9.575 1.00 71.75 318 LYS A C 1
ATOM 2331 O O . LYS A 1 318 ? 1.103 -7.707 8.971 1.00 71.75 318 LYS A O 1
ATOM 2336 N N . ALA A 1 319 ? 0.610 -9.486 10.278 1.00 81.06 319 ALA A N 1
ATOM 2337 C CA . ALA A 1 319 ? -0.836 -9.292 10.311 1.00 81.06 319 ALA A CA 1
ATOM 2338 C C . ALA A 1 319 ? -1.454 -9.758 11.643 1.00 81.06 319 ALA A C 1
ATOM 2340 O O . ALA A 1 319 ? -0.938 -10.719 12.239 1.00 81.06 319 ALA A O 1
ATOM 2341 N N . PRO A 1 320 ? -2.539 -9.111 12.114 1.00 92.50 320 PRO A N 1
ATOM 2342 C CA . PRO A 1 320 ? -3.320 -9.575 13.256 1.00 92.50 320 PRO A CA 1
ATOM 2343 C C . PRO A 1 320 ? -4.000 -10.912 12.947 1.00 92.50 320 PRO A C 1
ATOM 2345 O O . PRO A 1 320 ? -4.350 -11.187 11.805 1.00 92.50 320 PRO A O 1
ATOM 2348 N N . ARG A 1 321 ? -4.208 -11.756 13.964 1.00 93.88 321 ARG A N 1
ATOM 2349 C CA . ARG A 1 321 ? -4.922 -13.036 13.777 1.00 93.88 321 ARG A CA 1
ATOM 2350 C C . ARG A 1 321 ? -6.439 -12.875 13.808 1.00 93.88 321 ARG A C 1
ATOM 2352 O O . ARG A 1 321 ? -7.147 -13.686 13.224 1.00 93.88 321 ARG A O 1
ATOM 2359 N N . TRP A 1 322 ? -6.901 -11.829 14.481 1.00 95.56 322 TRP A N 1
ATOM 2360 C CA . TRP A 1 322 ? -8.304 -11.485 14.698 1.00 95.56 322 TRP A CA 1
ATOM 2361 C C . TRP A 1 322 ? -8.942 -10.699 13.547 1.00 95.56 322 TRP A C 1
ATOM 2363 O O . TRP A 1 322 ? -10.119 -10.362 13.642 1.00 95.56 322 TRP A O 1
ATOM 2373 N N . GLY A 1 323 ? -8.202 -10.393 12.475 1.00 96.31 323 GLY A N 1
ATOM 2374 C CA . GLY A 1 323 ? -8.739 -9.680 11.317 1.00 96.31 323 GLY A CA 1
ATOM 2375 C C . GLY A 1 323 ? -8.176 -10.174 9.988 1.00 96.31 323 GLY A C 1
ATOM 2376 O O . GLY A 1 323 ? -7.021 -10.593 9.916 1.00 96.31 323 GLY A O 1
ATOM 2377 N N . VAL A 1 324 ? -8.995 -10.117 8.938 1.00 96.31 324 VAL A N 1
ATOM 2378 C CA . VAL A 1 324 ? -8.664 -10.585 7.586 1.00 96.31 324 VAL A CA 1
ATOM 2379 C C . VAL A 1 324 ? -9.290 -9.677 6.527 1.00 96.31 324 VAL A C 1
ATOM 2381 O O . VAL A 1 324 ? -10.342 -9.082 6.751 1.00 96.31 324 VAL A O 1
ATOM 2384 N N . ALA A 1 325 ? -8.646 -9.565 5.368 1.00 94.88 325 ALA A N 1
ATOM 2385 C CA . ALA A 1 325 ? -9.193 -8.897 4.194 1.00 94.88 325 ALA A CA 1
ATOM 2386 C C . ALA A 1 325 ? -9.763 -9.931 3.211 1.00 94.88 325 ALA A C 1
ATOM 2388 O O . ALA A 1 325 ? -9.019 -10.764 2.690 1.00 94.88 325 ALA A O 1
ATOM 2389 N N . VAL A 1 326 ? -11.061 -9.860 2.918 1.00 94.12 326 VAL A N 1
ATOM 2390 C CA . VAL A 1 326 ? -11.649 -10.534 1.755 1.00 94.12 326 VAL A CA 1
ATOM 2391 C C . VAL A 1 326 ? -11.441 -9.624 0.557 1.00 94.12 326 VAL A C 1
ATOM 2393 O O . VAL A 1 326 ? -12.069 -8.570 0.464 1.00 94.12 326 VAL A O 1
ATOM 2396 N N . LYS A 1 327 ? -10.540 -10.007 -0.348 1.00 86.88 327 LYS A N 1
ATOM 2397 C CA . LYS A 1 327 ? -10.340 -9.260 -1.592 1.00 86.88 327 LYS A CA 1
ATOM 2398 C C . LYS A 1 327 ? -11.414 -9.629 -2.596 1.00 86.88 327 LYS A C 1
ATOM 2400 O O . LYS A 1 327 ? -11.707 -10.810 -2.785 1.00 86.88 327 LYS A O 1
ATOM 2405 N N . PHE A 1 328 ? -11.956 -8.624 -3.272 1.00 82.25 328 PHE A N 1
ATOM 2406 C CA . PHE A 1 328 ? -12.818 -8.894 -4.410 1.00 82.25 328 PHE A CA 1
ATOM 2407 C C . PHE A 1 328 ? -11.989 -9.439 -5.576 1.00 82.25 328 PHE A C 1
ATOM 2409 O O . PHE A 1 328 ? -10.798 -9.127 -5.691 1.00 82.25 328 PHE A O 1
ATOM 2416 N N . PRO A 1 329 ? -12.581 -10.286 -6.434 1.00 67.56 329 PRO A N 1
ATOM 2417 C CA . PRO A 1 329 ? -11.945 -10.653 -7.686 1.00 67.56 329 PRO A CA 1
ATOM 2418 C C . PRO A 1 329 ? -11.589 -9.371 -8.434 1.00 67.56 329 PRO A C 1
ATOM 2420 O O . PRO A 1 329 ? -12.464 -8.542 -8.677 1.00 67.56 329 PRO A O 1
ATOM 2423 N N . ALA A 1 330 ? -10.307 -9.201 -8.756 1.00 62.41 330 ALA A N 1
ATOM 2424 C CA . ALA A 1 330 ? -9.862 -8.055 -9.533 1.00 62.41 330 ALA A CA 1
ATOM 2425 C C . ALA A 1 330 ? -10.652 -7.988 -10.844 1.00 62.41 330 ALA A C 1
ATOM 2427 O O . ALA A 1 330 ? -10.905 -9.029 -11.470 1.00 62.41 330 ALA A O 1
ATOM 2428 N N . ASP A 1 331 ? -10.997 -6.770 -11.255 1.00 63.41 331 ASP A N 1
ATOM 2429 C CA . ASP A 1 331 ? -11.657 -6.500 -12.523 1.00 63.41 331 ASP A CA 1
ATOM 2430 C C . ASP A 1 331 ? -10.855 -7.170 -13.642 1.00 63.41 331 ASP A C 1
ATOM 2432 O O . ASP A 1 331 ? -9.734 -6.784 -13.975 1.00 63.41 331 ASP A O 1
ATOM 2436 N N . THR A 1 332 ? -11.411 -8.246 -14.189 1.00 66.81 332 THR A N 1
ATOM 2437 C CA . THR A 1 332 ? -10.794 -8.949 -15.307 1.00 66.81 332 THR A CA 1
ATOM 2438 C C . THR A 1 332 ? -11.302 -8.288 -16.578 1.00 66.81 332 THR A C 1
ATOM 2440 O O . THR A 1 332 ? -12.509 -8.173 -16.791 1.00 66.81 332 THR A O 1
ATOM 2443 N N . ARG A 1 333 ? -10.386 -7.805 -17.414 1.00 84.81 333 ARG A N 1
ATOM 2444 C CA . ARG A 1 333 ? -10.692 -7.246 -18.734 1.00 84.81 333 ARG A CA 1
ATOM 2445 C C . ARG A 1 333 ? -10.070 -8.128 -19.802 1.00 84.81 333 ARG A C 1
ATOM 2447 O O . ARG A 1 333 ? -9.025 -8.735 -19.582 1.00 84.81 333 ARG A O 1
ATOM 2454 N N . SER A 1 334 ? -10.708 -8.204 -20.960 1.00 89.38 334 SER A N 1
ATOM 2455 C CA . SER A 1 334 ? -10.125 -8.852 -22.131 1.00 89.38 334 SER A CA 1
ATOM 2456 C C . SER A 1 334 ? -9.409 -7.826 -23.003 1.00 89.38 334 SER A C 1
ATOM 2458 O O . SER A 1 334 ? -9.940 -6.740 -23.219 1.00 89.38 334 SER A O 1
ATOM 2460 N N . THR A 1 335 ? -8.235 -8.171 -23.522 1.00 95.00 335 THR A N 1
ATOM 2461 C CA . THR A 1 335 ? -7.514 -7.370 -24.523 1.00 95.00 335 THR A CA 1
ATOM 2462 C C . THR A 1 335 ? -6.729 -8.276 -25.465 1.00 95.00 335 THR A C 1
ATOM 2464 O O . THR A 1 335 ? -6.563 -9.463 -25.180 1.00 95.00 335 THR A O 1
ATOM 2467 N N . LYS A 1 336 ? -6.235 -7.742 -26.582 1.00 95.44 336 LYS A N 1
ATOM 2468 C CA . LYS A 1 336 ? -5.428 -8.502 -27.535 1.00 95.44 336 LYS A CA 1
ATOM 2469 C C . LYS A 1 336 ? -3.984 -8.643 -27.055 1.00 95.44 336 LYS A C 1
ATOM 2471 O O . LYS A 1 336 ? -3.356 -7.678 -26.618 1.00 95.44 336 LYS A O 1
ATOM 2476 N N . LEU A 1 337 ? -3.434 -9.848 -27.168 1.00 95.56 337 LEU A N 1
ATOM 2477 C CA . LEU A 1 337 ? -2.019 -10.123 -26.946 1.00 95.56 337 LEU A CA 1
ATOM 2478 C C . LEU A 1 337 ? -1.222 -9.811 -28.217 1.00 95.56 337 LEU A C 1
ATOM 2480 O O . LEU A 1 337 ? -1.326 -10.530 -29.209 1.00 95.56 337 LEU A O 1
ATOM 2484 N N . LEU A 1 338 ? -0.413 -8.753 -28.184 1.00 95.56 338 LEU A N 1
ATOM 2485 C CA . LEU A 1 338 ? 0.347 -8.281 -29.345 1.00 95.56 338 LEU A CA 1
ATOM 2486 C C . LEU A 1 338 ? 1.683 -9.002 -29.506 1.00 95.56 338 LEU A C 1
ATOM 2488 O O . LEU A 1 338 ? 2.067 -9.333 -30.623 1.00 95.56 338 LEU A O 1
ATOM 2492 N N . ALA A 1 339 ? 2.389 -9.246 -28.403 1.00 95.31 339 ALA A N 1
ATOM 2493 C CA . ALA A 1 339 ? 3.668 -9.946 -28.408 1.00 95.31 339 ALA A CA 1
ATOM 2494 C C . ALA A 1 339 ? 3.940 -10.612 -27.056 1.00 95.31 339 ALA A C 1
ATOM 2496 O O . ALA A 1 339 ? 3.325 -10.281 -26.041 1.00 95.31 339 ALA A O 1
ATOM 2497 N N . ILE A 1 340 ? 4.874 -11.559 -27.049 1.00 95.00 340 ILE A N 1
ATOM 2498 C CA . ILE A 1 340 ? 5.433 -12.132 -25.826 1.00 95.00 340 ILE A CA 1
ATOM 2499 C C . ILE A 1 340 ? 6.934 -11.883 -25.866 1.00 95.00 340 ILE A C 1
ATOM 2501 O O . ILE A 1 340 ? 7.644 -12.460 -26.686 1.00 95.00 340 ILE A O 1
ATOM 2505 N N . ASP A 1 341 ? 7.394 -11.035 -24.958 1.00 93.31 341 ASP A N 1
ATOM 2506 C CA . ASP A 1 341 ? 8.793 -10.694 -24.774 1.00 93.31 341 ASP A CA 1
ATOM 2507 C C . ASP A 1 341 ? 9.406 -11.565 -23.676 1.00 93.31 341 ASP A C 1
ATOM 2509 O O . ASP A 1 341 ? 8.727 -12.021 -22.749 1.00 93.31 341 ASP A O 1
ATOM 2513 N N . VAL A 1 342 ? 10.716 -11.785 -23.746 1.00 91.81 342 VAL A N 1
ATOM 2514 C CA . VAL A 1 342 ? 11.448 -12.519 -22.712 1.00 91.81 342 VAL A CA 1
ATOM 2515 C C . VAL A 1 342 ? 12.345 -11.562 -21.951 1.00 91.81 342 VAL A C 1
ATOM 2517 O O . VAL A 1 342 ? 13.242 -10.951 -22.519 1.00 91.81 342 VAL A O 1
ATOM 2520 N N . GLN A 1 343 ? 12.132 -11.465 -20.641 1.00 87.38 343 GLN A N 1
ATOM 2521 C CA . GLN A 1 343 ? 12.924 -10.610 -19.765 1.00 87.38 343 GLN A CA 1
ATOM 2522 C C . GLN A 1 343 ? 13.821 -11.438 -18.851 1.00 87.38 343 GLN A C 1
ATOM 2524 O O . GLN A 1 343 ? 13.357 -12.339 -18.148 1.00 87.38 343 GLN A O 1
ATOM 2529 N N . VAL A 1 344 ? 15.104 -11.084 -18.790 1.00 87.12 344 VAL A N 1
ATOM 2530 C CA . VAL A 1 344 ? 16.051 -11.662 -17.829 1.00 87.12 344 VAL A CA 1
ATOM 2531 C C . VAL A 1 344 ? 16.130 -10.756 -16.602 1.00 87.12 344 VAL A C 1
ATOM 2533 O O . VAL A 1 344 ? 16.536 -9.604 -16.669 1.00 87.12 344 VAL A O 1
ATOM 2536 N N . GLY A 1 345 ? 15.709 -11.227 -15.439 1.00 80.69 345 GLY A N 1
ATOM 2537 C CA . GLY A 1 345 ? 15.789 -10.462 -14.200 1.00 80.69 345 GLY A CA 1
ATOM 2538 C C . GLY A 1 345 ? 17.219 -10.362 -13.664 1.00 80.69 345 GLY A C 1
ATOM 2539 O O . GLY A 1 345 ? 18.097 -11.140 -14.020 1.00 80.69 345 GLY A O 1
ATOM 2540 N N . ARG A 1 346 ? 17.432 -9.479 -12.682 1.00 80.00 346 ARG A N 1
ATOM 2541 C CA . ARG A 1 346 ? 18.718 -9.294 -11.974 1.00 80.00 346 ARG A CA 1
ATOM 2542 C C . ARG A 1 346 ? 19.387 -10.588 -11.489 1.00 80.00 346 ARG A C 1
ATOM 2544 O O . ARG A 1 346 ? 20.603 -10.678 -11.448 1.00 80.00 346 ARG A O 1
ATOM 2551 N N . THR A 1 347 ? 18.598 -11.576 -11.061 1.00 76.56 347 THR A N 1
ATOM 2552 C CA . THR A 1 347 ? 19.119 -12.867 -10.556 1.00 76.56 347 THR A CA 1
ATOM 2553 C C . THR A 1 347 ? 19.176 -13.949 -11.640 1.00 76.56 347 THR A C 1
ATOM 2555 O O . THR A 1 347 ? 19.119 -15.141 -11.330 1.00 76.56 347 THR A O 1
ATOM 2558 N N . GLY A 1 348 ? 19.181 -13.532 -12.907 1.00 83.38 348 GLY A N 1
ATOM 2559 C CA . GLY A 1 348 ? 19.172 -14.395 -14.081 1.00 83.38 348 GLY A CA 1
ATOM 2560 C C . GLY A 1 348 ? 17.829 -15.060 -14.378 1.00 83.38 348 GLY A C 1
ATOM 2561 O O . GLY A 1 348 ? 17.779 -15.851 -15.305 1.00 83.38 348 GLY A O 1
ATOM 2562 N N . VAL A 1 349 ? 16.752 -14.798 -13.617 1.00 85.06 349 VAL A N 1
ATOM 2563 C CA . VAL A 1 349 ? 15.427 -15.410 -13.876 1.00 85.06 349 VAL A CA 1
ATOM 2564 C C . VAL A 1 349 ? 14.912 -14.971 -15.232 1.00 85.06 349 VAL A C 1
ATOM 2566 O O . VAL A 1 349 ? 14.717 -13.781 -15.438 1.00 85.06 349 VAL A O 1
ATOM 2569 N N . ILE A 1 350 ? 14.623 -15.923 -16.103 1.00 88.81 350 ILE A N 1
ATOM 2570 C CA . ILE A 1 350 ? 14.085 -15.667 -17.432 1.00 88.81 350 ILE A CA 1
ATOM 2571 C C . ILE A 1 350 ? 12.564 -15.787 -17.354 1.00 88.81 350 ILE A C 1
ATOM 2573 O O . ILE A 1 350 ? 12.043 -16.829 -16.955 1.00 88.81 350 ILE A O 1
ATOM 2577 N N . THR A 1 351 ? 11.858 -14.702 -17.668 1.00 87.88 351 THR A N 1
ATOM 2578 C CA . THR A 1 351 ? 10.405 -14.590 -17.481 1.00 87.88 351 THR A CA 1
ATOM 2579 C C . THR A 1 351 ? 9.735 -14.158 -18.784 1.00 87.88 351 THR A C 1
ATOM 2581 O O . THR A 1 351 ? 10.160 -13.150 -19.351 1.00 87.88 351 THR A O 1
ATOM 2584 N N . PRO A 1 352 ? 8.684 -14.858 -19.247 1.00 92.31 352 PRO A N 1
ATOM 2585 C CA . PRO A 1 352 ? 7.849 -14.365 -20.332 1.00 92.31 352 PRO A CA 1
ATOM 2586 C C . PRO A 1 352 ? 6.952 -13.219 -19.843 1.00 92.31 352 PRO A C 1
ATOM 2588 O O . PRO A 1 352 ? 6.319 -13.303 -18.782 1.00 92.31 352 PRO A O 1
ATOM 2591 N N . VAL A 1 353 ? 6.886 -12.150 -20.628 1.00 92.94 353 VAL A N 1
ATOM 2592 C CA . VAL A 1 353 ? 6.064 -10.966 -20.373 1.00 92.94 353 VAL A CA 1
ATOM 2593 C C . VAL A 1 353 ? 5.228 -10.691 -21.611 1.00 92.94 353 VAL A C 1
ATOM 2595 O O . VAL A 1 353 ? 5.737 -10.662 -22.722 1.00 92.94 353 VAL A O 1
ATOM 2598 N N . ALA A 1 354 ? 3.929 -10.521 -21.419 1.00 94.69 354 ALA A N 1
ATOM 2599 C CA . ALA A 1 354 ? 3.017 -10.176 -22.489 1.00 94.69 354 ALA A CA 1
ATOM 2600 C C . ALA A 1 354 ? 3.030 -8.673 -22.747 1.00 94.69 354 ALA A C 1
ATOM 2602 O O . ALA A 1 354 ? 2.902 -7.890 -21.805 1.00 94.69 354 ALA A O 1
ATOM 2603 N N . THR A 1 355 ? 3.089 -8.309 -24.021 1.00 96.56 355 THR A N 1
ATOM 2604 C CA . THR A 1 355 ? 2.809 -6.969 -24.529 1.00 96.56 355 THR A CA 1
ATOM 2605 C C . THR A 1 355 ? 1.391 -6.961 -25.084 1.00 96.56 355 THR A C 1
ATOM 2607 O O . THR A 1 355 ? 1.026 -7.786 -25.922 1.00 96.56 355 THR A O 1
ATOM 2610 N N . LEU A 1 356 ? 0.569 -6.057 -24.570 1.00 96.62 356 LEU A N 1
ATOM 2611 C CA . LEU A 1 356 ? -0.875 -6.044 -24.752 1.00 96.62 356 LEU A CA 1
ATOM 2612 C C . LEU A 1 356 ? -1.308 -4.837 -25.571 1.00 96.62 356 LEU A C 1
ATOM 2614 O O . LEU A 1 356 ? -0.715 -3.760 -25.479 1.00 96.62 356 LEU A O 1
ATOM 2618 N N . GLU A 1 357 ? -2.407 -4.996 -26.301 1.00 96.88 357 GLU A N 1
ATOM 2619 C CA . GLU A 1 357 ? -3.167 -3.848 -26.762 1.00 96.88 357 GLU A CA 1
ATOM 2620 C C . GLU A 1 357 ? -3.647 -3.070 -25.525 1.00 96.88 357 GLU A C 1
ATOM 2622 O O . GLU A 1 357 ? -4.139 -3.693 -24.571 1.00 96.88 357 GLU A O 1
ATOM 2627 N N . PRO A 1 358 ? -3.446 -1.739 -25.471 1.00 95.94 358 PRO A N 1
ATOM 2628 C CA . PRO A 1 358 ? -3.694 -0.991 -24.252 1.00 95.94 358 PRO A CA 1
ATOM 2629 C C . PRO A 1 358 ? -5.120 -1.167 -23.733 1.00 95.94 358 PRO A C 1
ATOM 2631 O O . PRO A 1 358 ? -6.084 -0.853 -24.424 1.00 95.94 358 PRO A O 1
ATOM 2634 N N . VAL A 1 359 ? -5.249 -1.612 -22.484 1.00 91.50 359 VAL A N 1
ATOM 2635 C CA . VAL A 1 359 ? -6.541 -1.827 -21.823 1.00 91.50 359 VAL A CA 1
ATOM 2636 C C . VAL A 1 359 ? -6.571 -1.116 -20.481 1.00 91.50 359 VAL A C 1
ATOM 2638 O O . VAL A 1 359 ? -5.575 -1.092 -19.763 1.00 91.50 359 VAL A O 1
ATOM 2641 N N . PHE A 1 360 ? -7.708 -0.525 -20.125 1.00 82.94 360 PHE A N 1
ATOM 2642 C CA . PHE A 1 360 ? -7.882 0.120 -18.827 1.00 82.94 360 PHE A CA 1
ATOM 2643 C C . PHE A 1 360 ? -8.486 -0.867 -17.826 1.00 82.94 360 PHE A C 1
ATOM 2645 O O . PHE A 1 360 ? -9.590 -1.371 -18.032 1.00 82.94 360 PHE A O 1
ATOM 2652 N N . ILE A 1 361 ? -7.756 -1.140 -16.741 1.00 79.31 361 ILE A N 1
ATOM 2653 C CA . ILE A 1 361 ? -8.193 -2.004 -15.636 1.00 79.31 361 ILE A CA 1
ATOM 2654 C C . ILE A 1 361 ? -8.141 -1.185 -14.354 1.00 79.31 361 ILE A C 1
ATOM 2656 O O . ILE A 1 361 ? -7.060 -0.743 -13.953 1.00 79.31 361 ILE A O 1
ATOM 2660 N N . ASP A 1 362 ? -9.307 -0.958 -13.746 1.00 69.38 362 ASP A N 1
ATOM 2661 C CA . ASP A 1 362 ? -9.469 -0.050 -12.605 1.00 69.38 362 ASP A CA 1
ATOM 2662 C C . ASP A 1 362 ? -8.801 1.315 -12.886 1.00 69.38 362 ASP A C 1
ATOM 2664 O O . ASP A 1 362 ? -7.908 1.746 -12.165 1.00 69.38 362 ASP A O 1
ATOM 2668 N N . GLY A 1 363 ? -9.113 1.940 -14.029 1.00 67.38 363 GLY A N 1
ATOM 2669 C CA . GLY A 1 363 ? -8.568 3.249 -14.432 1.00 67.38 363 GLY A CA 1
ATOM 2670 C C . GLY A 1 363 ? -7.089 3.276 -14.852 1.00 67.38 363 GLY A C 1
ATOM 2671 O O . GLY A 1 363 ? -6.643 4.260 -15.438 1.00 67.38 363 GLY A O 1
ATOM 2672 N N . VAL A 1 364 ? -6.321 2.202 -14.639 1.00 71.25 364 VAL A N 1
ATOM 2673 C CA . VAL A 1 364 ? -4.905 2.132 -15.033 1.00 71.25 364 VAL A CA 1
ATOM 2674 C C . VAL A 1 364 ? -4.767 1.563 -16.438 1.00 71.25 364 VAL A C 1
ATOM 2676 O O . VAL A 1 364 ? -5.247 0.466 -16.724 1.00 71.25 364 VAL A O 1
ATOM 2679 N N . LYS A 1 365 ? -4.051 2.290 -17.304 1.00 87.44 365 LYS A N 1
ATOM 2680 C CA . LYS A 1 365 ? -3.654 1.806 -18.630 1.00 87.44 365 LYS A CA 1
ATOM 2681 C C . LYS A 1 365 ? -2.628 0.682 -18.482 1.00 87.44 365 LYS A C 1
ATOM 2683 O O . LYS A 1 365 ? -1.479 0.915 -18.113 1.00 87.44 365 LYS A O 1
ATOM 2688 N N . VAL A 1 366 ? -3.044 -0.535 -18.796 1.00 88.94 366 VAL A N 1
ATOM 2689 C CA . VAL A 1 366 ? -2.212 -1.735 -18.813 1.00 88.94 366 VAL A CA 1
ATOM 2690 C C . VAL A 1 366 ? -1.786 -2.012 -20.251 1.00 88.94 366 VAL A C 1
ATOM 2692 O O . VAL A 1 366 ? -2.619 -2.213 -21.130 1.00 88.94 366 VAL A O 1
ATOM 2695 N N . VAL A 1 367 ? -0.474 -2.018 -20.478 1.00 95.25 367 VAL A N 1
ATOM 2696 C CA . VAL A 1 367 ? 0.154 -2.351 -21.774 1.00 95.25 367 VAL A CA 1
ATOM 2697 C C . VAL A 1 367 ? 1.032 -3.596 -21.693 1.00 95.25 367 VAL A C 1
ATOM 2699 O O . VAL A 1 367 ? 1.476 -4.112 -22.712 1.00 95.25 367 VAL A O 1
ATOM 2702 N N . SER A 1 368 ? 1.294 -4.091 -20.484 1.00 93.81 368 SER A N 1
ATOM 2703 C CA . SER A 1 368 ? 2.056 -5.311 -20.268 1.00 93.81 368 SER A CA 1
ATOM 2704 C C . SER A 1 368 ? 1.521 -6.092 -19.077 1.00 93.81 368 SER A C 1
ATOM 2706 O O . SER A 1 368 ? 0.969 -5.517 -18.136 1.00 93.81 368 SER A O 1
ATOM 2708 N N . ALA A 1 369 ? 1.668 -7.413 -19.126 1.00 90.81 369 ALA A N 1
ATOM 2709 C CA . ALA A 1 369 ? 1.243 -8.310 -18.060 1.00 90.81 369 ALA A CA 1
ATOM 2710 C C . ALA A 1 369 ? 2.195 -9.498 -17.918 1.00 90.81 369 ALA A C 1
ATOM 2712 O O . ALA A 1 369 ? 2.802 -9.961 -18.883 1.00 90.81 369 ALA A O 1
ATOM 2713 N N . THR A 1 370 ? 2.338 -10.017 -16.700 1.00 88.25 370 THR A N 1
ATOM 2714 C CA . THR A 1 370 ? 3.162 -11.207 -16.469 1.00 88.25 370 THR A CA 1
ATOM 2715 C C . THR A 1 370 ? 2.463 -12.477 -16.962 1.00 88.25 370 THR A C 1
ATOM 2717 O O . THR A 1 370 ? 1.260 -12.654 -16.768 1.00 88.25 370 THR A O 1
ATOM 2720 N N . LEU A 1 371 ? 3.243 -13.384 -17.560 1.00 86.25 371 LEU A N 1
ATOM 2721 C CA . LEU A 1 371 ? 2.855 -14.770 -17.862 1.00 86.25 371 LEU A CA 1
ATOM 2722 C C . LEU A 1 371 ? 3.435 -15.768 -16.839 1.00 86.25 371 LEU A C 1
ATOM 2724 O O . LEU A 1 371 ? 3.349 -16.978 -17.022 1.00 86.25 371 LEU A O 1
ATOM 2728 N N . HIS A 1 372 ? 4.017 -15.263 -15.746 1.00 78.56 372 HIS A N 1
ATOM 2729 C CA . HIS A 1 372 ? 4.670 -15.990 -14.650 1.00 78.56 372 HIS A CA 1
ATOM 2730 C C . HIS A 1 372 ? 5.916 -16.808 -15.020 1.00 78.56 372 HIS A C 1
ATOM 2732 O O . HIS A 1 372 ? 6.985 -16.560 -14.463 1.00 78.56 372 HIS A O 1
ATOM 2738 N N . ASN A 1 373 ? 5.782 -17.833 -15.860 1.00 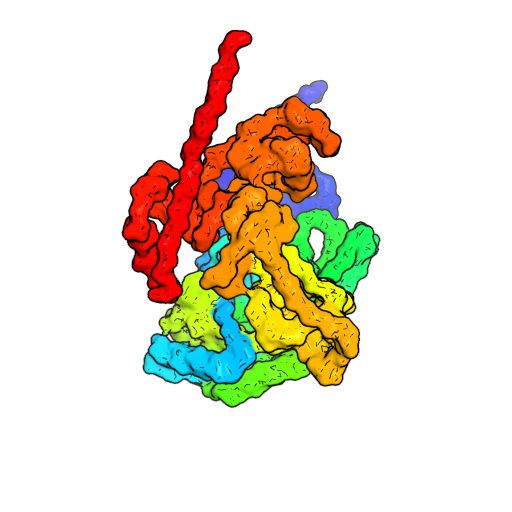84.75 373 ASN A N 1
ATOM 2739 C CA . ASN A 1 373 ? 6.855 -18.736 -16.284 1.00 84.75 373 ASN A CA 1
ATOM 2740 C C . ASN A 1 373 ? 6.439 -19.499 -17.559 1.00 84.75 373 ASN A C 1
ATOM 2742 O O . ASN A 1 373 ? 5.277 -19.457 -17.960 1.00 84.75 373 ASN A O 1
ATOM 2746 N N . PHE A 1 374 ? 7.390 -20.177 -18.206 1.00 87.38 374 PHE A N 1
ATOM 2747 C CA . PHE A 1 374 ? 7.135 -20.876 -19.472 1.00 87.38 374 PHE A CA 1
ATOM 2748 C C . PHE A 1 374 ? 6.176 -22.068 -19.321 1.00 87.38 374 PHE A C 1
ATOM 2750 O O . PHE A 1 374 ? 5.345 -22.272 -20.204 1.00 87.38 374 PHE A O 1
ATOM 2757 N N . ASP A 1 375 ? 6.212 -22.785 -18.193 1.00 82.50 375 ASP A N 1
ATOM 2758 C CA . ASP A 1 375 ? 5.274 -23.885 -17.919 1.00 82.50 375 ASP A CA 1
ATOM 2759 C C . ASP A 1 375 ? 3.832 -23.354 -17.796 1.00 82.50 375 ASP A C 1
ATOM 2761 O O . ASP A 1 375 ? 2.888 -23.952 -18.308 1.00 82.50 375 ASP A O 1
ATOM 2765 N N . ASP A 1 376 ? 3.648 -22.194 -17.154 1.00 73.69 376 ASP A N 1
ATOM 2766 C CA . ASP A 1 376 ? 2.360 -21.506 -17.021 1.00 73.69 376 ASP A CA 1
ATOM 2767 C C . ASP A 1 376 ? 1.822 -21.032 -18.374 1.00 73.69 376 ASP A C 1
ATOM 2769 O O . ASP A 1 376 ? 0.634 -21.201 -18.654 1.00 73.69 376 ASP A O 1
ATOM 2773 N N . LEU A 1 377 ? 2.695 -20.469 -19.214 1.00 85.00 377 LEU A N 1
ATOM 2774 C CA . LEU A 1 377 ? 2.369 -20.048 -20.576 1.00 85.00 377 LEU A CA 1
ATOM 2775 C C . LEU A 1 377 ? 1.869 -21.242 -21.400 1.00 85.00 377 LEU A C 1
ATOM 2777 O O . LEU A 1 377 ? 0.798 -21.162 -22.006 1.00 85.00 377 LEU A O 1
ATOM 2781 N N . GLN A 1 378 ? 2.601 -22.362 -21.369 1.00 85.88 378 GLN A N 1
ATOM 2782 C CA . GLN A 1 378 ? 2.221 -23.590 -22.070 1.00 85.88 378 GLN A CA 1
ATOM 2783 C C . GLN A 1 378 ? 0.918 -24.181 -21.526 1.00 85.88 378 GLN A C 1
ATOM 2785 O O . GLN A 1 378 ? 0.017 -24.483 -22.307 1.00 85.88 378 GLN A O 1
ATOM 2790 N N . ARG A 1 379 ? 0.7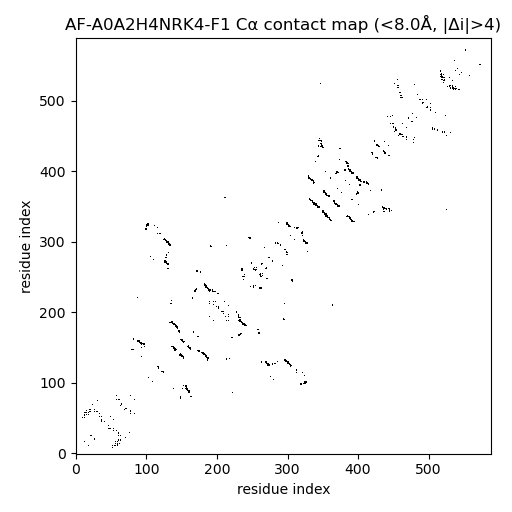69 -24.278 -20.197 1.00 80.56 379 ARG A N 1
ATOM 2791 C CA . ARG A 1 379 ? -0.448 -24.793 -19.546 1.00 80.56 379 ARG A CA 1
ATOM 2792 C C . ARG A 1 379 ? -1.689 -23.992 -19.935 1.00 80.56 379 ARG A C 1
ATOM 2794 O O . ARG A 1 379 ? -2.747 -24.574 -20.148 1.00 80.56 379 ARG A O 1
ATOM 2801 N N . ARG A 1 380 ? -1.574 -22.662 -20.009 1.00 79.88 380 ARG A N 1
ATOM 2802 C CA . ARG A 1 380 ? -2.678 -21.767 -20.403 1.00 79.88 380 ARG A CA 1
ATOM 2803 C C . ARG A 1 380 ? -2.883 -21.714 -21.922 1.00 79.88 380 ARG A C 1
ATOM 2805 O O . ARG A 1 380 ? -3.870 -21.133 -22.360 1.00 79.88 380 ARG A O 1
ATOM 2812 N N . ASN A 1 381 ? -1.976 -22.311 -22.706 1.00 85.12 381 ASN A N 1
ATOM 2813 C CA . ASN A 1 381 ? -1.975 -22.321 -24.170 1.00 85.12 381 ASN A CA 1
ATOM 2814 C C . ASN A 1 381 ? -2.184 -20.917 -24.757 1.00 85.12 381 ASN A C 1
ATOM 2816 O O . ASN A 1 381 ? -2.956 -20.764 -25.695 1.00 85.12 381 ASN A O 1
ATOM 2820 N N . VAL A 1 382 ? -1.546 -19.893 -24.186 1.00 86.94 382 VAL A N 1
ATOM 2821 C CA . VAL A 1 382 ? -1.673 -18.502 -24.649 1.00 86.94 382 VAL A CA 1
ATOM 2822 C C . VAL A 1 382 ? -0.761 -18.279 -25.857 1.00 86.94 382 VAL A C 1
ATOM 2824 O O . VAL A 1 382 ? 0.409 -18.669 -25.832 1.00 86.94 382 VAL A O 1
ATOM 2827 N N . ARG A 1 383 ? -1.287 -17.657 -26.913 1.00 93.56 383 ARG A N 1
ATOM 2828 C CA . ARG A 1 383 ? -0.605 -17.433 -28.194 1.00 93.56 383 ARG A CA 1
ATOM 2829 C C . ARG A 1 383 ? -0.639 -15.967 -28.586 1.00 93.56 383 ARG A C 1
ATOM 2831 O O . ARG A 1 383 ? -1.613 -15.268 -28.319 1.00 93.56 383 ARG A O 1
ATOM 2838 N N . VAL A 1 384 ? 0.415 -15.509 -29.256 1.00 94.50 384 VAL A N 1
ATOM 2839 C CA . VAL A 1 384 ? 0.428 -14.161 -29.839 1.00 94.50 384 VAL A CA 1
ATOM 2840 C C . VAL A 1 384 ? -0.746 -14.038 -30.814 1.00 94.50 384 VAL A C 1
ATOM 2842 O O . VAL A 1 384 ? -0.949 -14.927 -31.641 1.00 94.50 384 VAL A O 1
ATOM 2845 N N . GLY A 1 385 ? -1.522 -12.962 -30.681 1.00 92.06 385 GLY A N 1
ATOM 2846 C CA . GLY A 1 385 ? -2.765 -12.725 -31.413 1.00 92.06 385 GLY A CA 1
ATOM 2847 C C . GLY A 1 385 ? -4.039 -13.055 -30.628 1.00 92.06 385 GLY A C 1
ATOM 2848 O O . GLY A 1 385 ? -5.088 -12.518 -30.976 1.00 92.06 385 GLY A O 1
ATOM 2849 N N . ASP A 1 386 ? -3.966 -13.868 -29.567 1.00 92.88 386 ASP A N 1
ATOM 2850 C CA . ASP A 1 386 ? -5.140 -14.226 -28.763 1.00 92.88 386 ASP A CA 1
ATOM 2851 C C . ASP A 1 386 ? -5.783 -13.007 -28.089 1.00 92.88 386 ASP A C 1
ATOM 2853 O O . ASP A 1 386 ? -5.102 -12.088 -27.623 1.00 92.88 386 ASP A O 1
ATOM 2857 N N . THR A 1 387 ? -7.099 -13.077 -27.904 1.00 92.56 387 THR A N 1
ATOM 2858 C CA . THR A 1 387 ? -7.788 -12.280 -26.887 1.00 92.56 387 THR A CA 1
ATOM 2859 C C . THR A 1 387 ? -7.538 -12.913 -25.516 1.00 92.56 387 THR A C 1
ATOM 2861 O O . THR A 1 387 ? -7.947 -14.046 -25.254 1.00 92.56 387 THR A O 1
ATOM 2864 N N . VAL A 1 388 ? -6.856 -12.193 -24.626 1.00 91.50 388 VAL A N 1
ATOM 2865 C CA . VAL A 1 388 ? -6.440 -12.663 -23.297 1.00 91.50 388 VAL A CA 1
ATOM 2866 C C . VAL A 1 388 ? -7.191 -11.961 -22.179 1.00 91.50 388 VAL A C 1
ATOM 2868 O O . VAL A 1 388 ? -7.505 -10.776 -22.263 1.00 91.50 388 VAL A O 1
ATOM 2871 N N . PHE A 1 389 ? -7.446 -12.697 -21.102 1.00 84.06 389 PHE A N 1
ATOM 2872 C CA . PHE A 1 389 ? -8.015 -12.173 -19.869 1.00 84.06 389 PHE A CA 1
ATOM 2873 C C . PHE A 1 389 ? -6.902 -11.641 -18.973 1.00 84.06 389 PHE A C 1
ATOM 2875 O O . PHE A 1 389 ? -6.049 -12.399 -18.505 1.00 84.06 389 PHE A O 1
ATOM 2882 N N . VAL A 1 390 ? -6.935 -10.345 -18.700 1.00 88.62 390 VAL A N 1
ATOM 2883 C CA . VAL A 1 390 ? -5.948 -9.629 -17.897 1.00 88.62 390 VAL A CA 1
ATOM 2884 C C . VAL A 1 390 ? -6.622 -9.114 -16.639 1.00 88.62 390 VAL A C 1
ATOM 2886 O O . VAL A 1 390 ? -7.724 -8.571 -16.690 1.00 88.62 390 VAL A O 1
ATOM 2889 N N . ARG A 1 391 ? -5.952 -9.268 -15.501 1.00 78.94 391 ARG A N 1
ATOM 2890 C CA . ARG A 1 391 ? -6.378 -8.674 -14.230 1.00 78.94 391 ARG A CA 1
ATOM 2891 C C . ARG A 1 391 ? -5.182 -8.098 -13.495 1.00 78.94 391 ARG A C 1
ATOM 2893 O O . ARG A 1 391 ? -4.050 -8.507 -13.746 1.00 78.94 391 ARG A O 1
ATOM 2900 N N . ARG A 1 392 ? -5.418 -7.205 -12.537 1.00 79.94 392 ARG A N 1
ATOM 2901 C CA . ARG A 1 392 ? -4.370 -6.715 -11.632 1.00 79.94 392 ARG A CA 1
ATOM 2902 C C . ARG A 1 392 ? -4.351 -7.557 -10.358 1.00 79.94 392 ARG A C 1
ATOM 2904 O O . ARG A 1 392 ? -5.208 -7.420 -9.494 1.00 79.94 392 ARG A O 1
ATOM 2911 N N . ALA A 1 393 ? -3.368 -8.445 -10.227 1.00 55.00 393 ALA A N 1
ATOM 2912 C CA . ALA A 1 393 ? -3.197 -9.257 -9.028 1.00 55.00 393 ALA A CA 1
ATOM 2913 C C . ALA A 1 393 ? -2.909 -8.366 -7.813 1.00 55.00 393 ALA A C 1
ATOM 2915 O O . ALA A 1 393 ? -1.940 -7.595 -7.804 1.00 55.00 393 ALA A O 1
ATOM 2916 N N . GLY A 1 394 ? -3.769 -8.473 -6.794 1.00 52.09 394 GLY A N 1
ATOM 2917 C CA . GLY A 1 394 ? -3.688 -7.660 -5.581 1.00 52.09 394 GLY A CA 1
ATOM 2918 C C . GLY A 1 394 ? -3.693 -6.153 -5.851 1.00 52.09 394 GLY A C 1
ATOM 2919 O O . GLY A 1 394 ? -3.098 -5.428 -5.059 1.00 52.09 394 GLY A O 1
ATOM 2920 N N . ASP A 1 395 ? -4.300 -5.727 -6.965 1.00 56.44 395 ASP A N 1
ATOM 2921 C CA . ASP A 1 395 ? -4.420 -4.338 -7.431 1.00 56.44 395 ASP A CA 1
ATOM 2922 C C . ASP A 1 395 ? -3.087 -3.671 -7.802 1.00 56.44 395 ASP A C 1
ATOM 2924 O O . ASP A 1 395 ? -2.996 -2.451 -7.912 1.00 56.44 395 ASP A O 1
ATOM 2928 N N . VAL A 1 396 ? -2.020 -4.448 -8.038 1.00 59.31 396 VAL A N 1
ATOM 2929 C CA . VAL A 1 396 ? -0.686 -3.893 -8.349 1.00 59.31 396 VAL A CA 1
ATOM 2930 C C . VAL A 1 396 ? -0.104 -4.444 -9.645 1.00 59.31 396 VAL A C 1
ATOM 2932 O O . VAL A 1 396 ? 0.286 -3.657 -10.501 1.00 59.31 396 VAL A O 1
ATOM 2935 N N . ILE A 1 397 ? -0.036 -5.767 -9.816 1.00 70.56 397 ILE A N 1
ATOM 2936 C CA . ILE A 1 397 ? 0.718 -6.378 -10.925 1.00 70.56 397 ILE A CA 1
ATOM 2937 C C . ILE A 1 397 ? -0.256 -6.965 -11.951 1.00 70.56 397 ILE A C 1
ATOM 2939 O O . ILE A 1 397 ? -0.976 -7.902 -11.605 1.00 70.56 397 ILE A O 1
ATOM 2943 N N . PRO A 1 398 ? -0.292 -6.468 -13.200 1.00 84.00 398 PRO A N 1
ATOM 2944 C CA . PRO A 1 398 ? -1.104 -7.083 -14.241 1.00 84.00 398 PRO A CA 1
ATOM 2945 C C . PRO A 1 398 ? -0.611 -8.496 -14.577 1.00 84.00 398 PRO A C 1
ATOM 2947 O O . PRO A 1 398 ? 0.583 -8.709 -14.799 1.00 84.00 398 PRO A O 1
ATOM 2950 N N . GLU A 1 399 ? -1.525 -9.458 -14.641 1.00 81.31 399 GLU A N 1
ATOM 2951 C CA . GLU A 1 399 ? -1.252 -10.848 -15.014 1.00 81.31 399 GLU A CA 1
ATOM 2952 C C . GLU A 1 399 ? -2.273 -11.359 -16.032 1.00 81.31 399 GLU A C 1
ATOM 2954 O O . GLU A 1 399 ? -3.450 -10.982 -15.996 1.00 81.31 399 GLU A O 1
ATOM 2959 N N . ILE A 1 400 ? -1.822 -12.242 -16.927 1.00 85.44 400 ILE A N 1
ATOM 2960 C CA . ILE A 1 400 ? -2.717 -12.979 -17.821 1.00 85.44 400 ILE A CA 1
ATOM 2961 C C . ILE A 1 400 ? -3.263 -14.195 -17.081 1.00 85.44 400 ILE A C 1
ATOM 2963 O O . ILE A 1 400 ? -2.518 -15.058 -16.614 1.00 85.44 400 ILE A O 1
ATOM 2967 N N . THR A 1 401 ? -4.587 -14.291 -17.019 1.00 77.44 401 THR A N 1
ATOM 2968 C CA . THR A 1 401 ? -5.287 -15.419 -16.398 1.00 77.44 401 THR A CA 1
ATOM 2969 C C . THR A 1 401 ? -5.595 -16.542 -17.388 1.00 77.44 401 THR A C 1
ATOM 2971 O O . THR A 1 401 ? -5.556 -17.712 -17.009 1.00 77.44 401 THR A O 1
ATOM 2974 N N . GLY A 1 402 ? -5.778 -16.219 -18.666 1.00 78.44 402 GLY A N 1
ATOM 2975 C CA . GLY A 1 402 ? -6.005 -17.182 -19.741 1.00 78.44 402 GLY A CA 1
ATOM 2976 C C . GLY A 1 402 ? -6.264 -16.490 -21.076 1.00 78.44 402 GLY A C 1
ATOM 2977 O O . GLY A 1 402 ? -6.175 -15.266 -21.167 1.00 78.44 402 GLY A O 1
ATOM 2978 N N . ALA A 1 403 ? -6.600 -17.279 -22.093 1.00 84.44 403 ALA A N 1
ATOM 2979 C CA . ALA A 1 403 ? -7.015 -16.808 -23.411 1.00 84.44 403 ALA A CA 1
ATOM 2980 C C . ALA A 1 403 ? -8.439 -17.284 -23.725 1.00 84.44 403 ALA A C 1
ATOM 2982 O O . ALA A 1 403 ? -8.851 -18.352 -23.269 1.00 84.44 403 ALA A O 1
ATOM 2983 N N . LYS A 1 404 ? -9.170 -16.503 -24.520 1.00 81.69 404 LYS A N 1
ATOM 2984 C CA . LYS A 1 404 ? -10.429 -16.912 -25.146 1.00 81.69 404 LYS A CA 1
ATOM 2985 C C . LYS A 1 404 ? -10.132 -17.842 -26.318 1.00 81.69 404 LYS A C 1
ATOM 2987 O O . LYS A 1 404 ? -9.867 -17.398 -27.432 1.00 81.69 404 LYS A O 1
ATOM 2992 N N . LEU A 1 405 ? -10.068 -19.139 -26.035 1.00 77.00 405 LEU A N 1
ATOM 2993 C CA . LEU A 1 405 ? -9.636 -20.151 -27.007 1.00 77.00 405 LEU A CA 1
ATOM 2994 C C . LEU A 1 405 ? -10.641 -20.351 -28.152 1.00 77.00 405 LEU A C 1
ATOM 2996 O O . LEU A 1 405 ? -10.254 -20.764 -29.240 1.00 77.00 405 LEU A O 1
ATOM 3000 N N . ASP A 1 406 ? -11.909 -20.065 -27.886 1.00 74.69 406 ASP A N 1
ATOM 3001 C CA . ASP A 1 406 ? -13.049 -20.076 -28.800 1.00 74.69 406 ASP A CA 1
ATOM 3002 C C . ASP A 1 406 ? -13.024 -18.924 -29.817 1.00 74.69 406 ASP A C 1
ATOM 3004 O O . ASP A 1 406 ? -13.464 -19.097 -30.949 1.00 74.69 406 ASP A O 1
ATOM 3008 N N . GLU A 1 407 ? -12.441 -17.781 -29.452 1.00 85.69 407 GLU A N 1
ATOM 3009 C CA . GLU A 1 407 ? -12.253 -16.612 -30.327 1.00 85.69 407 GLU A CA 1
ATOM 3010 C C . GLU A 1 407 ? -10.846 -16.570 -30.962 1.00 85.69 407 GLU A C 1
ATOM 3012 O O . GLU A 1 407 ? -10.405 -15.526 -31.449 1.00 85.69 407 GLU A O 1
ATOM 3017 N N . ARG A 1 408 ? -10.096 -17.682 -30.933 1.00 86.62 408 ARG A N 1
ATOM 3018 C CA . ARG A 1 408 ? -8.700 -17.707 -31.389 1.00 86.62 408 ARG A CA 1
ATOM 3019 C C . ARG A 1 408 ? -8.584 -17.412 -32.894 1.00 86.62 408 ARG A C 1
ATOM 3021 O O . ARG A 1 408 ? -9.127 -18.172 -33.700 1.00 86.62 408 ARG A O 1
ATOM 3028 N N . PRO A 1 409 ? -7.788 -16.401 -33.294 1.00 91.00 409 PRO A N 1
ATOM 3029 C CA . PRO A 1 409 ? -7.462 -16.171 -34.697 1.00 91.00 409 PRO A CA 1
ATOM 3030 C C . PRO A 1 409 ? -6.731 -17.364 -35.326 1.00 91.00 409 PRO A C 1
ATOM 3032 O O . PRO A 1 409 ? -5.889 -18.003 -34.690 1.00 91.00 409 PRO A O 1
ATOM 3035 N N . ALA A 1 410 ? -7.016 -17.645 -36.599 1.00 88.25 410 ALA A N 1
ATOM 3036 C CA . ALA A 1 410 ? -6.407 -18.762 -37.326 1.00 88.25 410 ALA A CA 1
ATOM 3037 C C . ALA A 1 410 ? -4.879 -18.624 -37.491 1.00 88.25 410 ALA A C 1
ATOM 3039 O O . ALA A 1 410 ? -4.177 -19.624 -37.627 1.00 88.25 410 ALA A O 1
ATOM 3040 N N . ASP A 1 411 ? -4.357 -17.398 -37.455 1.00 88.62 411 ASP A N 1
ATOM 3041 C CA . ASP A 1 411 ? -2.937 -17.067 -37.571 1.00 88.62 411 ASP A CA 1
ATOM 3042 C C . ASP A 1 411 ? -2.197 -17.023 -36.218 1.00 88.62 411 ASP A C 1
ATOM 3044 O O . ASP A 1 411 ? -0.992 -16.755 -36.190 1.00 88.62 411 ASP A O 1
ATOM 3048 N N . ALA A 1 412 ? -2.872 -17.327 -35.101 1.00 87.19 412 ALA A N 1
ATOM 3049 C CA . ALA A 1 412 ? -2.281 -17.305 -33.764 1.00 87.19 412 ALA A CA 1
ATOM 3050 C C . ALA A 1 412 ? -1.191 -18.380 -33.591 1.00 87.19 412 ALA A C 1
ATOM 3052 O O . ALA A 1 412 ? -1.446 -19.593 -33.629 1.00 87.19 412 ALA A O 1
ATOM 3053 N N . ARG A 1 413 ? 0.046 -17.938 -33.334 1.00 84.38 413 ARG A N 1
ATOM 3054 C CA . ARG A 1 413 ? 1.229 -18.814 -33.285 1.00 84.38 413 ARG A CA 1
ATOM 3055 C C . ARG A 1 413 ? 1.588 -19.230 -31.854 1.00 84.38 413 ARG A C 1
ATOM 3057 O O . ARG A 1 413 ? 1.646 -18.371 -30.970 1.00 84.38 413 ARG A O 1
ATOM 3064 N N . PRO A 1 414 ? 1.877 -20.522 -31.603 1.00 86.69 414 PRO A N 1
ATOM 3065 C CA . PRO A 1 414 ? 2.481 -20.957 -30.349 1.00 86.69 414 PRO A CA 1
ATOM 3066 C C . PRO A 1 414 ? 3.800 -20.227 -30.085 1.00 86.69 414 PRO A C 1
ATOM 3068 O O . PRO A 1 414 ? 4.621 -20.056 -30.986 1.00 86.69 414 PRO A O 1
ATOM 3071 N N . PHE A 1 415 ? 4.012 -19.819 -28.839 1.00 90.19 415 PHE A N 1
ATOM 3072 C CA . PHE A 1 415 ? 5.267 -19.206 -28.432 1.00 90.19 415 PHE A CA 1
ATOM 3073 C C . PHE A 1 415 ? 6.342 -20.273 -28.214 1.00 90.19 415 PHE A C 1
ATOM 3075 O O . PHE A 1 415 ? 6.109 -21.255 -27.506 1.00 90.19 415 PHE A O 1
ATOM 3082 N N . THR A 1 416 ? 7.524 -20.056 -28.790 1.00 91.25 416 THR A N 1
ATOM 3083 C CA . THR A 1 416 ? 8.686 -20.933 -28.601 1.00 91.25 416 THR A CA 1
ATOM 3084 C C . THR A 1 416 ? 9.639 -20.283 -27.599 1.00 91.25 416 THR A C 1
ATOM 3086 O O . THR A 1 416 ? 10.159 -19.204 -27.883 1.00 91.25 416 THR A O 1
ATOM 3089 N N . PRO A 1 417 ? 9.861 -20.888 -26.418 1.00 91.19 417 PRO A N 1
ATOM 3090 C CA . PRO A 1 417 ? 10.827 -20.377 -25.454 1.00 91.19 417 PRO A CA 1
ATOM 3091 C C . PRO A 1 417 ? 12.248 -20.326 -26.032 1.00 91.19 417 PRO A C 1
ATOM 3093 O O . PRO A 1 417 ? 12.599 -21.177 -26.848 1.00 91.19 417 PRO A O 1
ATOM 3096 N N . PRO A 1 418 ? 13.093 -19.381 -25.590 1.00 93.06 418 PRO A N 1
ATOM 3097 C CA . PRO A 1 418 ? 14.442 -19.254 -26.120 1.00 93.06 418 PRO A CA 1
ATOM 3098 C C . PRO A 1 418 ? 15.334 -20.431 -25.698 1.00 93.06 418 PRO A C 1
ATOM 3100 O O . PRO A 1 418 ? 15.223 -20.960 -24.582 1.00 93.06 418 PRO A O 1
ATOM 3103 N N . GLU A 1 419 ? 16.249 -20.819 -26.587 1.00 94.00 419 GLU A N 1
ATOM 3104 C CA . GLU A 1 419 ? 17.234 -21.880 -26.337 1.00 94.00 419 GLU A CA 1
ATOM 3105 C C . GLU A 1 419 ? 18.421 -21.383 -25.501 1.00 94.00 419 GLU A C 1
ATOM 3107 O O . GLU A 1 419 ? 18.875 -22.086 -24.592 1.00 94.00 419 GLU A O 1
ATOM 3112 N N . VAL A 1 420 ? 18.839 -20.138 -25.739 1.00 94.81 420 VAL A N 1
ATOM 3113 C CA . VAL A 1 420 ? 19.915 -19.430 -25.032 1.00 94.81 420 VAL A CA 1
ATOM 3114 C C . VAL A 1 420 ? 19.396 -18.150 -24.384 1.00 94.81 420 VAL A C 1
ATOM 3116 O O . VAL A 1 420 ? 18.319 -17.656 -24.717 1.00 94.81 420 VAL A O 1
ATOM 3119 N N . CYS A 1 421 ? 20.138 -17.605 -23.423 1.00 92.25 421 CYS A N 1
ATOM 3120 C CA . CYS A 1 421 ? 19.756 -16.378 -22.740 1.00 92.25 421 CYS A CA 1
ATOM 3121 C C . CYS A 1 421 ? 19.655 -15.201 -23.734 1.00 92.25 421 CYS A C 1
ATOM 3123 O O . CYS A 1 421 ? 20.655 -14.893 -24.381 1.00 92.25 421 CYS A O 1
ATOM 3125 N N . PRO A 1 422 ? 18.515 -14.492 -23.823 1.00 90.94 422 PRO A N 1
ATOM 3126 C CA . PRO A 1 422 ? 18.354 -13.403 -24.789 1.00 90.94 422 PRO A CA 1
ATOM 3127 C C . PRO A 1 422 ? 19.201 -12.163 -24.466 1.00 90.94 422 PRO A C 1
ATOM 3129 O O . PRO A 1 422 ? 19.498 -11.394 -25.371 1.00 90.94 422 PRO A O 1
ATOM 3132 N N . ASP A 1 423 ? 19.621 -11.977 -23.207 1.00 88.19 423 ASP A N 1
ATOM 3133 C CA . ASP A 1 423 ? 20.450 -10.827 -22.810 1.00 88.19 423 ASP A CA 1
ATOM 3134 C C . ASP A 1 423 ? 21.948 -11.045 -23.109 1.00 88.19 423 ASP A C 1
ATOM 3136 O O . ASP A 1 423 ? 22.648 -10.093 -23.430 1.00 88.19 423 ASP A O 1
ATOM 3140 N N . CYS A 1 424 ? 22.469 -12.271 -22.966 1.00 86.81 424 CYS A N 1
ATOM 3141 C CA . CYS A 1 424 ? 23.924 -12.525 -22.988 1.00 86.81 424 CYS A CA 1
ATOM 3142 C C . CYS A 1 424 ? 24.359 -13.800 -23.730 1.00 86.81 424 CYS A C 1
ATOM 3144 O O . CYS A 1 424 ? 25.530 -14.167 -23.678 1.00 86.81 424 CYS A O 1
ATOM 3146 N N . GLY A 1 425 ? 23.437 -14.533 -24.356 1.00 90.12 425 GLY A N 1
ATOM 3147 C CA . GLY A 1 425 ? 23.733 -15.737 -25.143 1.00 90.12 425 GLY A CA 1
ATOM 3148 C C . GLY A 1 425 ? 24.176 -16.976 -24.351 1.00 90.12 425 GLY A C 1
ATOM 3149 O O . GLY A 1 425 ? 24.359 -18.032 -24.944 1.00 90.12 425 GLY A O 1
ATOM 3150 N N . SER A 1 426 ? 24.338 -16.891 -23.026 1.00 91.88 426 SER A N 1
ATOM 3151 C CA . SER A 1 426 ? 24.713 -18.045 -22.192 1.00 91.88 426 SER A CA 1
ATOM 3152 C C . SER A 1 426 ? 23.625 -19.126 -22.146 1.00 91.88 426 SER A C 1
ATOM 3154 O O . SER A 1 426 ? 22.456 -18.869 -22.442 1.00 91.88 426 SER A O 1
ATOM 3156 N N . GLU A 1 427 ? 23.991 -20.327 -21.697 1.00 94.62 427 GLU A N 1
ATOM 3157 C CA . GLU A 1 427 ? 23.041 -21.422 -21.479 1.00 94.62 427 GLU A CA 1
ATOM 3158 C C . GLU A 1 427 ? 21.937 -21.067 -20.462 1.00 94.62 427 GLU A C 1
ATOM 3160 O O . GLU A 1 427 ? 22.063 -20.166 -19.622 1.00 94.62 427 GLU A O 1
ATOM 3165 N N . ILE A 1 428 ? 20.830 -21.810 -20.526 1.00 93.81 428 ILE A N 1
ATOM 3166 C CA . ILE A 1 428 ? 19.691 -21.663 -19.618 1.00 93.81 428 ILE A CA 1
ATOM 3167 C C . ILE A 1 428 ? 19.555 -22.922 -18.755 1.00 93.81 428 ILE A C 1
ATOM 3169 O O . ILE A 1 428 ? 19.282 -24.010 -19.263 1.00 93.81 428 ILE A O 1
ATOM 3173 N N . ASP A 1 429 ? 19.652 -22.756 -17.436 1.00 91.56 429 ASP A N 1
ATOM 3174 C CA . ASP A 1 429 ? 19.273 -23.764 -16.448 1.00 91.56 429 ASP A CA 1
ATOM 3175 C C . ASP A 1 429 ? 17.742 -23.876 -16.382 1.00 91.56 429 ASP A C 1
ATOM 3177 O O . ASP A 1 429 ? 17.044 -22.948 -15.952 1.00 91.56 429 ASP A O 1
ATOM 3181 N N . ARG A 1 430 ? 17.230 -25.036 -16.807 1.00 92.31 430 ARG A N 1
ATOM 3182 C CA . ARG A 1 430 ? 15.803 -25.398 -16.830 1.00 92.31 430 ARG A CA 1
ATOM 3183 C C . ARG A 1 430 ? 15.429 -26.427 -15.756 1.00 92.31 430 ARG A C 1
ATOM 3185 O O . ARG A 1 430 ? 14.327 -26.961 -15.779 1.00 92.31 430 ARG A O 1
ATOM 3192 N N . SER A 1 431 ? 16.314 -26.705 -14.794 1.00 87.81 431 SER A N 1
ATOM 3193 C CA . SER A 1 431 ? 16.081 -27.699 -13.729 1.00 87.81 431 SER A CA 1
ATOM 3194 C C . SER A 1 431 ? 14.947 -27.333 -12.758 1.00 87.81 431 SER A C 1
ATOM 3196 O O . SER A 1 431 ? 14.512 -28.160 -11.955 1.00 87.81 431 SER A O 1
ATOM 3198 N N . GLN A 1 432 ? 14.473 -26.084 -12.794 1.00 83.69 432 GLN A N 1
ATOM 3199 C CA . GLN A 1 432 ? 13.394 -25.553 -11.961 1.00 83.69 432 GLN A CA 1
ATOM 3200 C C . GLN A 1 432 ? 12.367 -24.828 -12.837 1.00 83.69 432 GLN A C 1
ATOM 3202 O O . GLN A 1 432 ? 12.721 -24.268 -13.869 1.00 83.69 432 GLN A O 1
ATOM 3207 N N . THR A 1 433 ? 11.125 -24.705 -12.352 1.00 80.81 433 THR A N 1
ATOM 3208 C CA . THR A 1 433 ? 10.030 -23.953 -13.010 1.00 80.81 433 THR A CA 1
ATOM 3209 C C . THR A 1 433 ? 10.425 -22.528 -13.415 1.00 80.81 433 THR A C 1
ATOM 3211 O O . THR A 1 433 ? 9.945 -21.980 -14.401 1.00 80.81 433 THR A O 1
ATOM 3214 N N . ARG A 1 434 ? 11.308 -21.886 -12.640 1.00 82.25 434 ARG A N 1
ATOM 3215 C CA . ARG A 1 434 ? 11.887 -20.587 -12.999 1.00 82.25 434 ARG A CA 1
ATOM 3216 C C . ARG A 1 434 ? 13.224 -20.815 -13.682 1.00 82.25 434 ARG A C 1
ATOM 3218 O O . ARG A 1 434 ? 14.224 -20.993 -12.983 1.00 82.25 434 ARG A O 1
ATOM 3225 N N . TRP A 1 435 ? 13.213 -20.757 -15.009 1.00 90.75 435 TRP A N 1
ATOM 3226 C CA . TRP A 1 435 ? 14.412 -20.849 -15.833 1.00 90.75 435 TRP A CA 1
ATOM 3227 C C . TRP A 1 435 ? 15.385 -19.726 -15.500 1.00 90.75 435 TRP A C 1
ATOM 3229 O O . TRP A 1 435 ? 14.973 -18.616 -15.130 1.00 90.75 435 TRP A O 1
ATOM 3239 N N . ARG A 1 436 ? 16.682 -20.012 -15.597 1.00 89.06 436 ARG A N 1
ATOM 3240 C CA . ARG A 1 436 ? 17.723 -19.040 -15.266 1.00 89.06 436 ARG A CA 1
ATOM 3241 C C . ARG A 1 436 ? 18.863 -19.059 -16.258 1.00 89.06 436 ARG A C 1
ATOM 3243 O O . ARG A 1 436 ? 19.310 -20.119 -16.661 1.00 89.06 436 ARG A O 1
ATOM 3250 N N . CYS A 1 437 ? 19.384 -17.883 -16.565 1.00 90.94 437 CYS A N 1
ATOM 3251 C CA . CYS A 1 437 ? 20.661 -17.757 -17.244 1.00 90.94 437 CYS A CA 1
ATOM 3252 C C . CYS A 1 437 ? 21.800 -18.316 -16.370 1.00 90.94 437 CYS A C 1
ATOM 3254 O O . CYS A 1 437 ? 21.909 -17.957 -15.191 1.00 90.94 437 CYS A O 1
ATOM 3256 N N . THR A 1 438 ? 22.660 -19.156 -16.951 1.00 89.06 438 THR A N 1
ATOM 3257 C CA . THR A 1 438 ? 23.861 -19.700 -16.292 1.00 89.06 438 THR A CA 1
ATOM 3258 C C . THR A 1 438 ? 25.006 -18.691 -16.217 1.00 89.06 438 THR A C 1
ATOM 3260 O O . THR A 1 438 ? 25.834 -18.786 -15.314 1.00 89.06 438 THR A O 1
ATOM 3263 N N . GLY A 1 439 ? 24.995 -17.661 -17.072 1.00 81.06 439 GLY A N 1
ATOM 3264 C CA . GLY A 1 439 ? 25.926 -16.527 -17.029 1.00 81.06 439 GLY A CA 1
ATOM 3265 C C . GLY A 1 439 ? 25.852 -15.712 -15.730 1.00 81.06 439 GLY A C 1
ATOM 3266 O O . GLY A 1 439 ? 26.714 -14.887 -15.455 1.00 81.06 439 GLY A O 1
ATOM 3267 N N . GLY A 1 440 ? 24.853 -15.944 -14.873 1.00 73.19 440 GLY A N 1
ATOM 3268 C CA . GLY A 1 440 ? 24.857 -15.429 -13.506 1.00 73.19 440 GLY A CA 1
ATOM 3269 C C . GLY A 1 440 ? 24.896 -13.900 -13.439 1.00 73.19 440 GLY A C 1
ATOM 3270 O O . GLY A 1 440 ? 23.974 -13.234 -13.907 1.00 73.19 440 GLY A O 1
ATOM 3271 N N . ARG A 1 441 ? 25.928 -13.345 -12.788 1.00 66.81 441 ARG A N 1
ATOM 3272 C CA . ARG A 1 441 ? 26.040 -11.897 -12.537 1.00 66.81 441 ARG A CA 1
ATOM 3273 C C . ARG A 1 441 ? 26.443 -11.095 -13.776 1.00 66.81 441 ARG A C 1
ATOM 3275 O O . ARG A 1 441 ? 25.928 -9.997 -13.952 1.00 66.81 441 ARG A O 1
ATOM 3282 N N . THR A 1 442 ? 27.286 -11.640 -14.648 1.00 70.38 442 THR A N 1
ATOM 3283 C CA . THR A 1 442 ? 27.774 -10.929 -15.844 1.00 70.38 442 THR A CA 1
ATOM 3284 C C . THR A 1 442 ? 26.657 -10.644 -16.843 1.00 70.38 442 THR A C 1
ATOM 3286 O O . THR A 1 442 ? 26.625 -9.578 -17.441 1.00 70.38 442 THR A O 1
ATOM 3289 N N . CYS A 1 443 ? 25.662 -11.527 -16.942 1.00 77.62 443 CYS A N 1
ATOM 3290 C CA . CYS A 1 443 ? 24.497 -11.325 -17.808 1.00 77.62 443 CYS A CA 1
ATOM 3291 C C . CYS A 1 443 ? 23.592 -10.144 -17.391 1.00 77.62 443 CYS A C 1
ATOM 3293 O O . CYS A 1 443 ? 22.709 -9.734 -18.137 1.00 77.62 443 CYS A O 1
ATOM 3295 N N . GLY A 1 444 ? 23.750 -9.627 -16.167 1.00 74.38 444 GLY A N 1
ATOM 3296 C CA . GLY A 1 444 ? 22.828 -8.672 -15.557 1.00 74.38 444 GLY A CA 1
ATOM 3297 C C . GLY A 1 444 ? 23.489 -7.419 -14.994 1.00 74.38 444 GLY A C 1
ATOM 3298 O O . GLY A 1 444 ? 22.859 -6.795 -14.140 1.00 74.38 444 GLY A O 1
ATOM 3299 N N . ALA A 1 445 ? 24.704 -7.063 -15.434 1.00 79.88 445 ALA A N 1
ATOM 3300 C CA . ALA A 1 445 ? 25.522 -5.962 -14.904 1.00 79.88 445 ALA A CA 1
ATOM 3301 C C . ALA A 1 445 ? 24.694 -4.707 -14.584 1.00 79.88 445 ALA A C 1
ATOM 3303 O O . ALA A 1 445 ? 24.534 -4.345 -13.418 1.00 79.88 445 ALA A O 1
ATOM 3304 N N . ARG A 1 446 ? 24.008 -4.151 -15.591 1.00 86.50 446 ARG A N 1
ATOM 3305 C CA . ARG A 1 446 ? 23.065 -3.028 -15.451 1.00 86.50 446 ARG A CA 1
ATOM 3306 C C . ARG A 1 446 ? 22.057 -3.209 -14.307 1.00 86.50 446 ARG A C 1
ATOM 3308 O O . ARG A 1 446 ? 21.886 -2.339 -13.460 1.00 86.50 446 ARG A O 1
ATOM 3315 N N . LYS A 1 447 ? 21.352 -4.345 -14.278 1.00 86.00 447 LYS A N 1
ATOM 3316 C CA . LYS A 1 447 ? 20.275 -4.637 -13.309 1.00 86.00 447 LYS A CA 1
ATOM 3317 C C . LYS A 1 447 ? 20.828 -4.848 -11.896 1.00 86.00 447 LYS A C 1
ATOM 3319 O O . LYS A 1 447 ? 20.124 -4.606 -10.915 1.00 86.00 447 LYS A O 1
ATOM 3324 N N . ILE A 1 448 ? 22.061 -5.334 -11.784 1.00 87.56 448 ILE A N 1
ATOM 3325 C CA . ILE A 1 448 ? 22.768 -5.497 -10.515 1.00 87.56 448 ILE A CA 1
ATOM 3326 C C . ILE A 1 448 ? 23.224 -4.140 -9.997 1.00 87.56 448 ILE A C 1
ATOM 3328 O O . ILE A 1 448 ? 22.938 -3.842 -8.843 1.00 87.56 448 ILE A O 1
ATOM 3332 N N . LEU A 1 449 ? 23.844 -3.317 -10.843 1.00 90.75 449 LEU A N 1
ATOM 3333 C CA . LEU A 1 449 ? 24.284 -1.962 -10.510 1.00 90.75 449 LEU A CA 1
ATOM 3334 C C . LEU A 1 449 ? 23.105 -1.086 -10.082 1.00 90.75 449 LEU A C 1
ATOM 3336 O O . LEU A 1 449 ? 23.144 -0.488 -9.011 1.00 90.75 449 LEU A O 1
ATOM 3340 N N . ALA A 1 450 ? 21.999 -1.127 -10.832 1.00 90.50 450 ALA A N 1
ATOM 3341 C CA . ALA A 1 450 ? 20.770 -0.423 -10.471 1.00 90.50 450 ALA A CA 1
ATOM 3342 C C . ALA A 1 450 ? 20.239 -0.844 -9.097 1.00 90.50 450 ALA A C 1
ATOM 3344 O O . ALA A 1 450 ? 19.825 -0.001 -8.310 1.00 90.50 450 ALA A O 1
ATOM 3345 N N . HIS A 1 451 ? 20.277 -2.142 -8.775 1.00 90.38 451 HIS A N 1
ATOM 3346 C CA . HIS A 1 451 ? 19.894 -2.627 -7.447 1.00 90.38 451 HIS A CA 1
ATOM 3347 C C . HIS A 1 451 ? 20.901 -2.217 -6.366 1.00 90.38 451 HIS A C 1
ATOM 3349 O O . HIS A 1 451 ? 20.494 -1.862 -5.263 1.00 90.38 451 HIS A O 1
ATOM 3355 N N . TYR A 1 452 ? 22.197 -2.276 -6.665 1.00 93.50 452 TYR A N 1
ATOM 3356 C CA . TYR A 1 452 ? 23.274 -1.917 -5.745 1.00 93.50 452 TYR A CA 1
ATOM 3357 C C . TYR A 1 452 ? 23.173 -0.448 -5.317 1.00 93.50 452 TYR A C 1
ATOM 3359 O O . TYR A 1 452 ? 23.288 -0.158 -4.128 1.00 93.50 452 TYR A O 1
ATOM 3367 N N . ALA A 1 453 ? 22.846 0.441 -6.258 1.00 94.31 453 ALA A N 1
ATOM 3368 C CA . ALA A 1 453 ? 22.679 1.874 -6.038 1.00 94.31 453 ALA A CA 1
ATOM 3369 C C . ALA A 1 453 ? 21.408 2.267 -5.261 1.00 94.31 453 ALA A C 1
ATOM 3371 O O . ALA A 1 453 ? 21.324 3.393 -4.781 1.00 94.31 453 ALA A O 1
ATOM 3372 N N . THR A 1 454 ? 20.418 1.372 -5.113 1.00 91.56 454 THR A N 1
ATOM 3373 C CA . THR A 1 454 ? 19.150 1.708 -4.431 1.00 91.56 454 THR A CA 1
ATOM 3374 C C . THR A 1 454 ? 19.347 2.169 -2.988 1.00 91.56 454 THR A C 1
ATOM 3376 O O . THR A 1 454 ? 20.253 1.700 -2.292 1.00 91.56 454 THR A O 1
ATOM 3379 N N . ARG A 1 455 ? 18.413 3.003 -2.507 1.00 87.12 455 ARG A N 1
ATOM 3380 C CA . ARG A 1 455 ? 18.369 3.502 -1.124 1.00 87.12 455 ARG A CA 1
ATOM 3381 C C . ARG A 1 455 ? 18.399 2.383 -0.087 1.00 87.12 455 ARG A C 1
ATOM 3383 O O . ARG A 1 455 ? 19.012 2.513 0.967 1.00 87.12 455 ARG A O 1
ATOM 3390 N N . GLU A 1 456 ? 17.757 1.247 -0.365 1.00 83.00 456 GLU A N 1
ATOM 3391 C CA . GLU A 1 456 ? 17.755 0.123 0.576 1.00 83.00 456 GLU A CA 1
ATOM 3392 C C . GLU A 1 456 ? 18.952 -0.830 0.446 1.00 83.00 456 GLU A C 1
ATOM 3394 O O . GLU A 1 456 ? 19.041 -1.794 1.217 1.00 83.00 456 GLU A O 1
ATOM 3399 N N . ALA A 1 457 ? 19.841 -0.585 -0.519 1.00 91.69 457 ALA A N 1
ATOM 3400 C CA . ALA A 1 457 ? 21.124 -1.252 -0.679 1.00 91.69 457 ALA A CA 1
ATOM 3401 C C . ALA A 1 457 ? 22.257 -0.319 -0.225 1.00 91.69 457 ALA A C 1
ATOM 3403 O O . ALA A 1 457 ? 22.428 -0.149 0.984 1.00 91.69 457 ALA A O 1
ATOM 3404 N N . MET A 1 458 ? 23.038 0.240 -1.156 1.00 94.94 458 MET A N 1
ATOM 3405 C CA . MET A 1 458 ? 24.195 1.083 -0.840 1.00 94.94 458 MET A CA 1
ATOM 3406 C C . MET A 1 458 ? 23.907 2.581 -0.885 1.00 94.94 458 MET A C 1
ATOM 3408 O O . MET A 1 458 ? 24.736 3.326 -0.375 1.00 94.94 458 MET A O 1
ATOM 3412 N N . ASP A 1 459 ? 22.741 2.992 -1.396 1.00 92.94 459 ASP A N 1
ATOM 3413 C CA . ASP A 1 459 ? 22.274 4.384 -1.397 1.00 92.94 459 ASP A CA 1
ATOM 3414 C C . ASP A 1 459 ? 23.255 5.334 -2.105 1.00 92.94 459 ASP A C 1
ATOM 3416 O O . ASP A 1 459 ? 23.830 6.236 -1.499 1.00 92.94 459 ASP A O 1
ATOM 3420 N N . ILE A 1 460 ? 23.512 5.070 -3.394 1.00 93.81 460 ILE A N 1
ATOM 3421 C CA . ILE A 1 460 ? 24.449 5.867 -4.199 1.00 93.81 460 ILE A CA 1
ATOM 3422 C C . ILE A 1 460 ? 23.670 6.992 -4.882 1.00 93.81 460 ILE A C 1
ATOM 3424 O O . ILE A 1 460 ? 23.050 6.796 -5.931 1.00 93.81 460 ILE A O 1
ATOM 3428 N N . GLU A 1 461 ? 23.715 8.180 -4.288 1.00 87.81 461 GLU A N 1
ATOM 3429 C CA . GLU A 1 461 ? 23.115 9.377 -4.871 1.00 87.81 461 GLU A CA 1
ATOM 3430 C C . GLU A 1 461 ? 23.756 9.724 -6.228 1.00 87.81 461 GLU A C 1
ATOM 3432 O O . GLU A 1 461 ? 24.957 9.558 -6.439 1.00 87.81 461 GLU A O 1
ATOM 3437 N N . GLY A 1 462 ? 22.941 10.172 -7.186 1.00 86.00 462 GLY A N 1
ATOM 3438 C CA . GLY A 1 462 ? 23.397 10.515 -8.538 1.00 86.00 462 GLY A CA 1
ATOM 3439 C C . GLY A 1 462 ? 23.593 9.323 -9.485 1.00 86.00 462 GLY A C 1
ATOM 3440 O O . GLY A 1 462 ? 23.680 9.526 -10.695 1.00 86.00 462 GLY A O 1
ATOM 3441 N N . MET A 1 463 ? 23.570 8.076 -8.995 1.00 90.00 463 MET A N 1
ATOM 3442 C CA . MET A 1 463 ? 23.665 6.873 -9.835 1.00 90.00 463 MET A CA 1
ATOM 3443 C C . MET A 1 463 ? 22.298 6.471 -10.418 1.00 90.00 463 MET A C 1
ATOM 3445 O O . MET A 1 463 ? 21.706 5.443 -10.086 1.00 90.00 463 MET A O 1
ATOM 3449 N N . GLY A 1 464 ? 21.771 7.321 -11.300 1.00 88.06 464 GLY A N 1
ATOM 3450 C CA . GLY A 1 464 ? 20.528 7.066 -12.030 1.00 88.06 464 GLY A CA 1
ATOM 3451 C C . GLY A 1 464 ? 20.687 6.043 -13.162 1.00 88.06 464 GLY A C 1
ATOM 3452 O O . GLY A 1 464 ? 21.790 5.758 -13.621 1.00 88.06 464 GLY A O 1
ATOM 3453 N N . GLY A 1 465 ? 19.561 5.535 -13.677 1.00 88.44 465 GLY A N 1
ATOM 3454 C CA . GLY A 1 465 ? 19.551 4.528 -14.749 1.00 88.44 465 GLY A CA 1
ATOM 3455 C C . GLY A 1 465 ? 20.336 4.936 -16.002 1.00 88.44 465 GLY A C 1
ATOM 3456 O O . GLY A 1 465 ? 21.079 4.120 -16.525 1.00 88.44 465 GLY A O 1
ATOM 3457 N N . LYS A 1 466 ? 20.253 6.207 -16.423 1.00 89.44 466 LYS A N 1
ATOM 3458 C CA . LYS A 1 466 ? 21.012 6.725 -17.578 1.00 89.44 466 LYS A CA 1
ATOM 3459 C C . LYS A 1 466 ? 22.529 6.651 -17.377 1.00 89.44 466 LYS A C 1
ATOM 3461 O O . LYS A 1 466 ? 23.241 6.298 -18.303 1.00 89.44 466 LYS A O 1
ATOM 3466 N N . ILE A 1 467 ? 23.002 6.961 -16.168 1.00 90.62 467 ILE A N 1
ATOM 3467 C CA . ILE A 1 467 ? 24.428 6.906 -15.824 1.00 90.62 467 ILE A CA 1
ATOM 3468 C C . ILE A 1 467 ? 24.898 5.455 -15.810 1.00 90.62 467 ILE A C 1
ATOM 3470 O O . ILE A 1 467 ? 25.929 5.142 -16.383 1.00 90.62 467 ILE A O 1
ATOM 3474 N N . ILE A 1 468 ? 24.117 4.550 -15.213 1.00 91.81 468 ILE A N 1
ATOM 3475 C CA . ILE A 1 468 ? 24.428 3.114 -15.230 1.00 91.81 468 ILE A CA 1
ATOM 3476 C C . ILE A 1 468 ? 24.502 2.596 -16.669 1.00 91.81 468 ILE A C 1
ATOM 3478 O O . ILE A 1 468 ? 25.426 1.860 -16.999 1.00 91.81 468 ILE A O 1
ATOM 3482 N N . ASP A 1 469 ? 23.546 2.982 -17.514 1.00 89.62 469 ASP A N 1
ATOM 3483 C CA . ASP A 1 469 ? 23.501 2.569 -18.918 1.00 89.62 469 ASP A CA 1
ATOM 3484 C C . ASP A 1 469 ? 24.741 3.060 -19.677 1.00 89.62 469 ASP A C 1
ATOM 3486 O O . ASP A 1 469 ? 25.360 2.271 -20.386 1.00 89.62 469 ASP A O 1
ATOM 3490 N N . LEU A 1 470 ? 25.154 4.310 -19.454 1.00 90.69 470 LEU A N 1
ATOM 3491 C CA . LEU A 1 470 ? 26.368 4.889 -20.028 1.00 90.69 470 LEU A CA 1
ATOM 3492 C C . LEU A 1 470 ? 27.641 4.171 -19.553 1.00 90.69 470 LEU A C 1
ATOM 3494 O O . LEU A 1 470 ? 28.434 3.727 -20.375 1.00 90.69 470 LEU A O 1
ATOM 3498 N N . LEU A 1 471 ? 27.821 3.994 -18.240 1.00 91.25 471 LEU A N 1
ATOM 3499 C CA . LEU A 1 471 ? 29.018 3.352 -17.684 1.00 91.25 471 LEU A CA 1
ATOM 3500 C C . LEU A 1 471 ? 29.172 1.899 -18.158 1.00 91.25 471 LEU A C 1
ATOM 3502 O O . LEU A 1 471 ? 30.289 1.431 -18.376 1.00 91.25 471 LEU A O 1
ATOM 3506 N N . VAL A 1 472 ? 28.056 1.178 -18.305 1.00 89.38 472 VAL A N 1
ATOM 3507 C CA . VAL A 1 472 ? 28.055 -0.195 -18.826 1.00 89.38 472 VAL A CA 1
ATOM 3508 C C . VAL A 1 472 ? 28.325 -0.209 -20.333 1.00 89.38 472 VAL A C 1
ATOM 3510 O O . VAL A 1 472 ? 29.073 -1.067 -20.793 1.00 89.38 472 VAL A O 1
ATOM 3513 N N . ALA A 1 473 ? 27.741 0.719 -21.101 1.00 87.81 473 ALA A N 1
ATOM 3514 C CA . ALA A 1 473 ? 27.937 0.806 -22.551 1.00 87.81 473 ALA A CA 1
ATOM 3515 C C . ALA A 1 473 ? 29.395 1.117 -22.926 1.00 87.81 473 ALA A C 1
ATOM 3517 O O . ALA A 1 473 ? 29.931 0.501 -23.843 1.00 87.81 473 ALA A O 1
ATOM 3518 N N . GLU A 1 474 ? 30.045 1.994 -22.162 1.00 89.50 474 GLU A N 1
ATOM 3519 C CA . GLU A 1 474 ? 31.462 2.353 -22.321 1.00 89.50 474 GLU A CA 1
ATOM 3520 C C . GLU A 1 474 ? 32.419 1.306 -21.721 1.00 89.50 474 GLU A C 1
ATOM 3522 O O . GLU A 1 474 ? 33.637 1.460 -21.758 1.00 89.50 474 GLU A O 1
ATOM 3527 N N . GLY A 1 475 ? 31.885 0.223 -21.143 1.00 87.94 475 GLY A N 1
ATOM 3528 C CA . GLY A 1 475 ? 32.681 -0.866 -20.577 1.00 87.94 475 GLY A CA 1
ATOM 3529 C C . GLY A 1 475 ? 33.483 -0.486 -19.328 1.00 87.94 475 GLY A C 1
ATOM 3530 O O . GLY A 1 475 ? 34.375 -1.237 -18.936 1.00 87.94 475 GLY A O 1
ATOM 3531 N N . LEU A 1 476 ? 33.170 0.647 -18.692 1.00 89.81 476 LEU A N 1
ATOM 3532 C CA . LEU A 1 476 ? 33.847 1.116 -17.480 1.00 89.81 476 LEU A CA 1
ATOM 3533 C C . LEU A 1 476 ? 33.457 0.300 -16.246 1.00 89.81 476 LEU A C 1
ATOM 3535 O O . LEU A 1 476 ? 34.226 0.225 -15.292 1.00 89.81 476 LEU A O 1
ATOM 3539 N N . VAL A 1 477 ? 32.258 -0.292 -16.247 1.00 90.31 477 VAL A N 1
ATOM 3540 C CA . VAL A 1 477 ? 31.739 -1.074 -15.118 1.00 90.31 477 VAL A CA 1
ATOM 3541 C C . VAL A 1 477 ? 31.036 -2.340 -15.606 1.00 90.31 477 VAL A C 1
ATOM 3543 O O . VAL A 1 477 ? 30.125 -2.296 -16.435 1.00 90.31 477 VAL A O 1
ATOM 3546 N N . ALA A 1 478 ? 31.424 -3.485 -15.055 1.00 85.31 478 ALA A N 1
ATOM 3547 C CA . ALA A 1 478 ? 30.785 -4.778 -15.285 1.00 85.31 478 ALA A CA 1
ATOM 3548 C C . ALA A 1 478 ? 30.126 -5.315 -14.006 1.00 85.31 478 ALA A C 1
ATOM 3550 O O . ALA A 1 478 ? 29.133 -6.050 -14.069 1.00 85.31 478 ALA A O 1
ATOM 3551 N N . ASP A 1 479 ? 30.636 -4.928 -12.838 1.00 87.56 479 ASP A N 1
ATOM 3552 C CA . ASP A 1 479 ? 30.061 -5.278 -11.549 1.00 87.56 479 ASP A CA 1
ATOM 3553 C C . ASP A 1 479 ? 30.212 -4.153 -10.497 1.00 87.56 479 ASP A C 1
ATOM 3555 O O . ASP A 1 479 ? 30.846 -3.129 -10.752 1.00 87.56 479 ASP A O 1
ATOM 3559 N N . PRO A 1 480 ? 29.573 -4.273 -9.314 1.00 91.50 480 PRO A N 1
ATOM 3560 C CA . PRO A 1 480 ? 29.623 -3.224 -8.297 1.00 91.50 480 PRO A CA 1
ATOM 3561 C C . PRO A 1 480 ? 31.012 -2.880 -7.746 1.00 91.50 480 PRO A C 1
ATOM 3563 O O . PRO A 1 480 ? 31.150 -1.819 -7.144 1.00 91.50 480 PRO A O 1
ATOM 3566 N N . ALA A 1 481 ? 32.008 -3.760 -7.869 1.00 91.69 481 ALA A N 1
ATOM 3567 C CA . ALA A 1 481 ? 33.365 -3.481 -7.413 1.00 91.69 481 ALA A CA 1
ATOM 3568 C C . ALA A 1 481 ? 34.044 -2.437 -8.309 1.00 91.69 481 ALA A C 1
ATOM 3570 O O . ALA A 1 481 ? 34.695 -1.540 -7.778 1.00 91.69 481 ALA A O 1
ATOM 3571 N N . ASP A 1 482 ? 33.804 -2.493 -9.622 1.00 92.69 482 ASP A N 1
ATOM 3572 C CA . ASP A 1 482 ? 34.381 -1.562 -10.604 1.00 92.69 482 ASP A CA 1
ATOM 3573 C C . ASP A 1 482 ? 33.976 -0.104 -10.330 1.00 92.69 482 ASP A C 1
ATOM 3575 O O . ASP A 1 482 ? 34.714 0.826 -10.643 1.00 92.69 482 ASP A O 1
ATOM 3579 N N . LEU A 1 483 ? 32.834 0.117 -9.663 1.00 94.31 483 LEU A N 1
ATOM 3580 C CA . LEU A 1 483 ? 32.395 1.453 -9.242 1.00 94.31 483 LEU A CA 1
ATOM 3581 C C . LEU A 1 483 ? 33.445 2.183 -8.398 1.00 94.31 483 LEU A C 1
ATOM 3583 O O . LEU A 1 483 ? 33.523 3.408 -8.438 1.00 94.31 483 LEU A O 1
ATOM 3587 N N . TYR A 1 484 ? 34.220 1.444 -7.604 1.00 95.25 484 TYR A N 1
ATOM 3588 C CA . TYR A 1 484 ? 35.206 2.013 -6.689 1.00 95.25 484 TYR A CA 1
ATOM 3589 C C . TYR A 1 484 ? 36.555 2.308 -7.353 1.00 95.25 484 TYR A C 1
ATOM 3591 O O . TYR A 1 484 ? 37.401 2.918 -6.695 1.00 95.25 484 TYR A O 1
ATOM 3599 N N . ASP A 1 485 ? 36.721 1.912 -8.617 1.00 94.44 485 ASP A N 1
ATOM 3600 C CA . ASP A 1 485 ? 37.888 2.203 -9.452 1.00 94.44 485 ASP A CA 1
ATOM 3601 C C . ASP A 1 485 ? 37.644 3.412 -10.384 1.00 94.44 485 ASP A C 1
ATOM 3603 O O . ASP A 1 485 ? 38.565 3.859 -11.064 1.00 94.44 485 ASP A O 1
ATOM 3607 N N . LE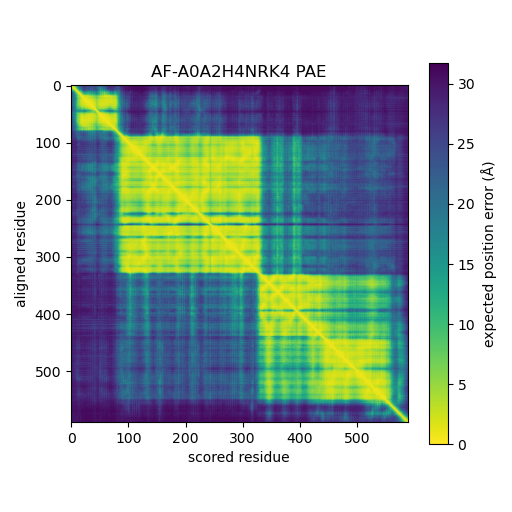U A 1 486 ? 36.423 3.970 -10.405 1.00 93.81 486 LEU A N 1
ATOM 3608 C CA . LEU A 1 486 ? 36.078 5.155 -11.196 1.00 93.81 486 LEU A CA 1
ATOM 3609 C C . LEU A 1 486 ? 36.776 6.416 -10.669 1.00 93.81 486 LEU A C 1
ATOM 3611 O O . LEU A 1 486 ? 36.764 6.694 -9.467 1.00 93.81 486 LEU A O 1
ATOM 3615 N N . ASP A 1 487 ? 37.294 7.231 -11.586 1.00 92.31 487 ASP A N 1
ATOM 3616 C CA . ASP A 1 487 ? 37.919 8.515 -11.291 1.00 92.31 487 ASP A CA 1
ATOM 3617 C C . ASP A 1 487 ? 37.223 9.686 -12.005 1.00 92.31 487 ASP A C 1
ATOM 3619 O O . ASP A 1 487 ? 36.441 9.529 -12.944 1.00 92.31 487 ASP A O 1
ATOM 3623 N N . VAL A 1 488 ? 37.462 10.901 -11.507 1.00 91.88 488 VAL A N 1
ATOM 3624 C CA . VAL A 1 488 ? 36.836 12.113 -12.060 1.00 91.88 488 VAL A CA 1
ATOM 3625 C C . VAL A 1 488 ? 37.258 12.368 -13.514 1.00 91.88 488 VAL A C 1
ATOM 3627 O O . VAL A 1 488 ? 36.368 12.663 -14.312 1.00 91.88 488 VAL A O 1
ATOM 3630 N N . PRO A 1 489 ? 38.545 12.227 -13.901 1.00 90.62 489 PRO A N 1
ATOM 3631 C CA . PRO A 1 489 ? 38.959 12.423 -15.290 1.00 90.62 489 PRO A CA 1
ATOM 3632 C C . PRO A 1 489 ? 38.289 11.453 -16.270 1.00 90.62 489 PRO A C 1
ATOM 3634 O O . PRO A 1 489 ? 37.816 11.890 -17.317 1.00 90.62 489 PRO A O 1
ATOM 3637 N N . GLY A 1 490 ? 38.194 10.162 -15.931 1.00 88.12 490 GLY A N 1
ATOM 3638 C CA . GLY A 1 490 ? 37.555 9.160 -16.782 1.00 88.12 490 GLY A CA 1
ATOM 3639 C C . GLY A 1 490 ? 36.057 9.401 -16.949 1.00 88.12 490 GLY A C 1
ATOM 3640 O O . GLY A 1 490 ? 35.524 9.242 -18.044 1.00 88.12 490 GLY A O 1
ATOM 3641 N N . LEU A 1 491 ? 35.379 9.858 -15.893 1.00 89.56 491 LEU A N 1
ATOM 3642 C CA . LEU A 1 491 ? 33.961 10.216 -15.963 1.00 89.56 491 LEU A CA 1
ATOM 3643 C C . LEU A 1 491 ? 33.705 11.509 -16.743 1.00 89.56 491 LEU A C 1
ATOM 3645 O O . LEU A 1 491 ? 32.705 11.591 -17.448 1.00 89.56 491 LEU A O 1
ATOM 3649 N N . ALA A 1 492 ? 34.584 12.506 -16.623 1.00 89.00 492 ALA A N 1
ATOM 3650 C CA . ALA A 1 492 ? 34.452 13.789 -17.316 1.00 89.00 492 ALA A CA 1
ATOM 3651 C C . ALA A 1 492 ? 34.677 13.687 -18.836 1.00 89.00 492 ALA A C 1
ATOM 3653 O O . ALA A 1 492 ? 34.284 14.583 -19.579 1.00 89.00 492 ALA A O 1
ATOM 3654 N N . ALA A 1 493 ? 35.308 12.603 -19.298 1.00 87.75 493 ALA A N 1
ATOM 3655 C CA . ALA A 1 493 ? 35.481 12.309 -20.717 1.00 87.75 493 ALA A CA 1
ATOM 3656 C C . ALA A 1 493 ? 34.205 11.763 -21.388 1.00 87.75 493 ALA A C 1
ATOM 3658 O O . ALA A 1 493 ? 34.165 11.647 -22.613 1.00 87.75 493 ALA A O 1
ATOM 3659 N N . LEU A 1 494 ? 33.175 11.415 -20.608 1.00 87.75 494 LEU A N 1
ATOM 3660 C CA . LEU A 1 494 ? 31.931 10.849 -21.120 1.00 87.75 494 LEU A CA 1
ATOM 3661 C C . LEU A 1 494 ? 30.927 11.937 -21.496 1.00 87.75 494 LEU A C 1
ATOM 3663 O O . LEU A 1 494 ? 30.695 12.886 -20.744 1.00 87.75 494 LEU A O 1
ATOM 3667 N N . ASP A 1 495 ? 30.252 11.750 -22.629 1.00 79.75 495 ASP A N 1
ATOM 3668 C CA . ASP A 1 495 ? 29.193 12.660 -23.051 1.00 79.75 495 ASP A CA 1
ATOM 3669 C C . ASP A 1 495 ? 28.035 12.658 -22.033 1.00 79.75 495 ASP A C 1
ATOM 3671 O O . ASP A 1 495 ? 27.491 11.614 -21.660 1.00 79.75 495 ASP A O 1
ATOM 3675 N N . GLY A 1 496 ? 27.677 13.844 -21.537 1.00 79.12 496 GLY A N 1
ATOM 3676 C CA . GLY A 1 496 ? 26.659 14.027 -20.498 1.00 79.12 496 GLY A CA 1
ATOM 3677 C C . GLY A 1 496 ? 27.142 13.954 -19.038 1.00 79.12 496 GLY A C 1
ATOM 3678 O O . GLY A 1 496 ? 26.314 14.162 -18.145 1.00 79.12 496 GLY A O 1
ATOM 3679 N N . LEU A 1 497 ? 28.437 13.732 -18.762 1.00 82.94 497 LEU A N 1
ATOM 3680 C CA . LEU A 1 497 ? 29.038 13.929 -17.432 1.00 82.94 497 LEU A CA 1
ATOM 3681 C C . LEU A 1 497 ? 30.162 14.970 -17.482 1.00 82.94 497 LEU A C 1
ATOM 3683 O O . LEU A 1 497 ? 31.218 14.743 -18.051 1.00 82.94 497 LEU A O 1
ATOM 3687 N N . GLY A 1 498 ? 29.968 16.101 -16.801 1.00 85.62 498 GLY A N 1
ATOM 3688 C CA . GLY A 1 498 ? 31.042 17.069 -16.554 1.00 85.62 498 GLY A CA 1
ATOM 3689 C C . GLY A 1 498 ? 31.827 16.768 -15.273 1.00 85.62 498 GLY A C 1
ATOM 3690 O O . GLY A 1 498 ? 31.371 16.000 -14.419 1.00 85.62 498 GLY A O 1
ATOM 3691 N N . GLU A 1 499 ? 32.961 17.450 -15.084 1.00 87.19 499 GLU A N 1
ATOM 3692 C CA . GLU A 1 499 ? 33.839 17.305 -13.907 1.00 87.19 499 GLU A CA 1
ATOM 3693 C C . GLU A 1 499 ? 33.093 17.453 -12.571 1.00 87.19 499 GLU A C 1
ATOM 3695 O O . GLU A 1 499 ? 33.312 16.678 -11.642 1.00 87.19 499 GLU A O 1
ATOM 3700 N N . ILE A 1 500 ? 32.150 18.398 -12.478 1.00 88.25 500 ILE A N 1
ATOM 3701 C CA . ILE A 1 500 ? 31.364 18.631 -11.255 1.00 88.25 500 ILE A CA 1
ATOM 3702 C C . ILE A 1 500 ? 30.457 17.431 -10.946 1.00 88.25 500 ILE A C 1
ATOM 3704 O O . ILE A 1 500 ? 30.411 16.956 -9.811 1.00 88.25 500 ILE A O 1
ATOM 3708 N N . SER A 1 501 ? 29.717 16.930 -11.940 1.00 88.19 501 SER A N 1
ATOM 3709 C CA . SER A 1 501 ? 28.842 15.762 -11.772 1.00 88.19 501 SER A CA 1
ATOM 3710 C C . SER A 1 501 ? 29.633 14.478 -11.522 1.00 88.19 501 SER A C 1
ATOM 3712 O O . SER A 1 501 ? 29.235 13.688 -10.667 1.00 88.19 501 SER A O 1
ATOM 3714 N N . GLY A 1 502 ? 30.769 14.299 -12.204 1.00 91.56 502 GLY A N 1
ATOM 3715 C CA . GLY A 1 502 ? 31.681 13.177 -11.982 1.00 91.56 502 GLY A CA 1
ATOM 3716 C C . GLY A 1 502 ? 32.261 13.198 -10.569 1.00 91.56 502 GLY A C 1
ATOM 3717 O O . GLY A 1 502 ? 32.200 12.194 -9.864 1.00 91.56 502 GLY A O 1
ATOM 3718 N N . GLY A 1 503 ? 32.711 14.366 -10.099 1.00 91.75 503 GLY A N 1
ATOM 3719 C CA . GLY A 1 503 ? 33.189 14.563 -8.730 1.00 91.75 503 GLY A CA 1
ATOM 3720 C C . GLY A 1 503 ? 32.138 14.223 -7.673 1.00 91.75 503 GLY A C 1
ATOM 3721 O O . GLY A 1 503 ? 32.435 13.505 -6.717 1.00 91.75 503 GLY A O 1
ATOM 3722 N N . LYS A 1 504 ? 30.886 14.663 -7.867 1.00 93.25 504 LYS A N 1
ATOM 3723 C CA . LYS A 1 504 ? 29.767 14.308 -6.976 1.00 93.25 504 LYS A CA 1
ATOM 3724 C C . LYS A 1 504 ? 29.506 12.801 -6.951 1.00 93.25 504 LYS A C 1
ATOM 3726 O O . LYS A 1 504 ? 29.319 12.244 -5.872 1.00 93.25 504 LYS A O 1
ATOM 3731 N N . LEU A 1 505 ? 29.524 12.140 -8.109 1.00 93.81 505 LEU A N 1
ATOM 3732 C CA . LEU A 1 505 ? 29.290 10.698 -8.205 1.00 93.81 505 LEU A CA 1
ATOM 3733 C C . LEU A 1 505 ? 30.397 9.892 -7.510 1.00 93.81 505 LEU A C 1
ATOM 3735 O O . LEU A 1 505 ? 30.096 9.003 -6.715 1.00 93.81 505 LEU A O 1
ATOM 3739 N N . VAL A 1 506 ? 31.667 10.232 -7.749 1.00 95.56 506 VAL A N 1
ATOM 3740 C CA . VAL A 1 506 ? 32.816 9.587 -7.088 1.00 95.56 506 VAL A CA 1
ATOM 3741 C C . VAL A 1 506 ? 32.741 9.774 -5.572 1.00 95.56 506 VAL A C 1
ATOM 3743 O O . VAL A 1 506 ? 32.932 8.815 -4.821 1.00 95.56 506 VAL A O 1
ATOM 3746 N N . ALA A 1 507 ? 32.396 10.977 -5.104 1.00 94.56 507 ALA A N 1
ATOM 3747 C CA . ALA A 1 507 ? 32.210 11.247 -3.680 1.00 94.56 507 ALA A CA 1
ATOM 3748 C C . ALA A 1 507 ? 31.064 10.415 -3.074 1.00 94.56 507 ALA A C 1
ATOM 3750 O O . ALA A 1 507 ? 31.239 9.817 -2.009 1.00 94.56 507 ALA A O 1
ATOM 3751 N N . ALA A 1 508 ? 29.924 10.315 -3.766 1.00 94.81 508 ALA A N 1
ATOM 3752 C CA . ALA A 1 508 ? 28.789 9.500 -3.336 1.00 94.81 508 ALA A CA 1
ATOM 3753 C C . ALA A 1 508 ? 29.164 8.011 -3.240 1.00 94.81 508 ALA A C 1
ATOM 3755 O O . ALA A 1 508 ? 28.886 7.366 -2.227 1.00 94.81 508 ALA A O 1
ATOM 3756 N N . ILE A 1 509 ? 29.872 7.474 -4.241 1.00 96.00 509 ILE A N 1
ATOM 3757 C CA . ILE A 1 509 ? 30.376 6.093 -4.227 1.00 96.00 509 ILE A CA 1
ATOM 3758 C C . ILE A 1 509 ? 31.336 5.887 -3.051 1.00 96.00 509 ILE A C 1
ATOM 3760 O O . ILE A 1 509 ? 31.187 4.921 -2.296 1.00 96.00 509 ILE A O 1
ATOM 3764 N N . ALA A 1 510 ? 32.290 6.797 -2.840 1.00 95.06 510 ALA A N 1
ATOM 3765 C CA . ALA A 1 510 ? 33.258 6.706 -1.752 1.00 95.06 510 ALA A CA 1
ATOM 3766 C C . ALA A 1 510 ? 32.587 6.709 -0.367 1.00 95.06 510 ALA A C 1
ATOM 3768 O O . ALA A 1 510 ? 32.956 5.901 0.491 1.00 95.06 510 ALA A O 1
ATOM 3769 N N . ALA A 1 511 ? 31.559 7.539 -0.166 1.00 93.75 511 ALA A N 1
ATOM 3770 C CA . ALA A 1 511 ? 30.799 7.601 1.083 1.00 93.75 511 ALA A CA 1
ATOM 3771 C C . ALA A 1 511 ? 30.151 6.250 1.445 1.00 93.75 511 ALA A C 1
ATOM 3773 O O . ALA A 1 511 ? 30.052 5.894 2.628 1.00 93.75 511 ALA A O 1
ATOM 3774 N N . THR A 1 512 ? 29.783 5.442 0.442 1.00 95.50 512 THR A N 1
ATOM 3775 C CA . THR A 1 512 ? 29.145 4.136 0.666 1.00 95.50 512 THR A CA 1
ATOM 3776 C C . THR A 1 512 ? 30.047 3.098 1.336 1.00 95.50 512 THR A C 1
ATOM 3778 O O . THR A 1 512 ? 29.534 2.138 1.914 1.00 95.50 512 THR A O 1
ATOM 3781 N N . LYS A 1 513 ? 31.375 3.297 1.350 1.00 94.12 513 LYS A N 1
ATOM 3782 C CA . LYS A 1 513 ? 32.335 2.391 2.016 1.00 94.12 513 LYS A CA 1
ATOM 3783 C C . LYS A 1 513 ? 32.074 2.242 3.522 1.00 94.12 513 LYS A C 1
ATOM 3785 O O . LYS A 1 513 ? 32.485 1.254 4.120 1.00 94.12 513 LYS A O 1
ATOM 3790 N N . THR A 1 514 ? 31.361 3.193 4.129 1.00 91.94 514 THR A N 1
ATOM 3791 C CA . THR A 1 514 ? 30.992 3.189 5.557 1.00 91.94 514 THR A CA 1
ATOM 3792 C C . THR A 1 514 ? 29.647 2.513 5.855 1.00 91.94 514 THR A C 1
ATOM 3794 O O . THR A 1 514 ? 29.239 2.412 7.014 1.00 91.94 514 THR A O 1
ATOM 3797 N N . ARG A 1 515 ? 28.909 2.063 4.830 1.00 92.69 515 ARG A N 1
ATOM 3798 C CA . ARG A 1 515 ? 27.591 1.432 5.004 1.00 92.69 515 ARG A CA 1
ATOM 3799 C C . ARG A 1 515 ? 27.709 0.094 5.752 1.00 92.69 515 ARG A C 1
ATOM 3801 O O . ARG A 1 515 ? 28.697 -0.625 5.604 1.00 92.69 515 ARG A O 1
ATOM 3808 N N . PRO A 1 516 ? 26.686 -0.290 6.538 1.00 93.56 516 PRO A N 1
ATOM 3809 C CA . PRO A 1 516 ? 26.737 -1.512 7.334 1.00 93.56 516 PRO A CA 1
ATOM 3810 C C . PRO A 1 516 ? 26.783 -2.766 6.451 1.00 93.56 516 PRO A C 1
ATOM 3812 O O . PRO A 1 516 ? 26.192 -2.806 5.371 1.00 93.56 516 PRO A O 1
ATOM 3815 N N . LEU A 1 517 ? 27.366 -3.856 6.965 1.00 93.44 517 LEU A N 1
ATOM 3816 C CA . LEU A 1 517 ? 27.450 -5.149 6.266 1.00 93.44 517 LEU A CA 1
ATOM 3817 C C . LEU A 1 517 ? 26.093 -5.629 5.716 1.00 93.44 517 LEU A C 1
ATOM 3819 O O . LEU A 1 517 ? 26.017 -6.211 4.638 1.00 93.44 517 LEU A O 1
ATOM 3823 N N . SER A 1 518 ? 24.987 -5.353 6.413 1.00 93.12 518 SER A N 1
ATOM 3824 C CA . SER A 1 518 ? 23.646 -5.713 5.939 1.00 93.12 518 SER A CA 1
ATOM 3825 C C . SER A 1 518 ? 23.230 -5.010 4.642 1.00 93.12 518 SER A C 1
ATOM 3827 O O . SER A 1 518 ? 22.469 -5.592 3.865 1.00 93.12 518 SER A O 1
ATOM 3829 N N . SER A 1 519 ? 23.701 -3.781 4.419 1.00 93.12 519 SER A N 1
ATOM 3830 C CA . SER A 1 519 ? 23.483 -3.012 3.188 1.00 93.12 519 SER A CA 1
ATOM 3831 C C . SER A 1 519 ? 24.282 -3.613 2.042 1.00 93.12 519 SER A C 1
ATOM 3833 O O . SER A 1 519 ? 23.694 -3.953 1.017 1.00 93.12 519 SER A O 1
ATOM 3835 N N . LEU A 1 520 ? 25.567 -3.906 2.272 1.00 94.00 520 LEU A N 1
ATOM 3836 C CA . LEU A 1 520 ? 26.424 -4.589 1.301 1.00 94.00 520 LEU A CA 1
ATOM 3837 C C . LEU A 1 520 ? 25.829 -5.938 0.875 1.00 94.00 520 LEU A C 1
ATOM 3839 O O . LEU A 1 520 ? 25.625 -6.191 -0.310 1.00 94.00 520 LEU A O 1
ATOM 3843 N N . LEU A 1 521 ? 25.450 -6.787 1.835 1.00 92.19 521 LEU A N 1
ATOM 3844 C CA . LEU A 1 521 ? 24.822 -8.082 1.547 1.00 92.19 521 LEU A CA 1
ATOM 3845 C C . LEU A 1 521 ? 23.499 -7.940 0.781 1.00 92.19 521 LEU A C 1
ATOM 3847 O O . LEU A 1 521 ? 23.158 -8.796 -0.036 1.00 92.19 521 LEU A O 1
ATOM 3851 N N . THR A 1 522 ? 22.745 -6.867 1.032 1.00 90.38 522 THR A N 1
ATOM 3852 C CA . THR A 1 522 ? 21.535 -6.549 0.263 1.00 90.38 522 THR A CA 1
ATOM 3853 C C . THR A 1 522 ? 21.885 -6.137 -1.167 1.00 90.38 522 THR A C 1
ATOM 3855 O O . THR A 1 522 ? 21.271 -6.657 -2.103 1.00 90.38 522 THR A O 1
ATOM 3858 N N . GLY A 1 523 ? 22.867 -5.251 -1.351 1.00 90.31 523 GLY A N 1
ATOM 3859 C CA . GLY A 1 523 ? 23.322 -4.756 -2.652 1.00 90.31 523 GLY A CA 1
ATOM 3860 C C . GLY A 1 523 ? 23.909 -5.849 -3.541 1.00 90.31 523 GLY A C 1
ATOM 3861 O O . GLY A 1 523 ? 23.578 -5.921 -4.721 1.00 90.31 523 GLY A O 1
ATOM 3862 N N . LEU A 1 524 ? 24.665 -6.790 -2.969 1.00 88.56 524 LEU A N 1
ATOM 3863 C CA . LEU A 1 524 ? 25.234 -7.937 -3.694 1.00 88.56 524 LEU A CA 1
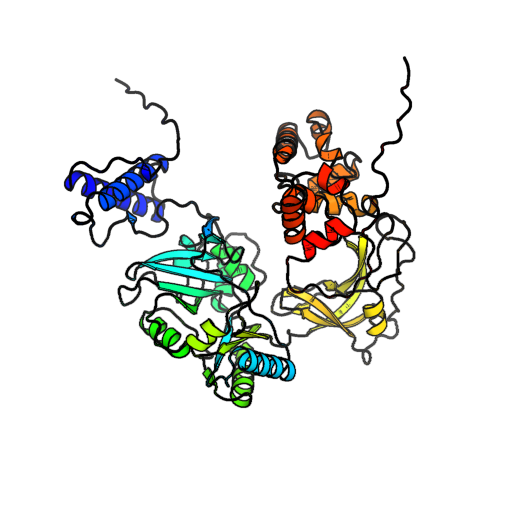ATOM 3864 C C . LEU A 1 524 ? 24.179 -8.871 -4.311 1.00 88.56 524 LEU A C 1
ATOM 3866 O O . LEU A 1 524 ? 24.519 -9.767 -5.092 1.00 88.56 524 LEU A O 1
ATOM 3870 N N . GLY A 1 525 ? 22.905 -8.715 -3.941 1.00 83.06 525 GLY A N 1
ATOM 3871 C CA . GLY A 1 525 ? 21.798 -9.415 -4.581 1.00 83.06 525 GLY A CA 1
ATOM 3872 C C . GLY A 1 525 ? 21.863 -10.932 -4.468 1.00 83.06 525 GLY A C 1
ATOM 3873 O O . GLY A 1 525 ? 21.421 -11.639 -5.375 1.00 83.06 525 GLY A O 1
ATOM 3874 N N . ILE A 1 526 ? 22.426 -11.432 -3.366 1.00 83.75 526 ILE A N 1
ATOM 3875 C CA . ILE A 1 526 ? 22.626 -12.862 -3.135 1.00 83.75 526 ILE A CA 1
ATOM 3876 C C . ILE A 1 526 ? 21.269 -13.580 -3.192 1.00 83.75 526 ILE A C 1
ATOM 3878 O O . ILE A 1 526 ? 20.272 -13.151 -2.600 1.00 83.75 526 ILE A O 1
ATOM 3882 N N . ARG A 1 527 ? 21.218 -14.695 -3.930 1.00 76.94 527 ARG A N 1
ATOM 3883 C CA . ARG A 1 527 ? 19.990 -15.474 -4.138 1.00 76.94 527 ARG A CA 1
ATOM 3884 C C . ARG A 1 527 ? 19.358 -15.835 -2.789 1.00 76.94 527 ARG A C 1
ATOM 3886 O O . ARG A 1 527 ? 20.008 -16.405 -1.922 1.00 76.94 527 ARG A O 1
ATOM 3893 N N . MET A 1 528 ? 18.064 -15.531 -2.641 1.00 75.81 528 MET A N 1
ATOM 3894 C CA . MET A 1 528 ? 17.267 -15.738 -1.416 1.00 75.81 528 MET A CA 1
ATOM 3895 C C . MET A 1 528 ? 17.687 -14.899 -0.195 1.00 75.81 528 MET A C 1
ATOM 3897 O O . MET A 1 528 ? 17.071 -15.034 0.863 1.00 75.81 528 MET A O 1
ATOM 3901 N N . ALA A 1 529 ? 18.665 -14.002 -0.327 1.00 79.94 529 ALA A N 1
ATOM 3902 C CA . ALA A 1 529 ? 19.083 -13.088 0.728 1.00 79.94 529 ALA A CA 1
ATOM 3903 C C . ALA A 1 529 ? 18.542 -11.672 0.464 1.00 79.94 529 ALA A C 1
ATOM 3905 O O . ALA A 1 529 ? 19.252 -10.764 0.046 1.00 79.94 529 ALA A O 1
ATOM 3906 N N . GLY A 1 530 ? 17.236 -11.490 0.678 1.00 77.75 530 GLY A N 1
ATOM 3907 C CA . GLY A 1 530 ? 16.642 -10.149 0.722 1.00 77.75 530 GLY A CA 1
ATOM 3908 C C . GLY A 1 530 ? 17.000 -9.409 2.018 1.00 77.75 530 GLY A C 1
ATOM 3909 O O . GLY A 1 530 ? 17.553 -10.006 2.938 1.00 77.75 530 GLY A O 1
ATOM 3910 N N . ARG A 1 531 ? 16.587 -8.140 2.148 1.00 82.69 531 ARG A N 1
ATOM 3911 C CA . ARG A 1 531 ? 16.915 -7.244 3.284 1.00 82.69 531 ARG A CA 1
ATOM 3912 C C . ARG A 1 531 ? 16.861 -7.902 4.663 1.00 82.69 531 ARG A C 1
ATOM 3914 O O . ARG A 1 531 ? 17.789 -7.789 5.457 1.00 82.69 531 ARG A O 1
ATOM 3921 N N . ALA A 1 532 ? 15.767 -8.605 4.957 1.00 77.31 532 ALA A N 1
ATOM 3922 C CA . ALA A 1 532 ? 15.578 -9.257 6.250 1.00 77.31 532 ALA A CA 1
ATOM 3923 C C . ALA A 1 532 ? 16.612 -10.365 6.509 1.00 77.31 532 ALA A C 1
ATOM 3925 O O . ALA A 1 532 ? 17.082 -10.515 7.632 1.00 77.31 532 ALA A O 1
ATOM 3926 N N . VAL A 1 533 ? 16.970 -11.130 5.477 1.00 80.62 533 VAL A N 1
ATOM 3927 C CA . VAL A 1 533 ? 17.992 -12.176 5.565 1.00 80.62 533 VAL A CA 1
ATOM 3928 C C . VAL A 1 533 ? 19.374 -11.539 5.665 1.00 80.62 533 VAL A C 1
ATOM 3930 O O . VAL A 1 533 ? 20.129 -11.921 6.549 1.00 80.62 533 VAL A O 1
ATOM 3933 N N . SER A 1 534 ? 19.671 -10.517 4.862 1.00 87.56 534 SER A N 1
ATOM 3934 C CA . SER A 1 534 ? 20.940 -9.780 4.911 1.00 87.56 534 SER A CA 1
ATOM 3935 C C . SER A 1 534 ? 21.207 -9.167 6.286 1.00 87.56 534 SER A C 1
ATOM 3937 O O . SER A 1 534 ? 22.300 -9.316 6.823 1.00 87.56 534 SER A O 1
ATOM 3939 N N . ARG A 1 535 ? 20.192 -8.565 6.925 1.00 84.50 535 ARG A N 1
ATOM 3940 C CA . ARG A 1 535 ? 20.289 -8.066 8.310 1.00 84.50 535 ARG A CA 1
ATOM 3941 C C . ARG A 1 535 ? 20.561 -9.178 9.320 1.00 84.50 535 ARG A C 1
ATOM 3943 O O . ARG A 1 535 ? 21.341 -8.978 10.245 1.00 84.50 535 ARG A O 1
ATOM 3950 N N . ARG A 1 536 ? 19.933 -10.347 9.160 1.00 82.81 536 ARG A N 1
ATOM 3951 C CA . ARG A 1 536 ? 20.173 -11.503 10.041 1.00 82.81 536 ARG A CA 1
ATOM 3952 C C . ARG A 1 536 ? 21.577 -12.066 9.865 1.00 82.81 536 ARG A C 1
ATOM 3954 O O . ARG A 1 536 ? 22.220 -12.355 10.864 1.00 82.81 536 ARG A O 1
ATOM 3961 N N . LEU A 1 537 ? 22.042 -12.204 8.623 1.00 84.62 537 LEU A N 1
ATOM 3962 C CA . LEU A 1 537 ? 23.395 -12.666 8.316 1.00 84.62 537 LEU A CA 1
ATOM 3963 C C . LEU A 1 537 ? 24.430 -11.709 8.905 1.00 84.62 537 LEU A C 1
ATOM 3965 O O . LEU A 1 537 ? 25.293 -12.152 9.652 1.00 84.62 537 LEU A O 1
ATOM 3969 N N . ALA A 1 538 ? 24.277 -10.405 8.665 1.00 89.44 538 ALA A N 1
ATOM 3970 C CA . ALA A 1 538 ? 25.167 -9.395 9.224 1.00 89.44 538 ALA A CA 1
ATOM 3971 C C . ALA A 1 538 ? 25.189 -9.426 10.760 1.00 89.44 538 ALA A C 1
ATOM 3973 O O . ALA A 1 538 ? 26.259 -9.417 11.354 1.00 89.44 538 ALA A O 1
ATOM 3974 N N . ARG A 1 539 ? 24.022 -9.542 11.411 1.00 86.94 539 ARG A N 1
ATOM 3975 C CA . ARG A 1 539 ? 23.931 -9.635 12.877 1.00 86.94 539 ARG A CA 1
ATOM 3976 C C . ARG A 1 539 ? 24.562 -10.911 13.435 1.00 86.94 539 ARG A C 1
ATOM 3978 O O . ARG A 1 539 ? 25.107 -10.880 14.527 1.00 86.94 539 ARG A O 1
ATOM 3985 N N . HIS A 1 540 ? 24.427 -12.033 12.731 1.00 85.50 540 HIS A N 1
ATOM 3986 C CA . HIS A 1 540 ? 24.925 -13.321 13.206 1.00 85.50 540 HIS A CA 1
ATOM 3987 C C . HIS A 1 540 ? 26.437 -13.469 13.027 1.00 85.50 540 HIS A C 1
ATOM 3989 O O . HIS A 1 540 ? 27.099 -13.958 13.934 1.00 85.50 540 HIS A O 1
ATOM 3995 N N . PHE A 1 541 ? 26.963 -13.078 11.865 1.00 89.00 541 PHE A N 1
ATOM 3996 C CA . PHE A 1 541 ? 28.369 -13.284 11.517 1.00 89.00 541 PHE A CA 1
ATOM 3997 C C . PHE A 1 541 ? 29.262 -12.087 11.859 1.00 89.00 541 PHE A C 1
ATOM 3999 O O . PHE A 1 541 ? 30.456 -12.271 12.054 1.00 89.00 541 PHE A O 1
ATOM 4006 N N . GLY A 1 542 ? 28.717 -10.871 11.948 1.00 88.50 542 GLY A N 1
ATOM 4007 C CA . GLY A 1 542 ? 29.456 -9.664 12.336 1.00 88.50 542 GLY A CA 1
ATOM 4008 C C . GLY A 1 542 ? 30.405 -9.108 11.266 1.00 88.50 542 GLY A C 1
ATOM 4009 O O . GLY A 1 542 ? 30.499 -7.892 11.131 1.00 88.50 542 GLY A O 1
ATOM 4010 N N . SER A 1 543 ? 31.051 -9.960 10.463 1.00 91.81 543 SER A N 1
ATOM 4011 C CA . SER A 1 543 ? 31.981 -9.567 9.395 1.00 91.81 543 SER A CA 1
ATOM 4012 C C . SER A 1 543 ? 31.788 -10.377 8.107 1.00 91.81 543 SER A C 1
ATOM 4014 O O . SER A 1 543 ? 31.156 -11.439 8.102 1.00 91.81 543 SER A O 1
ATOM 4016 N N . MET A 1 544 ? 32.332 -9.866 6.994 1.00 91.50 544 MET A N 1
ATOM 4017 C CA . MET A 1 544 ? 32.338 -10.588 5.717 1.00 91.50 544 MET A CA 1
ATOM 4018 C C . MET A 1 544 ? 33.226 -11.838 5.788 1.00 91.50 544 MET A C 1
ATOM 4020 O O . MET A 1 544 ? 32.813 -12.892 5.317 1.00 91.50 544 MET A O 1
ATOM 4024 N N . ASP A 1 545 ? 34.383 -11.761 6.451 1.00 92.81 545 ASP A N 1
ATOM 4025 C CA . ASP A 1 545 ? 35.300 -12.899 6.598 1.00 92.81 545 ASP A CA 1
ATOM 4026 C C . ASP A 1 545 ? 34.656 -14.059 7.362 1.00 92.81 545 ASP A C 1
ATOM 4028 O O . ASP A 1 545 ? 34.720 -15.211 6.932 1.00 92.81 545 ASP A O 1
ATOM 4032 N N . ALA A 1 546 ? 33.944 -13.759 8.454 1.00 89.38 546 ALA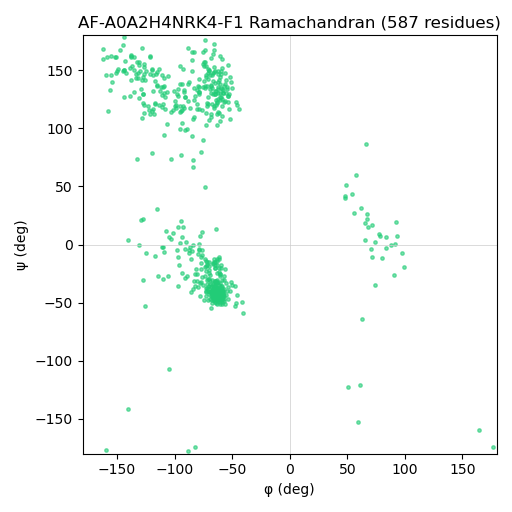 A N 1
ATOM 4033 C CA . ALA A 1 546 ? 33.217 -14.768 9.220 1.00 89.38 546 ALA A CA 1
ATOM 4034 C C . ALA A 1 546 ? 32.084 -15.412 8.403 1.00 89.38 546 ALA A C 1
ATOM 4036 O O . ALA A 1 546 ? 31.791 -16.598 8.569 1.00 89.38 546 ALA A O 1
ATOM 4037 N N . LEU A 1 547 ? 31.449 -14.645 7.510 1.00 88.88 547 LEU A N 1
ATOM 4038 C CA . LEU A 1 547 ? 30.434 -15.160 6.594 1.00 88.88 547 LEU A CA 1
ATOM 4039 C C . LEU A 1 547 ? 31.049 -16.046 5.498 1.00 88.88 547 LEU A C 1
ATOM 4041 O O . LEU A 1 547 ? 30.464 -17.072 5.161 1.00 88.88 547 LEU A O 1
ATOM 4045 N N . LEU A 1 548 ? 32.211 -15.678 4.953 1.00 88.31 548 LEU A N 1
ATOM 4046 C CA . LEU A 1 548 ? 32.923 -16.463 3.938 1.00 88.31 548 LEU A CA 1
ATOM 4047 C C . LEU A 1 548 ? 33.490 -17.769 4.511 1.00 88.31 548 LEU A C 1
ATOM 4049 O O . LEU A 1 548 ? 33.463 -18.795 3.836 1.00 88.31 548 LEU A O 1
ATOM 4053 N N . ALA A 1 549 ? 33.919 -17.762 5.775 1.00 87.75 549 ALA A N 1
ATOM 4054 C CA . ALA A 1 549 ? 34.355 -18.955 6.501 1.00 87.75 549 ALA A CA 1
ATOM 4055 C C . ALA A 1 549 ? 33.189 -19.858 6.967 1.00 87.75 549 ALA A C 1
ATOM 4057 O O . ALA A 1 549 ? 33.408 -20.926 7.546 1.00 87.75 549 ALA A O 1
ATOM 4058 N N . ALA A 1 550 ? 31.933 -19.446 6.758 1.00 85.19 550 ALA A N 1
ATOM 4059 C CA . ALA A 1 550 ? 30.769 -20.158 7.264 1.00 85.19 550 ALA A CA 1
ATOM 4060 C C . ALA A 1 550 ? 30.516 -21.479 6.519 1.00 85.19 550 ALA A C 1
ATOM 4062 O O . ALA A 1 550 ? 30.495 -21.558 5.292 1.00 85.19 550 ALA A O 1
ATOM 4063 N N . THR A 1 551 ? 30.200 -22.531 7.274 1.00 81.31 551 THR A N 1
ATOM 4064 C CA . THR A 1 551 ? 29.774 -23.815 6.713 1.00 81.31 551 THR A CA 1
ATOM 4065 C C . THR A 1 551 ? 28.266 -23.827 6.416 1.00 81.31 551 THR A C 1
ATOM 4067 O O . THR A 1 551 ? 27.480 -23.111 7.050 1.00 81.31 551 THR A O 1
ATOM 4070 N N . PRO A 1 552 ? 27.773 -24.709 5.523 1.00 72.75 552 PRO A N 1
ATOM 4071 C CA . PRO A 1 552 ? 26.336 -24.845 5.268 1.00 72.75 552 PRO A CA 1
ATOM 4072 C C . PRO A 1 552 ? 25.496 -25.156 6.522 1.00 72.75 552 PRO A C 1
ATOM 4074 O O . PRO A 1 552 ? 24.280 -24.951 6.519 1.00 72.75 552 PRO A O 1
ATOM 4077 N N . SER A 1 553 ? 26.103 -25.693 7.585 1.00 62.75 553 SER A N 1
ATOM 4078 C CA . SER A 1 553 ? 25.468 -25.982 8.876 1.00 62.75 553 SER A CA 1
ATOM 4079 C C . SER A 1 553 ? 25.424 -24.764 9.812 1.00 62.75 553 SER A C 1
ATOM 4081 O O . SER A 1 553 ? 24.384 -24.551 10.442 1.00 62.75 553 SER A O 1
ATOM 4083 N N . SER A 1 554 ? 26.455 -23.909 9.868 1.00 61.31 554 SER A N 1
ATOM 4084 C CA . SER A 1 554 ? 26.388 -22.637 10.621 1.00 61.31 554 SER A CA 1
ATOM 4085 C C . SER A 1 554 ? 25.350 -21.684 10.016 1.00 61.31 554 SER A C 1
ATOM 4087 O O . SER A 1 554 ? 24.512 -21.131 10.726 1.00 61.31 554 SER A O 1
ATOM 4089 N N . CYS A 1 555 ? 25.272 -21.643 8.688 1.00 59.00 555 CYS A N 1
ATOM 4090 C CA . CYS A 1 555 ? 24.251 -20.916 7.941 1.00 59.00 555 CYS A CA 1
ATOM 4091 C C . CYS A 1 555 ? 22.807 -21.433 8.130 1.00 59.00 555 CYS A C 1
ATOM 4093 O O . CYS A 1 555 ? 21.848 -20.713 7.851 1.00 59.00 555 CYS A O 1
ATOM 4095 N N . ARG A 1 556 ? 22.605 -22.680 8.587 1.00 55.91 556 ARG A N 1
ATOM 4096 C CA . ARG A 1 556 ? 21.269 -23.212 8.930 1.00 55.91 556 ARG A CA 1
ATOM 4097 C C . ARG A 1 556 ? 20.832 -22.822 10.341 1.00 55.91 556 ARG A C 1
ATOM 4099 O O . ARG A 1 556 ? 19.640 -22.605 10.553 1.00 55.91 556 ARG A O 1
ATOM 4106 N N . ARG A 1 557 ? 21.766 -22.678 11.286 1.00 49.78 557 ARG A N 1
ATOM 4107 C CA . ARG A 1 557 ? 21.469 -22.247 12.664 1.00 49.78 557 ARG A CA 1
ATOM 4108 C C . ARG A 1 557 ? 20.940 -20.813 12.729 1.00 49.78 557 ARG A C 1
ATOM 4110 O O . ARG A 1 557 ? 20.037 -20.549 13.514 1.00 49.78 557 ARG A O 1
ATOM 4117 N N . SER A 1 558 ? 21.361 -19.940 11.813 1.00 51.19 558 SER A N 1
ATOM 4118 C CA . SER A 1 558 ? 20.779 -18.596 11.658 1.00 51.19 558 SER A CA 1
ATOM 4119 C C . SER A 1 558 ? 19.313 -18.590 11.171 1.00 51.19 558 SER A C 1
ATOM 4121 O O . SER A 1 558 ? 18.629 -17.576 11.315 1.00 51.19 558 SER A O 1
ATOM 4123 N N . LYS A 1 559 ? 18.793 -19.711 10.630 1.00 41.88 559 LYS A N 1
ATOM 4124 C CA . LYS A 1 559 ? 17.360 -19.898 10.309 1.00 41.88 559 LYS A CA 1
ATOM 4125 C C . LYS A 1 559 ? 16.541 -20.471 11.474 1.00 41.88 559 LYS A C 1
ATOM 4127 O O . LYS A 1 559 ? 15.341 -20.226 11.517 1.00 41.88 559 LYS A O 1
ATOM 4132 N N . ALA A 1 560 ? 17.150 -21.229 12.389 1.00 36.00 560 ALA A N 1
ATOM 4133 C CA . ALA A 1 560 ? 16.436 -21.989 13.423 1.00 36.00 560 ALA A CA 1
ATOM 4134 C C . ALA A 1 560 ? 15.857 -21.125 14.561 1.00 36.00 560 ALA A C 1
ATOM 4136 O O . ALA A 1 560 ? 14.911 -21.546 15.216 1.00 36.00 560 ALA A O 1
ATOM 4137 N N . SER A 1 561 ? 16.343 -19.896 14.747 1.00 35.78 561 SER A N 1
ATOM 4138 C CA . SER A 1 561 ? 15.769 -18.920 15.688 1.00 35.78 561 SER A CA 1
ATOM 4139 C C . SER A 1 561 ? 14.494 -18.229 15.173 1.00 35.78 561 SER A C 1
ATOM 4141 O O . SER A 1 561 ? 13.987 -17.309 15.809 1.00 35.78 561 SER A O 1
ATOM 4143 N N . ALA A 1 562 ? 13.949 -18.660 14.029 1.00 36.06 562 ALA A N 1
ATOM 4144 C CA . ALA A 1 562 ? 12.68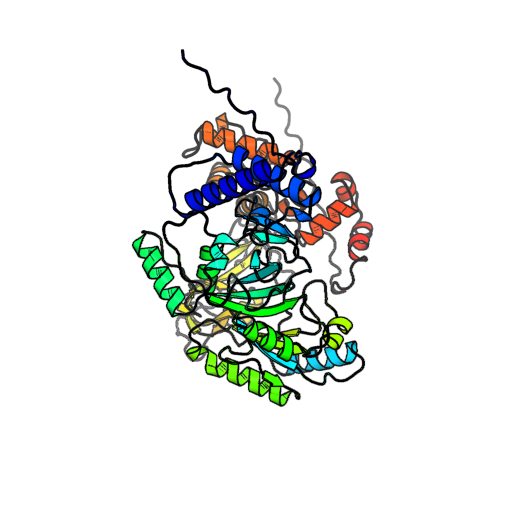7 -18.174 13.488 1.00 36.06 562 ALA A CA 1
ATOM 4145 C C . ALA A 1 562 ? 11.741 -19.346 13.190 1.00 36.06 562 ALA A C 1
ATOM 4147 O O . ALA A 1 562 ? 11.974 -20.138 12.276 1.00 36.06 562 ALA A O 1
ATOM 4148 N N . GLY A 1 563 ? 10.640 -19.427 13.938 1.00 36.12 563 GLY A N 1
ATOM 4149 C CA . GLY A 1 563 ? 9.512 -20.283 13.590 1.00 36.12 563 GLY A CA 1
ATOM 4150 C C . GLY A 1 563 ? 9.010 -19.991 12.168 1.00 36.12 563 GLY A C 1
ATOM 4151 O O . GLY A 1 563 ? 8.846 -18.836 11.779 1.00 36.12 563 GLY A O 1
ATOM 4152 N N . ASN A 1 564 ? 8.750 -21.068 11.421 1.00 37.88 564 ASN A N 1
ATOM 4153 C CA . ASN A 1 564 ? 8.174 -21.131 10.072 1.00 37.88 564 ASN A CA 1
ATOM 4154 C C . ASN A 1 564 ? 8.996 -20.553 8.899 1.00 37.88 564 ASN A C 1
ATOM 4156 O O . ASN A 1 564 ? 8.737 -19.469 8.381 1.00 37.88 564 ASN A O 1
ATOM 4160 N N . ALA A 1 565 ? 9.872 -21.400 8.349 1.00 30.45 565 ALA A N 1
ATOM 4161 C CA . ALA A 1 565 ? 10.109 -21.487 6.906 1.00 30.45 565 ALA A CA 1
ATOM 4162 C C . ALA A 1 565 ? 9.744 -22.913 6.432 1.00 30.45 565 ALA A C 1
ATOM 4164 O O . ALA A 1 565 ? 9.948 -23.859 7.200 1.00 30.45 565 ALA A O 1
ATOM 4165 N N . PRO A 1 566 ? 9.215 -23.114 5.207 1.00 28.03 566 PRO A N 1
ATOM 4166 C CA . PRO A 1 566 ? 8.793 -24.435 4.753 1.00 28.03 566 PRO A CA 1
ATOM 4167 C C . PRO A 1 566 ? 9.984 -25.399 4.753 1.00 28.03 566 PRO A C 1
ATOM 4169 O O . PRO A 1 566 ? 11.014 -25.134 4.134 1.00 28.03 566 PRO A O 1
ATOM 4172 N N . ARG A 1 567 ? 9.824 -26.550 5.416 1.00 30.05 567 ARG A N 1
ATOM 4173 C CA . ARG A 1 567 ? 10.811 -27.644 5.537 1.00 30.05 567 ARG A CA 1
ATOM 4174 C C . ARG A 1 567 ? 11.182 -28.336 4.210 1.00 30.05 567 ARG A C 1
ATOM 4176 O O . ARG A 1 567 ? 11.806 -29.391 4.225 1.00 30.05 567 ARG A O 1
ATOM 4183 N N . ARG A 1 568 ? 10.833 -27.773 3.051 1.00 30.48 568 ARG A N 1
ATOM 4184 C CA . ARG A 1 568 ? 11.064 -28.380 1.734 1.00 30.48 568 ARG A CA 1
ATOM 4185 C C . ARG A 1 568 ? 11.954 -27.497 0.864 1.00 30.48 568 ARG A C 1
ATOM 4187 O O . ARG A 1 568 ? 11.492 -26.804 -0.026 1.00 30.48 568 ARG A O 1
ATOM 4194 N N . SER A 1 569 ? 13.256 -27.540 1.119 1.00 29.77 569 SER A N 1
ATOM 4195 C CA . SER A 1 569 ? 14.246 -27.537 0.035 1.00 29.77 569 SER A CA 1
ATOM 4196 C C . SER A 1 569 ? 15.555 -28.129 0.552 1.00 29.77 569 SER A C 1
ATOM 4198 O O . SER A 1 569 ? 16.216 -27.568 1.425 1.00 29.77 569 SER A O 1
ATOM 4200 N N . ARG A 1 570 ? 15.951 -29.280 -0.003 1.00 27.92 570 ARG A N 1
ATOM 4201 C CA . ARG A 1 570 ? 17.336 -29.774 0.026 1.00 27.92 570 ARG A CA 1
ATOM 4202 C C . ARG A 1 570 ? 18.183 -28.948 -0.956 1.00 27.92 570 ARG A C 1
ATOM 4204 O O . ARG A 1 570 ? 18.845 -29.503 -1.818 1.00 27.92 570 ARG A O 1
ATOM 4211 N N . ALA A 1 571 ? 18.106 -27.621 -0.887 1.00 29.47 571 ALA A N 1
ATOM 4212 C CA . ALA A 1 571 ? 18.959 -26.771 -1.703 1.00 29.47 571 ALA A CA 1
ATOM 4213 C C . ALA A 1 571 ? 20.327 -26.689 -1.019 1.00 29.47 571 ALA A C 1
ATOM 4215 O O . ALA A 1 571 ? 20.438 -26.216 0.120 1.00 29.47 571 ALA A O 1
ATOM 4216 N N . SER A 1 572 ? 21.353 -27.197 -1.696 1.00 31.67 572 SER A N 1
ATOM 4217 C CA . SER A 1 572 ? 22.735 -26.809 -1.450 1.00 31.67 572 SER A CA 1
ATOM 4218 C C . SER A 1 572 ? 22.824 -25.281 -1.480 1.00 31.67 572 SER A C 1
ATOM 4220 O O . SER A 1 572 ? 22.153 -24.610 -2.270 1.00 31.67 572 SER A O 1
ATOM 4222 N N . TRP A 1 573 ? 23.613 -24.710 -0.572 1.00 36.91 573 TRP A N 1
ATOM 4223 C CA . TRP A 1 573 ? 24.076 -23.340 -0.767 1.00 36.91 573 TRP A CA 1
ATOM 4224 C C . TRP A 1 573 ? 24.819 -23.304 -2.107 1.00 36.91 573 TRP A C 1
ATOM 4226 O O . TRP A 1 573 ? 25.566 -24.250 -2.370 1.00 36.91 573 TRP A O 1
ATOM 4236 N N . PRO A 1 574 ? 24.619 -22.287 -2.963 1.00 33.97 574 PRO A N 1
ATOM 4237 C CA . PRO A 1 574 ? 25.477 -22.141 -4.124 1.00 33.97 574 PRO A CA 1
ATOM 4238 C C . PRO A 1 574 ? 26.920 -22.046 -3.619 1.00 33.97 574 PRO A C 1
ATOM 4240 O O . PRO A 1 574 ? 27.227 -21.206 -2.771 1.00 33.97 574 PRO A O 1
ATOM 4243 N N . SER A 1 575 ? 27.777 -22.951 -4.091 1.00 31.75 575 SER A N 1
ATOM 4244 C CA . SER A 1 575 ? 29.222 -22.779 -4.004 1.00 31.75 575 SER A CA 1
ATOM 4245 C C . SER A 1 575 ? 29.548 -21.430 -4.629 1.00 31.75 575 SER A C 1
ATOM 4247 O O . SER A 1 575 ? 29.095 -21.159 -5.741 1.00 31.75 575 SER A O 1
ATOM 4249 N N . TRP A 1 576 ? 30.282 -20.581 -3.915 1.00 37.34 576 TRP A N 1
ATOM 4250 C CA . TRP A 1 576 ? 30.866 -19.381 -4.505 1.00 37.34 576 TRP A CA 1
ATOM 4251 C C . TRP A 1 576 ? 31.841 -19.845 -5.598 1.00 37.34 576 TRP A C 1
ATOM 4253 O O . TRP A 1 576 ? 32.819 -20.510 -5.256 1.00 37.34 576 TRP A O 1
ATOM 4263 N N . PRO A 1 577 ? 31.600 -19.578 -6.895 1.00 27.94 577 PRO A N 1
ATOM 4264 C CA . PRO A 1 577 ? 32.630 -19.783 -7.903 1.00 27.94 577 PRO A CA 1
ATOM 4265 C C . PRO A 1 577 ? 33.733 -18.753 -7.641 1.00 27.94 577 PRO A C 1
ATOM 4267 O O . PRO A 1 577 ? 33.433 -17.598 -7.334 1.00 27.94 577 PRO A O 1
ATOM 4270 N N . GLY A 1 578 ? 34.985 -19.207 -7.684 1.00 30.42 578 GLY A N 1
ATOM 4271 C CA . GLY A 1 578 ? 36.158 -18.525 -7.143 1.00 30.42 578 GLY A CA 1
ATOM 4272 C C . GLY A 1 578 ? 36.269 -17.038 -7.479 1.00 30.42 578 GLY A C 1
ATOM 4273 O O . GLY A 1 578 ? 36.424 -16.649 -8.631 1.00 30.42 578 GLY A O 1
ATOM 4274 N N . SER A 1 579 ? 36.289 -16.214 -6.434 1.00 33.06 579 SER A N 1
ATOM 4275 C CA . SER A 1 579 ? 36.867 -14.874 -6.465 1.00 33.06 579 SER A CA 1
ATOM 4276 C C . SER A 1 579 ? 38.374 -14.985 -6.220 1.00 33.06 579 SER A C 1
ATOM 4278 O O . SER A 1 579 ? 38.872 -14.669 -5.143 1.00 33.06 579 SER A O 1
ATOM 4280 N N . SER A 1 580 ? 39.111 -15.478 -7.206 1.00 28.89 580 SER A N 1
ATOM 4281 C CA . SER A 1 580 ? 40.556 -15.274 -7.270 1.00 28.89 580 SER A CA 1
ATOM 4282 C C . SER A 1 580 ? 40.857 -14.725 -8.652 1.00 28.89 580 SER A C 1
ATOM 4284 O O . SER A 1 580 ? 40.728 -15.449 -9.640 1.00 28.89 580 SER A O 1
ATOM 4286 N N . ARG A 1 581 ? 41.216 -13.437 -8.729 1.00 30.42 581 ARG A N 1
ATOM 4287 C CA . ARG A 1 581 ? 41.811 -12.861 -9.938 1.00 30.42 581 ARG A CA 1
ATOM 4288 C C . ARG A 1 581 ? 42.997 -13.752 -10.311 1.00 30.42 581 ARG A C 1
ATOM 4290 O O . ARG A 1 581 ? 43.945 -13.857 -9.538 1.00 30.42 581 ARG A O 1
ATOM 4297 N N . SER A 1 582 ? 42.939 -14.399 -11.472 1.00 28.08 582 SER A N 1
ATOM 4298 C CA . SER A 1 582 ? 44.138 -14.924 -12.113 1.00 28.08 582 SER A CA 1
ATOM 4299 C C . SER A 1 582 ? 45.070 -13.737 -12.340 1.00 28.08 582 SER A C 1
ATOM 4301 O O . SER A 1 582 ? 44.695 -12.771 -13.008 1.00 28.08 582 SER A O 1
ATOM 4303 N N . SER A 1 583 ? 46.249 -13.786 -11.732 1.00 29.50 583 SER A N 1
ATOM 4304 C CA . SER A 1 583 ? 47.352 -12.855 -11.946 1.00 29.50 583 SER A CA 1
ATOM 4305 C C . SER A 1 583 ? 47.540 -12.569 -13.440 1.00 29.50 583 SER A C 1
ATOM 4307 O O . SER A 1 583 ? 47.855 -13.482 -14.205 1.00 29.50 583 SER A O 1
ATOM 4309 N N . ARG A 1 584 ? 47.352 -11.312 -13.864 1.00 30.56 584 ARG A N 1
ATOM 4310 C CA . ARG A 1 584 ? 47.877 -10.846 -15.155 1.00 30.56 584 ARG A CA 1
ATOM 4311 C C . ARG A 1 584 ? 49.412 -10.887 -15.078 1.00 30.56 584 ARG A C 1
ATOM 4313 O O . ARG A 1 584 ? 49.945 -10.521 -14.029 1.00 30.56 584 ARG A O 1
ATOM 4320 N N . PRO A 1 585 ? 50.125 -11.320 -16.132 1.00 29.41 585 PRO A N 1
ATOM 4321 C CA . PRO A 1 585 ? 51.577 -11.265 -16.131 1.00 29.41 585 PRO A CA 1
ATOM 4322 C C . PRO A 1 585 ? 52.005 -9.799 -16.095 1.00 29.41 585 PRO A C 1
ATOM 4324 O O . PRO A 1 585 ? 51.517 -8.987 -16.882 1.00 29.41 585 PRO A O 1
ATOM 4327 N N . ALA A 1 586 ? 52.898 -9.469 -15.167 1.00 30.73 586 ALA A N 1
ATOM 4328 C CA . ALA A 1 586 ? 53.603 -8.202 -15.180 1.00 30.73 586 ALA A CA 1
ATOM 4329 C C . ALA A 1 586 ? 54.431 -8.135 -16.471 1.00 30.73 586 ALA A C 1
ATOM 4331 O O . ALA A 1 586 ? 55.366 -8.913 -16.653 1.00 30.73 586 ALA A O 1
ATOM 4332 N N . GLY A 1 587 ? 54.068 -7.228 -17.376 1.00 32.72 587 GLY A N 1
ATOM 4333 C CA . GLY A 1 587 ? 55.007 -6.753 -18.382 1.00 32.72 587 GLY A CA 1
ATOM 4334 C C . GLY A 1 587 ? 56.132 -6.013 -17.662 1.00 32.72 587 GLY A C 1
ATOM 4335 O O . GLY A 1 587 ? 55.872 -5.183 -16.795 1.00 32.72 587 GLY A O 1
ATOM 4336 N N . SER A 1 588 ? 57.371 -6.370 -17.970 1.00 28.84 588 SER A N 1
ATOM 4337 C CA . SER A 1 588 ? 58.588 -5.653 -17.583 1.00 28.84 588 SER A CA 1
ATOM 4338 C C . SER A 1 588 ? 59.395 -5.376 -18.851 1.00 28.84 588 SER A C 1
ATOM 4340 O O . SER A 1 588 ? 59.350 -6.223 -19.748 1.00 28.84 588 SER A O 1
ATOM 4342 N N . PRO A 1 589 ? 60.259 -4.351 -18.880 1.00 38.47 589 PRO A N 1
ATOM 4343 C CA . PRO A 1 589 ? 60.168 -3.017 -18.281 1.00 38.47 589 PRO A CA 1
ATOM 4344 C C . PRO A 1 589 ? 59.566 -1.976 -19.243 1.00 38.47 589 PRO A C 1
ATOM 4346 O O . PRO A 1 589 ? 59.570 -2.217 -20.472 1.00 38.47 589 PRO A O 1
#

Secondary structure (DSSP, 8-state):
---PPPPP------GGGPPPPSSHHHHHHHHHHHHHHHHHHHHT---SS-HHHHHHHHHHHHHHHHH-GGG--TT-GGGSTTTT--TT-EEE-SS-----EEE-SHHHHHHHHHHHHHHHTS----EEEEEEE-SEEEEEEEETTEEEEEEE-TTSSEEEB-HHHHTTEET--SB-SS---EEEEEEEE-BHHHHHHHHHHHHHTTPPPPS-HHHHHHHHHT-SS-SS---EEEEEEEEESS-TTS-HHHHHHHHHHTT--BTTTSSSPPEEESSHHHHHHHHHHHHHHGGGSSB-EEEEEEEES-HHHHHHH-B-SSSBSSEEEEEPPP--EEEEEEEEEEEE-TTSBEEEEEEEEEEEETTEEEEEEE---HHHHHHHT--BT-EEEEEEETTTEEEEEEE-STT--TTPBPP---SS-TTT---EE-SSSS-EETTTTGGGHHHHHHHHTSTTTT--TT--HHHHHHHHHTTS-SSTTGGGG--HHHHHTSTT--HHHHHHHHHHHHHGGGS-HHHHHHHTT-TT--HHHHHHHHHHH-SHHHHHT--TTHHHHHHHTSS---S---PPPPP--------------

Radius of gyration: 28.85 Å; Cα contacts (8 Å, |Δi|>4): 1018; chains: 1; bounding box: 84×84×74 Å

Nearest PDB structures (foldseek):
  1tae-assembly1_A  TM=7.323E-01  e=2.594E-28  Enterococcus faecalis V583
  3sgi-assembly1_A  TM=6.015E-01  e=1.241E-32  Mycobacterium tuberculosis
  5fpr-assembly1_A  TM=7.284E-01  e=5.775E-28  Staphylococcus aureus
  8jyd-assembly1_A  TM=7.379E-01  e=3.810E-27  Enterococcus faecalis V583
  3jsn-assembly1_A  TM=7.383E-01  e=1.129E-26  Staphylococcus aureus

Mean predicted aligned error: 17.42 Å

Solvent-accessible surface area (backbone atoms only — not comparable to full-atom values): 32710 Å² total; per-residue (Å²): 140,84,80,82,82,78,84,81,82,88,65,88,71,56,45,93,73,37,66,49,58,96,41,69,70,61,41,55,52,50,52,51,51,52,51,50,41,52,51,32,62,76,67,72,49,77,86,84,64,56,70,71,59,50,49,46,52,48,24,17,50,49,29,26,37,73,77,36,63,90,72,56,57,98,80,48,65,82,69,38,62,60,72,88,60,67,84,65,44,77,42,74,49,98,60,74,50,65,54,66,47,77,33,78,49,72,68,55,47,50,55,50,52,57,51,40,24,65,63,62,75,47,83,74,77,39,28,33,41,32,70,28,71,45,41,40,54,34,42,38,32,26,54,62,14,33,49,37,46,27,27,36,42,71,83,20,50,34,10,34,43,30,37,90,48,49,61,63,16,48,39,41,55,60,54,41,77,51,73,42,55,33,39,40,28,27,36,37,21,22,34,56,65,31,38,50,52,32,30,54,55,36,40,74,72,75,40,80,62,67,67,41,41,38,59,40,32,50,51,58,45,67,57,76,89,61,97,67,85,63,60,36,31,32,38,32,80,48,74,41,71,65,77,87,83,54,37,49,68,52,49,35,46,55,41,37,73,29,58,30,36,20,39,46,85,36,80,66,45,46,40,81,25,70,46,73,66,49,43,53,51,54,46,48,51,51,60,72,43,43,89,74,57,53,41,56,60,59,31,28,34,40,30,53,24,43,56,65,57,39,62,69,46,35,63,59,101,54,24,45,57,37,35,38,29,42,39,53,83,54,65,68,45,76,36,42,28,69,39,75,46,80,45,71,40,54,83,15,40,48,31,44,33,37,33,36,47,78,38,73,51,88,71,34,80,39,46,54,28,40,40,79,22,65,65,53,34,59,75,49,65,54,32,41,56,23,41,27,35,34,28,33,56,95,80,71,49,42,30,57,79,39,47,47,73,90,71,46,54,93,83,45,44,80,76,78,80,77,81,44,29,89,82,63,64,32,54,55,47,66,93,46,80,69,28,25,36,66,51,40,62,70,56,18,26,63,52,38,42,57,48,24,28,30,76,84,20,50,45,29,60,86,63,43,72,69,54,46,52,49,38,42,72,72,64,66,35,60,50,74,70,40,60,78,74,60,50,41,72,69,38,35,73,38,92,95,30,49,55,69,58,23,44,52,37,48,51,32,53,59,61,39,76,75,56,55,65,28,25,53,42,27,23,69,55,45,86,94,29,48,61,73,47,15,42,49,51,32,71,73,45,73,44,70,67,52,53,72,71,50,47,83,65,60,64,47,56,77,51,68,85,47,88,86,69,82,93,80,69,95,68,75,76,81,76,80,76,79,93,64,82,77,80,75,81,81,85,78,135

Sequence (589 aa):
MTTELAPGTGAPVDPAKAKPFPSVAGYEKALAEIRAAAAAYYAGADVVMDDDTYDALLARAIATEAAHPAWKPADTPTEAVGAGVAPGTEIPHSTPMLGLDNVFDSESLRKWATRLERVLGHPVTAYTVEPKLDGLAVAARYSRGRLTLVLTRGTGTMGEDVTTRAVLAKGLPTRLSSPRTIEVRGEVFMTDEDFRTANELRTGHGEPAFAHPRSAAAGTLRAVDRAYSAPLSFTAYAVQGLADDGTHSEAMRQLEELGVATTSGGKPALKVCRSAEEIEAAVAEIRDLRGALGFGVDGAVIKADRPQDRAAAGASAKAPRWGVAVKFPADTRSTKLLAIDVQVGRTGVITPVATLEPVFIDGVKVVSATLHNFDDLQRRNVRVGDTVFVRRAGDVIPEITGAKLDERPADARPFTPPEVCPDCGSEIDRSQTRWRCTGGRTCGARKILAHYATREAMDIEGMGGKIIDLLVAEGLVADPADLYDLDVPGLAALDGLGEISGGKLVAAIAATKTRPLSSLLTGLGIRMAGRAVSRRLARHFGSMDALLAATPSSCRRSKASAGNAPRRSRASWPSWPGSSRSSRPAGSP

pLDDT: mean 80.62, std 17.99, range [26.47, 97.81]